Protein AF-A0A5E4JJV5-F1 (afdb_monomer_lite)

Secondary structure (DSSP, 8-state):
--TTHHHHHHHHHHHHTT--BHHHHHHHHT--HHHHHHHHHHHHHHTSEEEEEPTT-TT-EEEEE---------------------S-TTHHHHHHHHHHHHHHHHHHH-----EEEEEEEEE---B--TTEEEEEEEEEEEEEEEEETTEEEEEEE---EEEEGGGGTTEEEEEEEEEEETT-EEEEEEEEEEEEEEEETTEEEEEEES-SEEEEEBTT-PBP-TTEEEEEEE--EEEEEE-SS-EEEEEE--EEEEEEE-GGGGS---TT-TT---EEE--HHHHHHHHTTTSSEEEEEEEEEEETTEEEEEEEEEE-SSS-EEEEEEEEEE-EEEP--S-S--PPTT---EEEEPPPPS---S---S-------S----B-TTS-B-----TTSSS-TT----EEE-TTSEEEEEHHHHHHHHHHTT-S--EEEESS--SEEEEE--S-HHHHHTTTSSPPPPEEEEEEE-TTSBEE---TT-S--TTS--SEEE-TTEEEEEEEEEE-SSSSTT-EEEPTT-EEEEEEEETTEEEEEEEE--

Radius of gyration: 37.55 Å; chains: 1; bounding box: 121×55×111 Å

Sequence (546 aa):
MSKQGGTKEKILKLIAEGNNNLSDISKALRLAPSTVSKHIHDLESAGEIEQTNNEHVKKWKYYQIGQKPFAPDSGNRSAFVGGRINKNIIGSIAGVALFAMLAVIYVMQSQPSGITYVPISITDPPTVPAGTQGLYLNYSSLGVHVNDGGDSKWIVMNSSGELDLLSLINVSQVIGGTEIRLNSTIDRIRFNITAARIRIDNSTYPVLVTSSQVVADIEKSKRVTSSSGVLLDFSPVVTASYTQNSTQYVLMPALRAAVTSNSEWNLRFPANNTDAQIRYPLRQEDRKIFAGTNGNASVSNAALQVNGNDLSFSVSLNNKGSESLTVFGVMLSGNIAPRDDGTVPEAPPGVNCSFAVKGFANGSDGPLTAPDALALGGSALPKDADGAVVADLGPQNAFGNEAGFRLFSQANGSVAINASAAYAVKLHCNASSILINMEMPVKHIYLLGIGNAVGVALMGAIRAPPAWIVFSVAKNSTLSLPSAQNFPDPNVEPGYVLSGDATAAFSYNGPFGKENVNGTQPAGNVTYRVVVLTNRGPVQANFTLK

pLDDT: mean 71.67, std 21.36, range [30.06, 97.56]

Structure (mmCIF, N/CA/C/O backbone):
data_AF-A0A5E4JJV5-F1
#
_entry.id   AF-A0A5E4JJV5-F1
#
loop_
_atom_site.group_PDB
_atom_site.id
_atom_site.type_symbol
_atom_site.label_atom_id
_atom_site.label_alt_id
_atom_site.label_comp_id
_atom_site.label_asym_id
_atom_site.label_entity_id
_atom_site.label_seq_id
_atom_site.pdbx_PDB_ins_code
_atom_site.Cartn_x
_atom_site.Cartn_y
_atom_site.Cartn_z
_atom_site.occupancy
_atom_site.B_iso_or_equiv
_atom_site.auth_seq_id
_atom_site.auth_comp_id
_atom_site.auth_asym_id
_atom_site.auth_atom_id
_atom_site.pdbx_PDB_model_num
ATOM 1 N N . MET A 1 1 ? 19.876 -33.403 -42.901 1.00 41.62 1 MET A N 1
ATOM 2 C CA . MET A 1 1 ? 20.354 -32.235 -42.127 1.00 41.62 1 MET A CA 1
ATOM 3 C C . MET A 1 1 ? 21.019 -32.736 -40.852 1.00 41.62 1 MET A C 1
ATOM 5 O O . MET A 1 1 ? 20.413 -33.519 -40.130 1.00 41.62 1 MET A O 1
ATOM 9 N N . SER A 1 2 ? 22.297 -32.408 -40.642 1.00 42.44 2 SER A N 1
ATOM 10 C CA . SER A 1 2 ? 23.111 -32.962 -39.550 1.00 42.44 2 SER A CA 1
ATOM 11 C C . SER A 1 2 ? 22.603 -32.482 -38.185 1.00 42.44 2 SER A C 1
ATOM 13 O O . SER A 1 2 ? 22.535 -31.280 -37.941 1.00 42.44 2 SER A O 1
ATOM 15 N N . LYS A 1 3 ? 22.309 -33.417 -37.268 1.00 57.16 3 LYS A N 1
ATOM 16 C CA . LYS A 1 3 ? 21.919 -33.136 -35.869 1.00 57.16 3 LYS A CA 1
ATOM 17 C C . LYS A 1 3 ? 22.962 -32.307 -35.092 1.00 57.16 3 LYS A C 1
ATOM 19 O O . LYS A 1 3 ? 22.674 -31.864 -33.988 1.00 57.16 3 LYS A O 1
ATOM 24 N N . GLN A 1 4 ? 24.157 -32.096 -35.647 1.00 59.75 4 GLN A N 1
ATOM 25 C CA . GLN A 1 4 ? 25.248 -31.357 -35.006 1.00 59.75 4 GLN A CA 1
ATOM 26 C C . GLN A 1 4 ? 25.121 -29.829 -35.125 1.00 59.75 4 GLN A C 1
ATOM 28 O O . GLN A 1 4 ? 25.702 -29.129 -34.301 1.00 59.75 4 GLN A O 1
ATOM 33 N N . GLY A 1 5 ? 24.358 -29.304 -36.095 1.00 71.50 5 GLY A N 1
ATOM 34 C CA . GLY A 1 5 ? 24.189 -27.852 -36.275 1.00 71.50 5 GLY A CA 1
ATOM 35 C C . GLY A 1 5 ? 23.424 -27.191 -35.123 1.00 71.50 5 GLY A C 1
ATOM 36 O O . GLY A 1 5 ? 23.900 -26.230 -34.527 1.00 71.50 5 GLY A O 1
ATOM 37 N N . GLY A 1 6 ? 22.301 -27.787 -34.711 1.00 88.06 6 GLY A N 1
ATOM 38 C CA . GLY A 1 6 ? 21.450 -27.215 -33.659 1.00 88.06 6 GLY A CA 1
ATOM 39 C C . GLY A 1 6 ? 22.085 -27.187 -32.263 1.00 88.06 6 GLY A C 1
ATOM 40 O O . GLY A 1 6 ? 21.662 -26.412 -31.410 1.00 88.06 6 GLY A O 1
ATOM 41 N N . THR A 1 7 ? 23.106 -28.009 -31.998 1.00 90.81 7 THR A N 1
ATOM 42 C CA . THR A 1 7 ? 23.844 -27.954 -30.723 1.00 90.81 7 THR A CA 1
ATOM 43 C C . THR A 1 7 ? 24.777 -26.745 -30.676 1.00 90.81 7 THR A C 1
ATOM 45 O O . THR A 1 7 ? 24.877 -26.106 -29.633 1.00 90.81 7 THR A O 1
ATOM 48 N N . LYS A 1 8 ? 25.415 -26.392 -31.799 1.00 93.75 8 LYS A N 1
ATOM 49 C CA . LYS A 1 8 ? 26.321 -25.238 -31.899 1.00 93.75 8 LYS A CA 1
ATOM 50 C C . LYS A 1 8 ? 25.574 -23.914 -31.709 1.00 93.75 8 LYS A C 1
ATOM 52 O O . LYS A 1 8 ? 25.990 -23.100 -30.893 1.00 93.75 8 LYS A O 1
ATOM 57 N N . GLU A 1 9 ? 24.407 -23.765 -32.337 1.00 93.25 9 GLU A N 1
ATOM 58 C CA . GLU A 1 9 ? 23.532 -22.592 -32.154 1.00 93.25 9 GLU A CA 1
ATOM 59 C C . GLU A 1 9 ? 23.105 -22.396 -30.692 1.00 93.25 9 GLU A C 1
ATOM 61 O O . GLU A 1 9 ? 23.124 -21.283 -30.166 1.00 93.25 9 GLU A O 1
ATOM 66 N N . LYS A 1 10 ? 22.764 -23.488 -29.996 1.00 94.88 10 LYS A N 1
ATOM 67 C CA . LYS A 1 10 ? 22.403 -23.431 -28.574 1.00 94.88 10 LYS A CA 1
ATOM 68 C C . LYS A 1 10 ? 23.583 -23.038 -27.686 1.00 94.88 10 LYS A C 1
ATOM 70 O O . LYS A 1 10 ? 23.375 -22.328 -26.707 1.00 94.88 10 LYS A O 1
ATOM 75 N N . ILE A 1 11 ? 24.800 -23.475 -28.019 1.00 95.25 11 ILE A N 1
ATOM 76 C CA . ILE A 1 11 ? 26.019 -23.066 -27.306 1.00 95.25 11 ILE A CA 1
ATOM 77 C C . ILE A 1 11 ? 26.253 -21.560 -27.477 1.00 95.25 11 ILE A C 1
ATOM 79 O O . ILE A 1 11 ? 26.471 -20.876 -26.482 1.00 95.25 11 ILE A O 1
ATOM 83 N N . LEU A 1 12 ? 26.128 -21.023 -28.696 1.00 94.12 12 LEU A N 1
ATOM 84 C CA . LEU A 1 12 ? 26.274 -19.582 -28.951 1.00 94.12 12 LEU A CA 1
ATOM 85 C C . LEU A 1 12 ? 25.239 -18.754 -28.182 1.00 94.12 12 LEU A C 1
ATOM 87 O O . LEU A 1 12 ? 25.589 -17.748 -27.568 1.00 94.12 12 LEU A O 1
ATOM 91 N N . LYS A 1 13 ? 23.980 -19.210 -28.150 1.00 94.50 13 LYS A N 1
ATOM 92 C CA . LYS A 1 13 ? 22.914 -18.563 -27.374 1.00 94.50 13 LYS A CA 1
ATOM 93 C C . LYS A 1 13 ? 23.230 -18.535 -25.874 1.00 94.50 13 LYS A C 1
ATOM 95 O O . LYS A 1 13 ? 23.077 -17.496 -25.243 1.00 94.50 13 LYS A O 1
ATOM 100 N N . LEU A 1 14 ? 23.714 -19.642 -25.310 1.00 95.25 14 LEU A N 1
ATOM 101 C CA . LEU A 1 14 ? 24.081 -19.712 -23.891 1.00 95.25 14 LEU A CA 1
ATOM 102 C C . LEU A 1 14 ? 25.269 -18.805 -23.546 1.00 95.25 14 LEU A C 1
ATOM 104 O O . LEU A 1 14 ? 25.263 -18.184 -22.484 1.00 95.25 14 LEU A O 1
ATOM 108 N N . ILE A 1 15 ? 26.252 -18.690 -24.445 1.00 94.56 15 ILE A N 1
ATOM 109 C CA . ILE A 1 15 ? 27.374 -17.755 -24.287 1.00 94.56 15 ILE A CA 1
ATOM 110 C C . ILE A 1 15 ? 26.869 -16.302 -24.331 1.00 94.56 15 ILE A C 1
ATOM 112 O O . ILE A 1 15 ? 27.286 -15.500 -23.498 1.00 94.56 15 ILE A O 1
ATOM 116 N N . ALA A 1 16 ? 25.923 -15.972 -25.224 1.00 90.31 16 ALA A N 1
ATOM 117 C CA . ALA A 1 16 ? 25.284 -14.649 -25.278 1.00 90.31 16 ALA A CA 1
ATOM 118 C C . ALA A 1 16 ? 24.508 -14.300 -23.992 1.00 90.31 16 ALA A C 1
ATOM 120 O O . ALA A 1 16 ? 24.453 -13.140 -23.594 1.00 90.31 16 ALA A O 1
ATOM 121 N N . GLU A 1 17 ? 23.927 -15.305 -23.333 1.00 92.00 17 GLU A N 1
ATOM 122 C CA . GLU A 1 17 ? 23.181 -15.177 -22.073 1.00 92.00 17 GLU A CA 1
ATOM 123 C C . GLU A 1 17 ? 24.087 -15.159 -20.821 1.00 92.00 17 GLU A C 1
ATOM 125 O O . GLU A 1 17 ? 23.586 -15.063 -19.702 1.00 92.00 17 GLU A O 1
ATOM 130 N N . GLY A 1 18 ? 25.415 -15.238 -20.985 1.00 88.88 18 GLY A N 1
ATOM 131 C CA . GLY A 1 18 ? 26.391 -15.151 -19.891 1.00 88.88 18 GLY A CA 1
ATOM 132 C C . GLY A 1 18 ? 26.837 -16.492 -19.296 1.00 88.88 18 GLY A C 1
ATOM 133 O O . GLY A 1 18 ? 27.667 -16.502 -18.389 1.00 88.88 18 GLY A O 1
ATOM 134 N N . ASN A 1 19 ? 26.366 -17.630 -19.819 1.00 88.25 19 ASN A N 1
ATOM 135 C CA . ASN A 1 19 ? 26.859 -18.959 -19.438 1.00 88.25 19 ASN A CA 1
ATOM 136 C C . ASN A 1 19 ? 28.127 -19.283 -20.236 1.00 88.25 19 ASN A C 1
ATOM 138 O O . ASN A 1 19 ? 28.110 -20.041 -21.203 1.00 88.25 19 ASN A O 1
ATOM 142 N N . ASN A 1 20 ? 29.233 -18.656 -19.850 1.00 89.31 20 ASN A N 1
ATOM 143 C CA . ASN A 1 20 ? 30.456 -18.585 -20.644 1.00 89.31 20 ASN A CA 1
ATOM 144 C C . ASN A 1 20 ? 31.544 -19.595 -20.246 1.00 89.31 20 ASN A C 1
ATOM 146 O O . ASN A 1 20 ? 32.658 -19.492 -20.750 1.00 89.31 20 ASN A O 1
ATOM 150 N N . ASN A 1 21 ? 31.266 -20.579 -19.385 1.00 94.31 21 ASN A N 1
ATOM 151 C CA . ASN A 1 21 ? 32.216 -21.647 -19.049 1.00 94.31 21 ASN A CA 1
ATOM 152 C C . ASN A 1 21 ? 31.684 -23.043 -19.423 1.00 94.31 21 ASN A C 1
ATOM 154 O O . ASN A 1 21 ? 30.479 -23.282 -19.510 1.00 94.31 21 ASN A O 1
ATOM 158 N N . LEU A 1 22 ? 32.604 -23.993 -19.630 1.00 94.88 22 LEU A N 1
ATOM 159 C CA . LEU A 1 22 ? 32.287 -25.349 -20.102 1.00 94.88 22 LEU A CA 1
ATOM 160 C C . LEU A 1 22 ? 31.298 -26.096 -19.188 1.00 94.88 22 LEU A C 1
ATOM 162 O O . LEU A 1 22 ? 30.455 -26.850 -19.677 1.00 94.88 22 LEU A O 1
ATOM 166 N N . SER A 1 23 ? 31.415 -25.904 -17.871 1.00 93.94 23 SER A N 1
ATOM 167 C CA . SER A 1 23 ? 30.598 -26.603 -16.875 1.00 93.94 23 SER A CA 1
ATOM 168 C C . SER A 1 23 ? 29.139 -26.154 -16.942 1.00 93.94 23 SER A C 1
ATOM 170 O O . SER A 1 23 ? 28.233 -26.989 -16.986 1.00 93.94 23 SER A O 1
ATOM 172 N N . ASP A 1 24 ? 28.908 -24.846 -17.025 1.00 94.44 24 ASP A N 1
ATOM 173 C CA . ASP A 1 24 ? 27.564 -24.271 -17.074 1.00 94.44 24 ASP A CA 1
ATOM 174 C C . ASP A 1 24 ? 26.866 -24.602 -18.395 1.00 94.44 24 ASP A C 1
ATOM 176 O O . ASP A 1 24 ? 25.703 -25.013 -18.393 1.00 94.44 24 ASP A O 1
ATOM 180 N N . ILE A 1 25 ? 27.597 -24.559 -19.514 1.00 95.56 25 ILE A N 1
ATOM 181 C CA . ILE A 1 25 ? 27.075 -24.948 -20.833 1.00 95.56 25 ILE A CA 1
ATOM 182 C C . ILE A 1 25 ? 26.704 -26.442 -20.857 1.00 95.56 25 ILE A C 1
ATOM 184 O O . ILE A 1 25 ? 25.629 -26.815 -21.333 1.00 95.56 25 ILE A O 1
ATOM 188 N N . SER A 1 26 ? 27.558 -27.316 -20.309 1.00 96.69 26 SER A N 1
ATOM 189 C CA . SER A 1 26 ? 27.287 -28.759 -20.197 1.00 96.69 26 SER A CA 1
ATOM 190 C C . SER A 1 26 ? 26.045 -29.049 -19.355 1.00 96.69 26 SER A C 1
ATOM 192 O O . SER A 1 26 ? 25.192 -29.843 -19.767 1.00 96.69 26 SER A O 1
ATOM 194 N N . LYS A 1 27 ? 25.897 -28.355 -18.222 1.00 96.69 27 LYS A N 1
ATOM 195 C CA . LYS A 1 27 ? 24.742 -28.488 -17.330 1.00 96.69 27 LYS A CA 1
ATOM 196 C C . LYS A 1 27 ? 23.450 -27.998 -17.986 1.00 96.69 27 LYS A C 1
ATOM 198 O O . LYS A 1 27 ? 22.438 -28.694 -17.909 1.00 96.69 27 LYS A O 1
ATOM 203 N N . ALA A 1 28 ? 23.487 -26.851 -18.663 1.00 95.19 28 ALA A N 1
ATOM 204 C CA . ALA A 1 28 ? 22.331 -26.272 -19.345 1.00 95.19 28 ALA A CA 1
ATOM 205 C C . ALA A 1 28 ? 21.833 -27.155 -20.501 1.00 95.19 28 ALA A C 1
ATOM 207 O O . ALA A 1 28 ? 20.628 -27.343 -20.670 1.00 95.19 28 ALA A O 1
ATOM 208 N N . LEU A 1 29 ? 22.752 -27.755 -21.266 1.00 95.25 29 LEU A N 1
ATOM 209 C CA . LEU A 1 29 ? 22.409 -28.613 -22.404 1.00 95.25 29 LEU A CA 1
ATOM 210 C C . LEU A 1 29 ? 22.143 -30.077 -22.034 1.00 95.25 29 LEU A C 1
ATOM 212 O O . LEU A 1 29 ? 21.684 -30.833 -22.889 1.00 95.25 29 LEU A O 1
ATOM 216 N N . ARG A 1 30 ? 22.413 -30.485 -20.785 1.00 95.94 30 ARG A N 1
ATOM 217 C CA . ARG A 1 30 ? 22.381 -31.890 -20.333 1.00 95.94 30 ARG A CA 1
ATOM 218 C C . ARG A 1 30 ? 23.237 -32.808 -21.221 1.00 95.94 30 ARG A C 1
ATOM 220 O O . ARG A 1 30 ? 22.844 -33.930 -21.534 1.00 95.94 30 ARG A O 1
ATOM 227 N N . LEU A 1 31 ? 24.405 -32.321 -21.639 1.00 95.69 31 LEU A N 1
ATOM 228 C CA . LEU A 1 31 ? 25.366 -33.053 -22.471 1.00 95.69 31 LE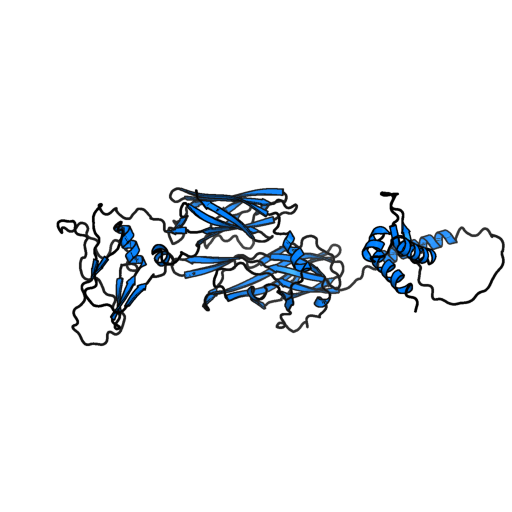U A CA 1
ATOM 229 C C . LEU A 1 31 ? 26.655 -33.320 -21.698 1.00 95.69 31 LEU A C 1
ATOM 231 O O . LEU A 1 31 ? 27.038 -32.530 -20.838 1.00 95.69 31 LEU A O 1
ATOM 235 N N . ALA A 1 32 ? 27.360 -34.401 -22.039 1.00 96.00 32 ALA A N 1
ATOM 236 C CA . ALA A 1 32 ? 28.662 -34.697 -21.450 1.00 96.00 32 ALA A CA 1
ATOM 237 C C . ALA A 1 32 ? 29.673 -33.562 -21.745 1.00 96.00 32 ALA A C 1
ATOM 239 O O . ALA A 1 32 ? 29.716 -33.077 -22.883 1.00 96.00 32 ALA A O 1
ATOM 240 N N . PRO A 1 33 ? 30.531 -33.166 -20.781 1.00 95.38 33 PRO A N 1
ATOM 241 C CA . PRO A 1 33 ? 31.509 -32.092 -20.980 1.00 95.38 33 PRO A CA 1
ATOM 242 C C . PRO A 1 33 ? 32.438 -32.309 -22.182 1.00 95.38 33 PRO A C 1
ATOM 244 O O . PRO A 1 33 ? 32.802 -31.355 -22.862 1.00 95.38 33 PRO A O 1
ATOM 247 N N . SER A 1 34 ? 32.781 -33.562 -22.496 1.00 93.75 34 SER A N 1
ATOM 248 C CA . SER A 1 34 ? 33.595 -33.918 -23.666 1.00 93.75 34 SER A CA 1
ATOM 249 C C . SER A 1 34 ? 32.897 -33.602 -24.995 1.00 93.75 34 SER A C 1
ATOM 251 O O . SER A 1 34 ? 33.537 -33.125 -25.930 1.00 93.75 34 SER A O 1
ATOM 253 N N . THR A 1 35 ? 31.580 -33.810 -25.078 1.00 94.62 35 THR A N 1
ATOM 254 C CA . THR A 1 35 ? 30.774 -33.481 -26.262 1.00 94.62 35 THR A CA 1
ATOM 255 C C . THR A 1 35 ? 30.675 -31.972 -26.459 1.00 94.62 35 THR A C 1
ATOM 257 O O . THR A 1 35 ? 30.830 -31.487 -27.578 1.00 94.62 35 THR A O 1
ATOM 260 N N . VAL A 1 36 ? 30.464 -31.221 -25.375 1.00 95.81 36 VAL A N 1
ATOM 261 C CA . VAL A 1 36 ? 30.421 -29.752 -25.423 1.00 95.81 36 VAL A CA 1
ATOM 262 C C . VAL A 1 36 ? 31.791 -29.178 -25.781 1.00 95.81 36 VAL A C 1
ATOM 264 O O . VAL A 1 36 ? 31.868 -28.313 -26.646 1.00 95.81 36 VAL A O 1
ATOM 267 N N . SER A 1 37 ? 32.870 -29.715 -25.206 1.00 96.06 37 SER A N 1
ATOM 268 C CA . SER A 1 37 ? 34.250 -29.314 -25.513 1.00 96.06 37 SER A CA 1
ATOM 269 C C . SER A 1 37 ? 34.573 -29.466 -27.003 1.00 96.06 37 SER A C 1
ATOM 271 O O . SER A 1 37 ? 35.123 -28.552 -27.612 1.00 96.06 37 SER A O 1
ATOM 273 N N . LYS A 1 38 ? 34.138 -30.569 -27.629 1.00 96.19 38 LYS A N 1
ATOM 274 C CA . LYS A 1 38 ? 34.290 -30.770 -29.077 1.00 96.19 38 LYS A CA 1
ATOM 275 C C . LYS A 1 38 ? 33.578 -29.684 -29.891 1.00 96.19 38 LYS A C 1
ATOM 277 O O . LYS A 1 38 ? 34.155 -29.150 -30.829 1.00 96.19 38 LYS A O 1
ATOM 282 N N . HIS A 1 39 ? 32.342 -29.335 -29.535 1.00 95.88 39 HIS A N 1
ATOM 283 C CA . HIS A 1 39 ? 31.598 -28.289 -30.243 1.00 95.88 39 HIS A CA 1
ATOM 284 C C . HIS A 1 39 ? 32.166 -26.887 -30.017 1.00 95.88 39 HIS A C 1
ATOM 286 O O . HIS A 1 39 ? 32.183 -26.095 -30.951 1.00 95.88 39 HIS A O 1
ATOM 292 N N . ILE A 1 40 ? 32.654 -26.597 -28.811 1.00 95.94 40 ILE A N 1
ATOM 293 C CA . ILE A 1 40 ? 33.361 -25.352 -28.504 1.00 95.94 40 ILE A CA 1
ATOM 294 C C . ILE A 1 40 ? 34.642 -25.253 -29.336 1.00 95.94 40 ILE A C 1
ATOM 296 O O . ILE A 1 40 ? 34.879 -24.215 -29.935 1.00 95.94 40 ILE A O 1
ATOM 300 N N . HIS A 1 41 ? 35.421 -26.331 -29.451 1.00 95.75 41 HIS A N 1
ATOM 301 C CA . HIS A 1 41 ? 36.624 -26.341 -30.284 1.00 95.75 41 HIS A CA 1
ATOM 302 C C . HIS A 1 41 ? 36.311 -26.118 -31.771 1.00 95.75 41 HIS A C 1
ATOM 304 O O . HIS A 1 41 ? 37.025 -25.378 -32.446 1.00 95.75 41 HIS A O 1
ATOM 310 N N . ASP A 1 42 ? 35.222 -26.704 -32.281 1.00 93.38 42 ASP A N 1
ATOM 311 C CA . ASP A 1 42 ? 34.766 -26.439 -33.648 1.00 93.38 42 ASP A CA 1
ATOM 312 C C . ASP A 1 42 ? 34.372 -24.961 -33.846 1.00 93.38 42 ASP A C 1
ATOM 314 O O . ASP A 1 42 ? 34.679 -24.383 -34.885 1.00 93.38 42 ASP A O 1
ATOM 318 N N . LEU A 1 43 ? 33.675 -24.360 -32.872 1.00 94.19 43 LEU A N 1
ATOM 319 C CA . LEU A 1 43 ? 33.236 -22.958 -32.908 1.00 94.19 43 LEU A CA 1
ATOM 320 C C . LEU A 1 43 ? 34.416 -21.984 -32.785 1.00 94.19 43 LEU A C 1
ATOM 322 O O . LEU A 1 43 ? 34.461 -20.970 -33.477 1.00 94.19 43 LEU A O 1
ATOM 326 N N . GLU A 1 44 ? 35.394 -22.312 -31.944 1.00 93.75 44 GLU A N 1
ATOM 327 C CA . GLU A 1 44 ? 36.650 -21.573 -31.798 1.00 93.75 44 GLU A CA 1
ATOM 328 C C . GLU A 1 44 ? 37.472 -21.648 -33.093 1.00 93.75 44 GLU A C 1
ATOM 330 O O . GLU A 1 44 ? 37.928 -20.629 -33.603 1.00 93.75 44 GLU A O 1
ATOM 335 N N . SER A 1 45 ? 37.567 -22.835 -33.703 1.00 89.12 45 SER A N 1
ATOM 336 C CA . SER A 1 45 ? 38.248 -23.032 -34.992 1.00 89.12 45 SER A CA 1
ATOM 337 C C . SER A 1 45 ? 37.549 -22.302 -36.146 1.00 89.12 45 SER A C 1
ATOM 339 O O . SER A 1 45 ? 38.204 -21.859 -37.089 1.00 89.12 45 SER A O 1
ATOM 341 N N . ALA A 1 46 ? 36.223 -22.147 -36.075 1.00 88.12 46 ALA A N 1
ATOM 342 C CA . ALA A 1 46 ? 35.447 -21.331 -37.008 1.00 88.12 46 ALA A CA 1
ATOM 343 C C . ALA A 1 46 ? 35.599 -19.815 -36.752 1.00 88.12 46 ALA A C 1
ATOM 345 O O . ALA A 1 46 ? 35.266 -18.996 -37.617 1.00 88.12 46 ALA A O 1
ATOM 346 N N . GLY A 1 47 ? 36.153 -19.421 -35.601 1.00 90.25 47 GLY A N 1
ATOM 347 C CA . GLY A 1 47 ? 36.251 -18.033 -35.150 1.00 90.25 47 GLY A CA 1
ATOM 348 C C . GLY A 1 47 ? 34.900 -17.427 -34.761 1.00 90.25 47 GLY A C 1
ATOM 349 O O . GLY A 1 47 ? 34.730 -16.217 -34.868 1.00 90.25 47 GLY A O 1
ATOM 350 N N . GLU A 1 48 ? 33.930 -18.260 -34.380 1.00 92.31 48 GLU A N 1
ATOM 351 C CA . GLU A 1 48 ? 32.614 -17.827 -33.890 1.00 92.31 48 GLU A CA 1
ATOM 352 C C . GLU A 1 48 ? 32.649 -17.485 -32.394 1.00 92.31 48 GLU A C 1
ATOM 354 O O . GLU A 1 48 ? 31.835 -16.700 -31.909 1.00 92.31 48 GLU A O 1
ATOM 359 N N . ILE A 1 49 ? 33.608 -18.052 -31.660 1.00 94.38 49 ILE A N 1
ATOM 360 C CA . ILE A 1 49 ? 33.874 -17.754 -30.251 1.00 94.38 49 ILE A CA 1
ATOM 361 C C . ILE A 1 49 ? 35.378 -17.652 -30.003 1.00 94.38 49 ILE A C 1
ATOM 363 O O . ILE A 1 49 ? 36.174 -18.252 -30.722 1.00 94.38 49 ILE A O 1
ATOM 367 N N . GLU A 1 50 ? 35.761 -16.934 -28.955 1.00 94.56 50 GLU A N 1
ATOM 368 C CA . GLU A 1 50 ? 37.146 -16.784 -28.513 1.00 94.56 50 GLU A CA 1
ATOM 369 C C . GLU A 1 50 ? 37.272 -17.141 -27.032 1.00 94.56 50 GLU A C 1
ATOM 371 O O . GLU A 1 50 ? 36.398 -16.809 -26.224 1.00 94.56 50 GLU A O 1
ATOM 376 N N . GLN A 1 51 ? 38.365 -17.810 -26.661 1.00 92.69 51 GLN A N 1
ATOM 377 C CA . GLN A 1 51 ? 38.661 -18.098 -25.262 1.00 92.69 51 GLN A CA 1
ATOM 378 C C . GLN A 1 51 ? 39.211 -16.840 -24.568 1.00 92.69 51 GLN A C 1
ATOM 380 O O . GLN A 1 51 ? 40.253 -16.309 -24.948 1.00 92.69 51 GLN A O 1
ATOM 385 N N . THR A 1 52 ? 38.549 -16.390 -23.505 1.00 89.06 52 THR A N 1
ATOM 386 C CA . THR A 1 52 ? 38.974 -15.257 -22.677 1.00 89.06 52 THR A CA 1
ATOM 387 C C . THR A 1 52 ? 39.613 -15.768 -21.387 1.00 89.06 52 THR A C 1
ATOM 389 O O . THR A 1 52 ? 39.048 -16.607 -20.678 1.00 89.06 52 THR A O 1
ATOM 392 N N . ASN A 1 53 ? 40.802 -15.263 -21.057 1.00 81.12 53 ASN A N 1
ATOM 393 C CA . ASN A 1 53 ? 41.441 -15.550 -19.776 1.00 81.12 53 ASN A CA 1
ATOM 394 C C . ASN A 1 53 ? 40.974 -14.528 -18.737 1.00 81.12 53 ASN A C 1
ATOM 396 O O . ASN A 1 53 ? 41.094 -13.326 -18.952 1.00 81.12 53 ASN A O 1
ATOM 400 N N . ASN A 1 54 ? 40.466 -15.006 -17.602 1.00 76.56 54 ASN A N 1
ATOM 401 C CA . ASN A 1 54 ? 40.157 -14.155 -16.457 1.00 76.56 54 ASN A CA 1
ATOM 402 C C . ASN A 1 54 ? 41.368 -14.134 -15.510 1.00 76.56 54 ASN A C 1
ATOM 404 O O . ASN A 1 54 ? 41.752 -15.181 -14.980 1.00 76.56 54 ASN A O 1
ATOM 408 N N . GLU A 1 55 ? 41.966 -12.959 -15.293 1.00 67.88 55 GLU A N 1
ATOM 409 C CA . GLU A 1 55 ? 43.154 -12.787 -14.438 1.00 67.88 55 GLU A CA 1
ATOM 410 C C . GLU A 1 55 ? 42.926 -13.245 -12.989 1.00 67.88 55 GLU A C 1
ATOM 412 O O . GLU A 1 55 ? 43.868 -13.675 -12.321 1.00 67.88 55 GLU A O 1
ATOM 417 N N . HIS A 1 56 ? 41.675 -13.244 -12.520 1.00 65.00 56 HIS A N 1
ATOM 418 C CA . HIS A 1 56 ? 41.334 -13.579 -11.139 1.00 65.00 56 HIS A CA 1
ATOM 419 C C . HIS A 1 56 ? 41.178 -15.086 -10.877 1.00 65.00 56 HIS A C 1
ATOM 421 O O . HIS A 1 56 ? 41.253 -15.508 -9.724 1.00 65.00 56 HIS A O 1
ATOM 427 N N . VAL A 1 57 ? 40.992 -15.926 -11.909 1.00 72.62 57 VAL A N 1
ATOM 428 C CA . VAL A 1 57 ? 40.778 -17.379 -11.739 1.00 72.62 57 VAL A CA 1
ATOM 429 C C . VAL A 1 57 ? 41.446 -18.180 -12.867 1.00 72.62 57 VAL A C 1
ATOM 431 O O . VAL A 1 57 ? 40.790 -18.671 -13.783 1.00 72.62 57 VAL A O 1
ATOM 434 N N . LYS A 1 58 ? 42.766 -18.399 -12.769 1.00 69.00 58 LYS A N 1
ATOM 435 C CA . LYS A 1 58 ? 43.585 -19.102 -13.790 1.00 69.00 58 LYS A CA 1
ATOM 436 C C . LYS A 1 58 ? 43.122 -20.521 -14.164 1.00 69.00 58 LYS A C 1
ATOM 438 O O . LYS A 1 58 ? 43.559 -21.056 -15.177 1.00 69.00 58 LYS A O 1
ATOM 443 N N . LYS A 1 59 ? 42.285 -21.166 -13.344 1.00 77.69 59 LYS A N 1
ATOM 444 C CA . LYS A 1 59 ? 41.860 -22.564 -13.539 1.00 77.69 59 LYS A CA 1
ATOM 445 C C . LYS A 1 59 ? 40.659 -22.715 -14.491 1.00 77.69 59 LYS A C 1
ATOM 447 O O . LYS A 1 59 ? 40.407 -23.825 -14.950 1.00 77.69 59 LYS A O 1
ATOM 452 N N . TRP A 1 60 ? 39.920 -21.640 -14.784 1.00 82.81 60 TRP A N 1
ATOM 453 C CA . TRP A 1 60 ? 38.655 -21.703 -15.527 1.00 82.81 60 TRP A CA 1
ATOM 454 C C . TRP A 1 60 ? 38.787 -20.983 -16.868 1.00 82.81 60 TRP A C 1
ATOM 456 O O . TRP A 1 60 ? 39.257 -19.850 -16.929 1.00 82.81 60 TRP A O 1
ATOM 466 N N . LYS A 1 61 ? 38.375 -21.660 -17.943 1.00 89.50 61 LYS A N 1
ATOM 467 C CA . LYS A 1 61 ? 38.329 -21.098 -19.296 1.00 89.50 61 LYS A CA 1
ATOM 468 C C . LYS A 1 61 ? 36.955 -20.484 -19.538 1.00 89.50 61 LYS A C 1
ATOM 470 O O . LYS A 1 61 ? 35.950 -21.168 -19.327 1.00 89.50 61 LYS A O 1
ATOM 475 N N . TYR A 1 62 ? 36.937 -19.235 -19.987 1.00 92.44 62 TYR A N 1
ATOM 476 C CA . TYR A 1 62 ? 35.723 -18.521 -20.367 1.00 92.44 62 TYR A CA 1
ATOM 477 C C . TYR A 1 62 ? 35.689 -18.305 -21.881 1.00 92.44 62 TYR A C 1
ATOM 479 O O . TYR A 1 62 ? 36.741 -18.276 -22.518 1.00 92.44 62 TYR A O 1
ATOM 487 N N . TYR A 1 63 ? 34.494 -18.177 -22.452 1.00 93.81 63 TYR A N 1
ATOM 488 C CA . TYR A 1 63 ? 34.275 -18.016 -23.889 1.00 93.81 63 TYR A CA 1
ATOM 489 C C . TYR A 1 63 ? 33.411 -16.785 -24.172 1.00 93.81 63 TYR A C 1
ATOM 491 O O . TYR A 1 63 ? 32.421 -16.550 -23.482 1.00 93.81 63 TYR A O 1
ATOM 499 N N . GLN A 1 64 ? 33.753 -16.026 -25.207 1.00 92.69 64 GLN A N 1
ATOM 500 C CA . GLN A 1 64 ? 32.974 -14.884 -25.697 1.00 92.69 64 GLN A CA 1
ATOM 501 C C . GLN A 1 64 ? 32.685 -15.043 -27.190 1.00 92.69 64 GLN A C 1
ATOM 503 O O . GLN A 1 64 ? 33.426 -15.737 -27.882 1.00 92.69 64 GLN A O 1
ATOM 508 N N . ILE A 1 65 ? 31.622 -14.416 -27.697 1.00 92.25 65 ILE A N 1
ATOM 509 C CA . ILE A 1 65 ? 31.306 -14.441 -29.133 1.00 92.25 65 ILE A CA 1
ATOM 510 C C . ILE A 1 65 ? 32.377 -13.645 -29.887 1.00 92.25 65 ILE A C 1
ATOM 512 O O . ILE A 1 65 ? 32.634 -12.486 -29.561 1.00 92.25 65 ILE A O 1
ATOM 516 N N . GLY A 1 66 ? 33.004 -14.280 -30.878 1.00 82.62 66 GLY A N 1
ATOM 517 C CA . GLY A 1 66 ? 34.037 -13.669 -31.708 1.00 82.62 66 GLY A CA 1
ATOM 518 C C . GLY A 1 66 ? 33.434 -12.598 -32.615 1.00 82.62 66 GLY A C 1
ATOM 519 O O . GLY A 1 66 ? 32.437 -12.832 -33.299 1.00 82.62 66 GLY A O 1
ATOM 520 N N . GLN A 1 67 ? 34.031 -11.407 -32.641 1.00 63.38 67 GLN A N 1
ATOM 521 C CA . GLN A 1 67 ? 33.607 -10.324 -33.530 1.00 63.38 67 GLN A CA 1
ATOM 522 C C . GLN A 1 67 ? 34.219 -10.514 -34.923 1.00 63.38 67 GLN A C 1
ATOM 524 O O . GLN A 1 67 ? 35.141 -9.799 -35.311 1.00 63.38 67 GLN A O 1
ATOM 529 N N . LYS A 1 68 ? 33.719 -11.472 -35.710 1.00 59.09 68 LYS A N 1
ATOM 530 C CA . LYS A 1 68 ? 33.984 -11.442 -37.155 1.00 59.09 68 LYS A CA 1
ATOM 531 C C . LYS A 1 68 ? 33.040 -10.434 -37.820 1.00 59.09 68 LYS A C 1
ATOM 533 O O . LYS A 1 68 ? 31.824 -10.584 -37.690 1.00 59.09 68 LYS A O 1
ATOM 538 N N . PRO A 1 69 ? 33.547 -9.436 -38.566 1.00 42.00 69 PRO A N 1
ATOM 539 C CA . PRO A 1 69 ? 32.705 -8.679 -39.477 1.00 42.00 69 PRO A CA 1
ATOM 540 C C . PRO A 1 69 ? 32.151 -9.641 -40.534 1.00 42.00 69 PRO A C 1
ATOM 542 O O . PRO A 1 69 ? 32.888 -10.442 -41.110 1.00 42.00 69 PRO A O 1
ATOM 545 N N . PHE A 1 70 ? 30.841 -9.582 -40.758 1.00 35.00 70 PHE A N 1
ATOM 546 C CA . PHE A 1 70 ? 30.142 -10.330 -41.797 1.00 35.00 70 PHE A CA 1
ATOM 547 C C . PHE A 1 70 ? 30.767 -10.014 -43.168 1.00 35.00 70 PHE A C 1
ATOM 549 O O . PHE A 1 70 ? 30.549 -8.939 -43.722 1.00 35.00 70 PHE A O 1
ATOM 556 N N . ALA A 1 71 ? 31.569 -10.936 -43.701 1.00 35.41 71 ALA A N 1
ATOM 557 C CA . ALA A 1 71 ? 32.031 -10.909 -45.082 1.00 35.41 71 ALA A CA 1
ATOM 558 C C . ALA A 1 71 ? 31.167 -11.898 -45.880 1.00 35.41 71 ALA A C 1
ATOM 560 O O . ALA A 1 71 ? 31.172 -13.087 -45.547 1.00 35.41 71 ALA A O 1
ATOM 561 N N . PRO A 1 72 ? 30.399 -11.448 -46.888 1.00 40.16 72 PRO A N 1
ATOM 562 C CA . PRO A 1 72 ? 29.628 -12.356 -47.716 1.00 40.16 72 PRO A CA 1
ATOM 563 C C . PRO A 1 72 ? 30.575 -13.236 -48.535 1.00 40.16 72 PRO A C 1
ATOM 565 O O . PRO A 1 72 ? 31.525 -12.762 -49.163 1.00 40.16 72 PRO A O 1
ATOM 568 N N . ASP A 1 73 ? 30.286 -14.530 -48.492 1.00 37.34 73 ASP A N 1
ATOM 569 C CA . ASP A 1 73 ? 30.961 -15.591 -49.222 1.00 37.34 73 ASP A CA 1
ATOM 570 C C . ASP A 1 73 ? 30.921 -15.295 -50.730 1.00 37.34 73 ASP A C 1
ATOM 572 O O . ASP A 1 73 ? 29.871 -15.343 -51.371 1.00 37.34 73 ASP A O 1
ATOM 576 N N . SER A 1 74 ? 32.073 -14.942 -51.298 1.00 34.59 74 SER A N 1
ATOM 577 C CA . SER A 1 74 ? 32.290 -14.981 -52.740 1.00 34.59 74 SER A CA 1
ATOM 578 C C . SER A 1 74 ? 33.488 -15.879 -52.990 1.00 34.59 74 SER A C 1
ATOM 580 O O . SER A 1 74 ? 34.645 -15.536 -52.741 1.00 34.59 74 SER A O 1
ATOM 582 N N . GLY A 1 75 ? 33.179 -17.091 -53.440 1.00 42.16 75 GLY A N 1
ATOM 583 C CA . GLY A 1 75 ? 34.179 -18.022 -53.908 1.00 42.16 75 GLY A CA 1
ATOM 584 C C . GLY A 1 75 ? 34.989 -17.394 -55.035 1.00 42.16 75 GLY A C 1
ATOM 585 O O . GLY A 1 75 ? 34.435 -16.954 -56.036 1.00 42.16 75 GLY A O 1
ATOM 586 N N . ASN A 1 76 ? 36.307 -17.395 -54.880 1.00 33.91 76 ASN A N 1
ATOM 587 C CA . ASN A 1 76 ? 37.204 -17.822 -55.941 1.00 33.91 76 ASN A CA 1
ATOM 588 C C . ASN A 1 76 ? 38.594 -18.099 -55.375 1.00 33.91 76 ASN A C 1
ATOM 590 O O . ASN A 1 76 ? 39.230 -17.272 -54.728 1.00 33.91 76 ASN A O 1
ATOM 594 N N . ARG A 1 77 ? 39.055 -19.320 -55.643 1.00 44.38 77 ARG A N 1
ATOM 595 C CA . ARG A 1 77 ? 40.442 -19.732 -55.473 1.00 44.38 77 ARG A CA 1
ATOM 596 C C . ARG A 1 77 ? 41.297 -18.998 -56.501 1.00 44.38 77 ARG A C 1
ATOM 598 O O . ARG A 1 77 ? 41.064 -19.148 -57.696 1.00 44.38 77 ARG A O 1
ATOM 605 N N . SER A 1 78 ? 42.365 -18.356 -56.051 1.00 35.44 78 SER A N 1
ATOM 606 C CA . SER A 1 78 ? 43.562 -18.173 -56.872 1.00 35.44 78 SER A CA 1
ATOM 607 C C . SER A 1 78 ? 44.791 -18.030 -55.983 1.00 35.44 78 SER A C 1
ATOM 609 O O . SER A 1 78 ? 44.868 -17.161 -55.119 1.00 35.44 78 SER A O 1
ATOM 611 N N . ALA A 1 79 ? 45.732 -18.941 -56.208 1.00 46.34 79 ALA A N 1
ATOM 612 C CA . ALA A 1 79 ? 47.076 -18.939 -55.666 1.00 46.34 79 ALA A CA 1
ATOM 613 C C . ALA A 1 79 ? 47.887 -17.741 -56.189 1.00 46.34 79 ALA A C 1
ATOM 615 O O . ALA A 1 79 ? 47.781 -17.404 -57.364 1.00 46.34 79 ALA A O 1
ATOM 616 N N . PHE A 1 80 ? 48.742 -17.165 -55.343 1.00 34.16 80 PHE A N 1
ATOM 617 C CA . PHE A 1 80 ? 49.895 -16.344 -55.738 1.00 34.16 80 PHE A CA 1
ATOM 618 C C . PHE A 1 80 ? 50.869 -16.336 -54.545 1.00 34.16 80 PHE A C 1
ATOM 620 O O . PHE A 1 80 ? 50.540 -15.835 -53.476 1.00 34.16 80 PHE A O 1
ATOM 627 N N . VAL A 1 81 ? 51.873 -17.218 -54.536 1.00 38.66 81 VAL A N 1
ATOM 628 C CA . VAL A 1 81 ? 53.258 -16.989 -55.002 1.00 38.66 81 VAL A CA 1
ATOM 629 C C . VAL A 1 81 ? 53.914 -15.791 -54.312 1.00 38.66 81 VAL A C 1
ATOM 631 O O . VAL A 1 81 ? 53.477 -14.652 -54.432 1.00 38.66 81 VAL A O 1
ATOM 634 N N . GLY A 1 82 ? 54.977 -16.101 -53.565 1.00 42.78 82 GLY A N 1
ATOM 635 C CA . GLY A 1 82 ? 55.695 -15.182 -52.696 1.00 42.78 82 GLY A CA 1
ATOM 636 C C . GLY A 1 82 ? 56.370 -14.015 -53.411 1.00 42.78 82 GLY A C 1
ATOM 637 O O . GLY A 1 82 ? 56.796 -14.101 -54.559 1.00 42.78 82 GLY A O 1
ATOM 638 N N . GLY A 1 83 ? 56.524 -12.925 -52.664 1.00 36.03 83 GLY A N 1
ATOM 639 C CA . GLY A 1 83 ? 57.221 -11.732 -53.113 1.00 36.03 83 GLY A CA 1
ATOM 640 C C . GLY A 1 83 ? 57.532 -10.798 -51.950 1.00 36.03 83 GLY A C 1
ATOM 641 O O . GLY A 1 83 ? 56.638 -10.178 -51.393 1.00 36.03 83 GLY A O 1
ATOM 642 N N . ARG A 1 84 ? 58.822 -10.751 -51.603 1.00 40.38 84 ARG A N 1
ATOM 643 C CA . ARG A 1 84 ? 59.607 -9.633 -51.046 1.00 40.38 84 ARG A CA 1
ATOM 644 C C . ARG A 1 84 ? 58.864 -8.550 -50.241 1.00 40.38 84 ARG A C 1
ATOM 646 O O . ARG A 1 84 ? 58.130 -7.724 -50.769 1.00 40.38 84 ARG A O 1
ATOM 653 N N . ILE A 1 85 ? 59.229 -8.479 -48.963 1.00 40.38 85 ILE A N 1
ATOM 654 C CA . ILE A 1 85 ? 58.845 -7.446 -47.998 1.00 40.38 85 ILE A CA 1
ATOM 655 C C . ILE A 1 85 ? 59.502 -6.111 -48.397 1.00 40.38 85 ILE A C 1
ATOM 657 O O . ILE A 1 85 ? 60.702 -5.921 -48.197 1.00 40.38 85 ILE A O 1
ATOM 661 N N . ASN A 1 86 ? 58.721 -5.184 -48.958 1.00 40.72 86 ASN A N 1
ATOM 662 C CA . ASN A 1 86 ? 59.118 -3.785 -49.120 1.00 40.72 86 ASN A CA 1
ATOM 663 C C . ASN A 1 86 ? 58.828 -3.009 -47.826 1.00 40.72 86 ASN A C 1
ATOM 665 O O . ASN A 1 86 ? 57.724 -3.053 -47.282 1.00 40.72 86 ASN A O 1
ATOM 669 N N . LYS A 1 87 ? 59.837 -2.273 -47.347 1.00 47.06 87 LYS A N 1
ATOM 670 C CA . LYS A 1 87 ? 59.764 -1.330 -46.224 1.00 47.06 87 LYS A CA 1
ATOM 671 C C . LYS A 1 87 ? 58.830 -0.164 -46.578 1.00 47.06 87 LYS A C 1
ATOM 673 O O . LYS A 1 87 ? 59.310 0.836 -47.078 1.00 47.06 87 LYS A O 1
ATOM 678 N N . ASN A 1 88 ? 57.524 -0.312 -46.347 1.00 44.94 88 ASN A N 1
ATOM 679 C CA . ASN A 1 88 ? 56.528 0.776 -46.300 1.00 44.94 88 ASN A CA 1
ATOM 680 C C . ASN A 1 88 ? 55.326 0.409 -45.388 1.00 44.94 88 ASN A C 1
ATOM 682 O O . ASN A 1 88 ? 54.201 0.844 -45.608 1.00 44.94 88 ASN A O 1
ATOM 686 N N . ILE A 1 89 ? 55.554 -0.392 -44.337 1.00 46.16 89 ILE A N 1
ATOM 687 C CA . ILE A 1 89 ? 54.527 -0.850 -43.372 1.00 46.16 89 ILE A CA 1
ATOM 688 C C . ILE A 1 89 ? 54.629 -0.052 -42.059 1.00 46.16 89 ILE A C 1
ATOM 690 O O . ILE A 1 89 ? 54.687 -0.611 -40.971 1.00 46.16 89 ILE A O 1
ATOM 694 N N . ILE A 1 90 ? 54.729 1.275 -42.150 1.00 46.19 90 ILE A N 1
ATOM 695 C CA . ILE A 1 90 ? 54.600 2.164 -40.976 1.00 46.19 90 ILE A CA 1
ATOM 696 C C . ILE A 1 90 ? 53.339 3.045 -41.093 1.00 46.19 90 ILE A C 1
ATOM 698 O O . ILE A 1 90 ? 52.822 3.514 -40.086 1.00 46.19 90 ILE A O 1
ATOM 702 N N . GLY A 1 91 ? 52.739 3.164 -42.287 1.00 46.91 91 GLY A N 1
ATOM 703 C CA . GLY A 1 91 ? 51.469 3.882 -42.482 1.00 46.91 91 GLY A CA 1
ATOM 704 C C . GLY A 1 91 ? 50.194 3.073 -42.189 1.00 46.91 91 GLY A C 1
ATOM 705 O O . GLY A 1 91 ? 49.153 3.660 -41.912 1.00 46.91 91 GLY A O 1
ATOM 706 N N . SER A 1 92 ? 50.240 1.736 -42.220 1.00 49.84 92 SER A N 1
ATOM 707 C CA . SER A 1 92 ? 49.036 0.887 -42.126 1.00 49.84 92 SER A CA 1
ATOM 708 C C . SER A 1 92 ? 48.592 0.568 -40.694 1.00 49.84 92 SER A C 1
ATOM 710 O O . SER A 1 92 ? 47.403 0.371 -40.459 1.00 49.84 92 SER A O 1
ATOM 712 N N . ILE A 1 93 ? 49.504 0.574 -39.717 1.00 52.94 93 ILE A N 1
ATOM 713 C CA . ILE A 1 93 ? 49.167 0.296 -38.308 1.00 52.94 93 ILE A CA 1
ATOM 714 C C . ILE A 1 93 ? 48.439 1.495 -37.675 1.00 52.94 93 ILE A C 1
ATOM 716 O O . ILE A 1 93 ? 47.460 1.311 -36.954 1.00 52.94 93 ILE A O 1
ATOM 720 N N . ALA A 1 94 ? 48.846 2.724 -38.015 1.00 56.12 94 ALA A N 1
ATOM 721 C CA . ALA A 1 94 ? 48.163 3.939 -37.567 1.00 56.12 94 ALA A CA 1
ATOM 722 C C . ALA A 1 94 ? 46.733 4.047 -38.134 1.00 56.12 94 ALA A C 1
ATOM 724 O O . ALA A 1 94 ? 45.816 4.444 -37.420 1.00 56.12 94 ALA A O 1
ATOM 725 N N . GLY A 1 95 ? 46.523 3.628 -39.389 1.00 60.28 95 GLY A N 1
ATOM 726 C CA . GLY A 1 95 ? 45.199 3.617 -40.018 1.00 60.28 95 GLY A CA 1
ATOM 727 C C . GLY A 1 95 ? 44.223 2.637 -39.359 1.00 60.28 95 GLY A C 1
ATOM 728 O O . GLY A 1 95 ? 43.085 3.006 -39.084 1.00 60.28 95 GLY A O 1
ATOM 729 N N . VAL A 1 96 ? 44.665 1.415 -39.040 1.00 68.88 96 VAL A N 1
ATOM 730 C CA . VAL A 1 96 ? 43.810 0.407 -38.379 1.00 68.88 96 VAL A CA 1
ATOM 731 C C . VAL A 1 96 ? 43.467 0.819 -36.944 1.00 68.88 96 VAL A C 1
ATOM 733 O O . VAL A 1 96 ? 42.317 0.677 -36.533 1.00 68.88 96 VAL A O 1
ATOM 736 N N . ALA A 1 97 ? 44.418 1.394 -36.200 1.00 69.44 97 ALA A N 1
ATOM 737 C CA . ALA A 1 97 ? 44.161 1.911 -34.855 1.00 69.44 97 ALA A CA 1
ATOM 738 C C . ALA A 1 97 ? 43.170 3.089 -34.863 1.00 69.44 97 ALA A C 1
ATOM 740 O O . ALA A 1 97 ? 42.273 3.140 -34.023 1.00 69.44 97 ALA A O 1
ATOM 741 N N . LEU A 1 98 ? 43.275 3.997 -35.841 1.00 71.69 98 LEU A N 1
ATOM 742 C CA . LEU A 1 98 ? 42.351 5.123 -35.988 1.00 71.69 98 LEU A CA 1
ATOM 743 C C . LEU A 1 98 ? 40.937 4.661 -36.374 1.00 71.69 98 LEU A C 1
ATOM 745 O O . LEU A 1 98 ? 39.964 5.155 -35.812 1.00 71.69 98 LEU A O 1
ATOM 749 N N . PHE A 1 99 ? 40.809 3.682 -37.276 1.00 70.00 99 PHE A N 1
ATOM 750 C CA . PHE A 1 99 ? 39.511 3.100 -37.634 1.00 70.00 99 PHE A CA 1
ATOM 751 C C . PHE A 1 99 ? 38.876 2.315 -36.481 1.00 70.00 99 PHE A C 1
ATOM 753 O O . PHE A 1 99 ? 37.672 2.430 -36.272 1.00 70.00 99 PHE A O 1
ATOM 760 N N . ALA A 1 100 ? 39.661 1.573 -35.694 1.00 73.94 100 ALA A N 1
ATOM 761 C CA . ALA A 1 100 ? 39.162 0.900 -34.495 1.00 73.94 100 ALA A CA 1
ATOM 762 C C . ALA A 1 100 ? 38.716 1.910 -33.423 1.00 73.94 100 ALA A C 1
ATOM 764 O O . ALA A 1 100 ? 37.658 1.742 -32.822 1.00 73.94 100 ALA A O 1
ATOM 765 N N . MET A 1 101 ? 39.466 2.999 -33.229 1.00 75.44 101 MET A N 1
ATOM 766 C CA . MET A 1 101 ? 39.106 4.061 -32.287 1.00 75.44 101 MET A CA 1
ATOM 767 C C . MET A 1 101 ? 37.850 4.821 -32.741 1.00 75.44 101 MET A C 1
ATOM 769 O O . MET A 1 101 ? 36.962 5.065 -31.929 1.00 75.44 101 MET A O 1
ATOM 773 N N . LEU A 1 102 ? 37.714 5.118 -34.038 1.00 70.69 102 LEU A N 1
ATOM 774 C CA . LEU A 1 102 ? 36.503 5.715 -34.609 1.00 70.69 102 LEU A CA 1
ATOM 775 C C . LEU A 1 102 ? 35.298 4.770 -34.536 1.00 70.69 102 LEU A C 1
ATOM 777 O O . LEU A 1 102 ? 34.203 5.232 -34.240 1.00 70.69 102 LEU A O 1
ATOM 781 N N . ALA A 1 103 ? 35.481 3.462 -34.735 1.00 67.12 103 ALA A N 1
ATOM 782 C CA . ALA A 1 103 ? 34.415 2.474 -34.573 1.00 67.12 103 ALA A CA 1
ATOM 783 C C . ALA A 1 103 ? 33.951 2.363 -33.110 1.00 67.12 103 ALA A C 1
ATOM 785 O O . ALA A 1 103 ? 32.751 2.298 -32.858 1.00 67.12 103 ALA A O 1
ATOM 786 N N . VAL A 1 104 ? 34.870 2.421 -32.139 1.00 66.94 104 VAL A N 1
ATOM 787 C CA . VAL A 1 104 ? 34.529 2.465 -30.706 1.00 66.94 104 VAL A CA 1
ATOM 788 C C . VAL A 1 104 ? 33.804 3.767 -30.350 1.00 66.94 104 VAL A C 1
ATOM 790 O O . VAL A 1 104 ? 32.795 3.719 -29.651 1.00 66.94 104 VAL A O 1
ATOM 793 N N . ILE A 1 105 ? 34.244 4.916 -30.878 1.00 62.25 105 ILE A N 1
ATOM 794 C CA . ILE A 1 105 ? 33.549 6.204 -30.700 1.00 62.25 105 ILE A CA 1
ATOM 795 C C . ILE A 1 105 ? 32.146 6.162 -31.331 1.00 62.25 105 ILE A C 1
ATOM 797 O O . ILE A 1 105 ? 31.191 6.644 -30.726 1.00 62.25 105 ILE A O 1
ATOM 801 N N . TYR A 1 106 ? 31.992 5.531 -32.499 1.00 61.38 106 TYR A N 1
ATOM 802 C CA . TYR A 1 106 ? 30.705 5.396 -33.186 1.00 61.38 106 TYR A CA 1
ATOM 803 C C . TYR A 1 106 ? 29.731 4.486 -32.419 1.00 61.38 106 TYR A C 1
ATOM 805 O O . TYR A 1 106 ? 28.576 4.853 -32.215 1.00 61.38 106 TYR A O 1
ATOM 813 N N . VAL A 1 107 ? 30.206 3.344 -31.905 1.00 55.12 107 VAL A N 1
ATOM 814 C CA . VAL A 1 107 ? 29.406 2.427 -31.070 1.00 55.12 107 VAL A CA 1
ATOM 815 C C . VAL A 1 107 ? 29.065 3.051 -29.710 1.00 55.12 107 VAL A C 1
ATOM 817 O O . VAL A 1 107 ? 27.985 2.806 -29.174 1.00 55.12 107 VAL A O 1
ATOM 820 N N . MET A 1 108 ? 29.932 3.909 -29.160 1.00 54.03 108 MET A N 1
ATOM 821 C CA . MET A 1 108 ? 29.633 4.673 -27.943 1.00 54.03 108 MET A CA 1
ATOM 822 C C . MET A 1 108 ? 28.621 5.809 -28.170 1.00 54.03 108 MET A C 1
ATOM 824 O O . MET A 1 108 ? 27.927 6.185 -27.225 1.00 54.03 108 MET A O 1
ATOM 828 N N . GLN A 1 109 ? 28.497 6.336 -29.394 1.00 52.59 109 GLN A N 1
ATOM 829 C CA . GLN A 1 109 ? 27.538 7.397 -29.733 1.00 52.59 109 GLN A CA 1
ATOM 830 C C . GLN A 1 109 ? 26.174 6.883 -30.210 1.00 52.59 109 GLN A C 1
ATOM 832 O O . GLN A 1 109 ? 25.190 7.615 -30.112 1.00 52.59 109 GLN A O 1
ATOM 837 N N . SER A 1 110 ? 26.061 5.633 -30.661 1.00 49.28 110 SER A N 1
ATOM 838 C CA . SER A 1 110 ? 24.776 5.041 -31.042 1.00 49.28 110 SER A CA 1
ATOM 839 C C . SER A 1 110 ? 24.072 4.387 -29.848 1.00 49.28 110 SER A C 1
ATOM 841 O O . SER A 1 110 ? 23.777 3.190 -29.866 1.00 49.28 110 SER A O 1
ATOM 843 N N . GLN A 1 111 ? 23.787 5.145 -28.784 1.00 57.09 111 GLN A N 1
ATOM 844 C CA . GLN A 1 111 ? 22.720 4.702 -27.886 1.00 57.09 111 GLN A CA 1
ATOM 845 C C . GLN A 1 111 ? 21.397 4.799 -28.650 1.00 57.09 111 GLN A C 1
ATOM 847 O O . GLN A 1 111 ? 21.188 5.804 -29.332 1.00 57.09 111 GLN A O 1
ATOM 852 N N . PRO A 1 112 ? 20.512 3.787 -28.577 1.00 56.62 112 PRO A N 1
ATOM 853 C CA . PRO A 1 112 ? 19.211 3.863 -29.222 1.00 56.62 112 PRO A CA 1
ATOM 854 C C . PRO A 1 112 ? 18.472 5.091 -28.689 1.00 56.62 112 PRO A C 1
ATOM 856 O O . PRO A 1 112 ? 18.020 5.121 -27.546 1.00 56.62 112 PRO A O 1
ATOM 859 N N . SER A 1 113 ? 18.403 6.126 -29.521 1.00 66.94 113 SER A N 1
ATOM 860 C CA . SER A 1 113 ? 17.592 7.304 -29.296 1.00 66.94 113 SER A CA 1
ATOM 861 C C . SER A 1 113 ? 16.187 6.967 -29.773 1.00 66.94 113 SER A C 1
ATOM 863 O O . SER A 1 113 ? 15.955 6.559 -30.908 1.00 66.94 113 SER A O 1
ATOM 865 N N . GLY A 1 114 ? 15.233 7.051 -28.861 1.00 84.75 114 GLY A N 1
ATOM 866 C CA . GLY A 1 114 ? 13.859 6.690 -29.151 1.00 84.75 114 GLY A CA 1
ATOM 867 C C . GLY A 1 114 ? 12.970 6.995 -27.968 1.00 84.75 114 GLY A C 1
ATOM 868 O O . GLY A 1 114 ? 13.446 7.192 -26.851 1.00 84.75 114 GLY A O 1
ATOM 869 N N . ILE A 1 115 ? 11.676 7.053 -28.231 1.00 88.75 115 ILE A N 1
ATOM 870 C CA . ILE A 1 115 ? 10.638 7.215 -27.224 1.00 88.75 115 ILE A CA 1
ATOM 871 C C . ILE A 1 115 ? 9.860 5.904 -27.194 1.00 88.75 115 ILE A C 1
ATOM 873 O O . ILE A 1 115 ? 9.600 5.309 -28.241 1.00 88.75 115 ILE A O 1
ATOM 877 N N . THR A 1 116 ? 9.520 5.438 -26.001 1.00 89.88 116 THR A N 1
ATOM 878 C CA . THR A 1 116 ? 8.667 4.270 -25.804 1.00 89.88 116 THR A CA 1
ATOM 879 C C . THR A 1 116 ? 7.514 4.625 -24.888 1.00 89.88 116 THR A C 1
ATOM 881 O O . THR A 1 116 ? 7.657 5.445 -23.983 1.00 89.88 116 THR A O 1
ATOM 884 N N . TYR A 1 117 ? 6.367 3.996 -25.108 1.00 90.25 117 TYR A N 1
ATOM 885 C CA . TYR A 1 117 ? 5.246 4.103 -24.190 1.00 90.25 117 TYR A CA 1
ATOM 886 C C . TYR A 1 117 ? 5.514 3.219 -22.969 1.00 90.25 117 TYR A C 1
ATOM 888 O O . TYR A 1 117 ? 5.776 2.028 -23.120 1.00 90.25 117 TYR A O 1
ATOM 896 N N . VAL A 1 118 ? 5.465 3.808 -21.775 1.00 91.81 118 VAL A N 1
ATOM 897 C CA . VAL A 1 118 ? 5.622 3.117 -20.495 1.00 91.81 118 VAL A CA 1
ATOM 898 C C . VAL A 1 118 ? 4.266 3.091 -19.788 1.00 91.81 118 VAL A C 1
ATOM 900 O O . VAL A 1 118 ? 3.847 4.094 -19.200 1.00 91.81 118 VAL A O 1
ATOM 903 N N . PRO A 1 119 ? 3.553 1.962 -19.856 1.00 92.19 119 PRO A N 1
ATOM 904 C CA . PRO A 1 119 ? 2.299 1.778 -19.141 1.00 92.19 119 PRO A CA 1
ATOM 905 C C . PRO A 1 119 ? 2.506 1.614 -17.632 1.00 92.19 119 PRO A C 1
ATOM 907 O O . PRO A 1 119 ? 3.526 1.099 -17.173 1.00 92.19 119 PRO A O 1
ATOM 910 N N . ILE A 1 120 ? 1.502 2.024 -16.862 1.00 93.25 120 ILE A N 1
ATOM 911 C CA . ILE A 1 120 ? 1.470 1.980 -15.400 1.00 93.25 120 ILE A CA 1
ATOM 912 C C . ILE A 1 120 ? 0.286 1.119 -14.977 1.00 93.25 120 ILE A C 1
ATOM 914 O O . ILE A 1 120 ? -0.869 1.478 -15.209 1.00 93.25 120 ILE A O 1
ATOM 918 N N . SER A 1 121 ? 0.570 -0.014 -14.346 1.00 93.50 121 SER A N 1
ATOM 919 C CA . SER A 1 121 ? -0.452 -0.913 -13.807 1.00 93.50 121 SER A CA 1
ATOM 920 C C . SER A 1 121 ? -0.449 -0.943 -12.293 1.00 93.50 121 SER A C 1
ATOM 922 O O . SER A 1 121 ? 0.577 -0.678 -11.681 1.00 93.50 121 SER A O 1
ATOM 924 N N . ILE A 1 122 ? -1.584 -1.298 -11.709 1.00 93.62 122 ILE A N 1
ATOM 925 C CA . ILE A 1 122 ? -1.794 -1.423 -10.271 1.00 93.62 122 ILE A CA 1
ATOM 926 C C . ILE A 1 122 ? -2.293 -2.825 -9.925 1.00 93.62 122 ILE A C 1
ATOM 928 O O . ILE A 1 122 ? -3.022 -3.437 -10.707 1.00 93.62 122 ILE A O 1
ATOM 932 N N . THR A 1 123 ? -1.874 -3.344 -8.777 1.00 92.88 123 THR A N 1
ATOM 933 C CA . THR A 1 123 ? -2.214 -4.674 -8.263 1.00 92.88 123 THR A CA 1
ATOM 934 C C . THR A 1 123 ? -2.326 -4.652 -6.735 1.00 92.88 123 THR A C 1
ATOM 936 O O . THR A 1 123 ? -1.979 -3.651 -6.109 1.00 92.88 123 THR A O 1
ATOM 939 N N . ASP A 1 124 ? -2.702 -5.819 -6.196 1.00 79.50 124 ASP A N 1
ATOM 940 C CA . ASP A 1 124 ? -2.634 -6.260 -4.792 1.00 79.50 124 ASP A CA 1
ATOM 941 C C . ASP A 1 124 ? -3.932 -6.043 -3.993 1.00 79.50 124 ASP A C 1
ATOM 943 O O . ASP A 1 124 ? -4.668 -5.088 -4.257 1.00 79.50 124 ASP A O 1
ATOM 947 N N . PRO A 1 125 ? -4.290 -6.958 -3.063 1.00 72.19 125 PRO A N 1
ATOM 948 C CA . PRO A 1 125 ? -5.500 -6.816 -2.278 1.00 72.19 125 PRO A CA 1
ATOM 949 C C . PRO A 1 125 ? -5.345 -5.740 -1.195 1.00 72.19 125 PRO A C 1
ATOM 951 O O . PRO A 1 125 ? -4.353 -5.723 -0.462 1.00 72.19 125 PRO A O 1
ATOM 954 N N . PRO A 1 126 ? -6.385 -4.933 -0.962 1.00 85.31 126 PRO A N 1
ATOM 955 C CA . PRO A 1 126 ? -6.475 -4.124 0.241 1.00 85.31 126 PRO A CA 1
ATOM 956 C C . PRO A 1 126 ? -6.680 -5.014 1.481 1.00 85.31 126 PRO A C 1
ATOM 958 O O . PRO A 1 126 ? -7.318 -6.068 1.420 1.00 85.31 126 PRO A O 1
ATOM 961 N N . THR A 1 127 ? -6.221 -4.560 2.647 1.00 86.12 127 THR A N 1
ATOM 962 C CA . THR A 1 127 ? -6.686 -5.112 3.930 1.00 86.12 127 THR A CA 1
ATOM 963 C C . THR A 1 127 ? -7.957 -4.379 4.330 1.00 86.12 127 THR A C 1
ATOM 965 O O . THR A 1 127 ? -7.917 -3.180 4.587 1.00 86.12 127 THR A O 1
ATOM 968 N N . VAL A 1 128 ? -9.083 -5.084 4.386 1.00 88.69 128 VAL A N 1
ATOM 969 C CA . VAL A 1 128 ? -10.408 -4.494 4.639 1.00 88.69 128 VAL A CA 1
ATOM 970 C C . VAL A 1 128 ? -11.119 -5.181 5.810 1.00 88.69 128 VAL A C 1
ATOM 972 O O . VAL A 1 128 ? -10.768 -6.315 6.152 1.00 88.69 128 VAL A O 1
ATOM 975 N N . PRO A 1 129 ? -12.122 -4.534 6.435 1.00 85.19 129 PRO A N 1
ATOM 976 C CA . PRO A 1 129 ? -12.959 -5.171 7.446 1.00 85.19 129 PRO A CA 1
ATOM 977 C C . PRO A 1 129 ? -13.684 -6.415 6.911 1.00 85.19 129 PRO A C 1
ATOM 979 O O . PRO A 1 129 ? -13.938 -6.551 5.710 1.00 85.19 129 PRO A O 1
ATOM 982 N N . ALA A 1 130 ? -14.050 -7.324 7.815 1.00 80.69 130 ALA A N 1
ATOM 983 C CA . ALA A 1 130 ? -14.857 -8.490 7.463 1.00 80.69 130 ALA A CA 1
ATOM 984 C C . ALA A 1 130 ? -16.214 -8.065 6.870 1.00 80.69 130 ALA A C 1
ATOM 986 O O . ALA A 1 130 ? -16.760 -7.033 7.249 1.00 80.69 130 ALA A O 1
ATOM 987 N N . GLY A 1 131 ? -16.741 -8.856 5.931 1.00 85.44 131 GLY A N 1
ATOM 988 C CA . GLY A 1 131 ? -18.001 -8.552 5.237 1.00 85.44 131 GLY A CA 1
ATOM 989 C C . GLY A 1 131 ? -17.869 -7.571 4.065 1.00 85.44 131 GLY A C 1
ATOM 990 O O . GLY A 1 131 ? -18.858 -7.283 3.394 1.00 85.44 131 GLY A O 1
ATOM 991 N N . THR A 1 132 ? -16.661 -7.075 3.772 1.00 93.12 132 THR A N 1
ATOM 992 C CA . THR A 1 132 ? -16.445 -6.181 2.626 1.00 93.12 132 THR A CA 1
ATOM 993 C C . THR A 1 132 ? -16.652 -6.912 1.298 1.00 93.12 132 THR A C 1
ATOM 995 O O . THR A 1 132 ? -16.026 -7.932 1.026 1.00 93.12 132 THR A O 1
ATOM 998 N N . GLN A 1 133 ? -17.508 -6.346 0.449 1.00 95.06 133 GLN A N 1
ATOM 999 C CA . GLN A 1 133 ? -17.887 -6.852 -0.873 1.00 95.06 133 GLN A CA 1
ATOM 1000 C C . GLN A 1 133 ? -17.357 -5.996 -2.032 1.00 95.06 133 GLN A C 1
ATOM 1002 O O . GLN A 1 133 ? -17.555 -6.356 -3.190 1.00 95.06 133 GLN A O 1
ATOM 1007 N N . GLY A 1 134 ? -16.801 -4.817 -1.749 1.00 95.25 134 GLY A N 1
ATOM 1008 C CA . GLY A 1 134 ? -16.211 -3.924 -2.747 1.00 95.25 134 GLY A CA 1
ATOM 1009 C C . GLY A 1 134 ? -15.467 -2.777 -2.077 1.00 95.25 134 GLY A C 1
ATOM 1010 O O . GLY A 1 134 ? -15.941 -2.251 -1.068 1.00 95.25 134 GLY A O 1
ATOM 1011 N N . LEU A 1 135 ? -14.325 -2.381 -2.634 1.00 96.56 135 LEU A N 1
ATOM 1012 C CA . LEU A 1 135 ? -13.605 -1.178 -2.222 1.00 96.56 135 LEU A CA 1
ATOM 1013 C C . LEU A 1 135 ? -13.253 -0.384 -3.473 1.00 96.56 135 LEU A C 1
ATOM 1015 O O . LEU A 1 135 ? -12.355 -0.765 -4.218 1.00 96.56 135 LEU A O 1
ATOM 1019 N N . TYR A 1 136 ? -13.973 0.712 -3.681 1.00 96.62 136 TYR A N 1
ATOM 1020 C CA . TYR A 1 136 ? -13.869 1.524 -4.882 1.00 96.62 136 TYR A CA 1
ATOM 1021 C C . TYR A 1 136 ? -13.054 2.778 -4.594 1.00 96.62 136 TYR A C 1
ATOM 1023 O O . TYR A 1 136 ? -13.313 3.485 -3.616 1.00 96.62 136 TYR A O 1
ATOM 1031 N N . LEU A 1 137 ? -12.081 3.051 -5.453 1.00 96.06 137 LEU A N 1
ATOM 1032 C CA . LEU A 1 137 ? -11.150 4.163 -5.343 1.00 96.06 137 LEU A CA 1
ATOM 1033 C C . LEU A 1 137 ? -11.217 5.015 -6.608 1.00 96.06 137 LEU A C 1
ATOM 1035 O O . LEU A 1 137 ? -10.969 4.508 -7.699 1.00 96.06 137 LEU A O 1
ATOM 1039 N N . ASN A 1 138 ? -11.477 6.308 -6.454 1.00 96.56 138 ASN A N 1
ATOM 1040 C CA . ASN A 1 138 ? -11.391 7.273 -7.542 1.00 96.56 138 ASN A CA 1
ATOM 1041 C C . ASN A 1 138 ? -10.025 7.958 -7.524 1.00 96.56 138 ASN A C 1
ATOM 1043 O O . ASN A 1 138 ? -9.566 8.414 -6.473 1.00 96.56 138 ASN A O 1
ATOM 1047 N N . TYR A 1 139 ? -9.396 8.066 -8.691 1.00 95.69 139 TYR A N 1
ATOM 1048 C CA . TYR A 1 139 ? -8.131 8.775 -8.880 1.00 95.69 139 TYR A CA 1
ATOM 1049 C C . TYR A 1 139 ? -8.248 9.807 -10.005 1.00 95.69 139 TYR A C 1
ATOM 1051 O O . TYR A 1 139 ? -9.061 9.652 -10.916 1.00 95.69 139 TYR A O 1
ATOM 1059 N N . SER A 1 140 ? -7.458 10.881 -9.934 1.00 94.50 140 SER A N 1
ATOM 1060 C CA . SER A 1 140 ? -7.517 11.996 -10.897 1.00 94.50 140 SER A CA 1
ATOM 1061 C C . SER A 1 140 ? -6.290 12.134 -11.786 1.00 94.50 140 SER A C 1
ATOM 1063 O O . SER A 1 140 ? -6.380 12.744 -12.849 1.00 94.50 140 SER A O 1
ATOM 1065 N N . SER A 1 141 ? -5.134 11.653 -11.330 1.00 94.38 141 SER A N 1
ATOM 1066 C CA . SER A 1 141 ? -3.884 11.774 -12.077 1.00 94.38 141 SER A CA 1
ATOM 1067 C C . SER A 1 141 ? -2.809 10.822 -11.567 1.00 94.38 141 SER A C 1
ATOM 1069 O O . SER A 1 141 ? -2.819 10.366 -10.417 1.00 94.38 141 SER A O 1
ATOM 1071 N N . LEU A 1 142 ? -1.845 10.572 -12.448 1.00 95.50 142 LEU A N 1
ATOM 1072 C CA . LEU A 1 142 ? -0.611 9.846 -12.180 1.00 95.50 142 LEU A CA 1
ATOM 1073 C C . LEU A 1 142 ? 0.574 10.769 -12.473 1.00 95.50 142 LEU A C 1
ATOM 1075 O O . LEU A 1 142 ? 0.488 11.654 -13.323 1.00 95.50 142 LEU A O 1
ATOM 1079 N N . GLY A 1 143 ? 1.700 10.558 -11.807 1.00 95.94 143 GLY A N 1
ATOM 1080 C CA . GLY A 1 143 ? 2.952 11.243 -12.103 1.00 95.94 143 GLY A CA 1
ATOM 1081 C C . GLY A 1 143 ? 4.109 10.262 -12.114 1.00 95.94 143 GLY A C 1
ATOM 1082 O O . GLY A 1 143 ? 4.183 9.390 -11.254 1.00 95.94 143 GLY A O 1
ATOM 1083 N N . VAL A 1 144 ? 5.019 10.414 -13.067 1.00 96.25 144 VAL A N 1
ATOM 1084 C CA . VAL A 1 144 ? 6.263 9.640 -13.144 1.00 96.25 144 VAL A CA 1
ATOM 1085 C C . VAL A 1 144 ? 7.424 10.616 -13.070 1.00 96.25 144 VAL A C 1
ATOM 1087 O O . VAL A 1 144 ? 7.470 11.574 -13.840 1.00 96.25 144 VAL A O 1
ATOM 1090 N N . HIS A 1 145 ? 8.352 10.395 -12.150 1.00 96.75 145 HIS A N 1
ATOM 1091 C CA . HIS A 1 145 ? 9.600 11.142 -12.103 1.00 96.75 145 HIS A CA 1
ATOM 1092 C C . HIS A 1 145 ? 10.645 10.409 -12.943 1.00 96.75 145 HIS A C 1
ATOM 1094 O O . HIS A 1 145 ? 10.877 9.212 -12.759 1.00 96.75 145 HIS A O 1
ATOM 1100 N N . VAL A 1 146 ? 11.220 11.118 -13.911 1.00 96.12 146 VAL A N 1
ATOM 1101 C CA . VAL A 1 146 ? 12.143 10.561 -14.902 1.00 96.12 146 VAL A CA 1
ATOM 1102 C C . VAL A 1 146 ? 13.465 11.306 -14.839 1.00 96.12 146 VAL A C 1
ATOM 1104 O O . VAL A 1 146 ? 13.475 12.538 -14.849 1.00 96.12 146 VAL A O 1
ATOM 1107 N N . ASN A 1 147 ? 14.565 10.552 -14.847 1.00 94.25 147 ASN A N 1
ATOM 1108 C CA . ASN A 1 147 ? 15.914 11.075 -15.035 1.00 94.25 147 ASN A CA 1
ATOM 1109 C C . ASN A 1 147 ? 16.438 10.661 -16.414 1.00 94.25 147 ASN A C 1
ATOM 1111 O O . ASN A 1 147 ? 16.604 9.472 -16.697 1.00 94.25 147 ASN A O 1
ATOM 1115 N N . ASP A 1 148 ? 16.715 11.636 -17.271 1.00 90.75 148 ASP A N 1
ATOM 1116 C CA . ASP A 1 148 ? 17.138 11.435 -18.653 1.00 90.75 148 ASP A CA 1
ATOM 1117 C C . ASP A 1 148 ? 18.443 12.186 -18.936 1.00 90.75 148 ASP A C 1
ATOM 1119 O O . ASP A 1 148 ? 18.443 13.383 -19.202 1.00 90.75 148 ASP A O 1
ATOM 1123 N N . GLY A 1 149 ? 19.580 11.494 -18.827 1.00 80.44 149 GLY A N 1
ATOM 1124 C CA . GLY A 1 149 ? 20.882 12.043 -19.232 1.00 80.44 149 GLY A CA 1
ATOM 1125 C C . GLY A 1 149 ? 21.342 13.314 -18.497 1.00 80.44 149 GLY A C 1
ATOM 1126 O O . GLY A 1 149 ? 22.234 13.990 -18.996 1.00 80.44 149 GLY A O 1
ATOM 1127 N N . GLY A 1 150 ? 20.758 13.634 -17.338 1.00 80.19 150 GLY A N 1
ATOM 1128 C CA . GLY A 1 150 ? 21.041 14.848 -16.559 1.00 80.19 150 GLY A CA 1
ATOM 1129 C C . GLY A 1 150 ? 19.804 15.707 -16.287 1.00 80.19 150 GLY A C 1
ATOM 1130 O O . GLY A 1 150 ? 19.791 16.441 -15.302 1.00 80.19 150 GLY A O 1
ATOM 1131 N N . ASP A 1 151 ? 18.742 15.549 -17.082 1.00 88.12 151 ASP A N 1
ATOM 1132 C CA . ASP A 1 151 ? 17.463 16.221 -16.856 1.00 88.12 151 ASP A CA 1
ATOM 1133 C C . ASP A 1 151 ? 16.569 15.381 -15.940 1.00 88.12 151 ASP A C 1
ATOM 1135 O O . ASP A 1 151 ? 16.299 14.212 -16.217 1.00 88.12 151 ASP A O 1
ATOM 1139 N N . SER A 1 152 ? 16.081 15.984 -14.856 1.00 93.62 152 SER A N 1
ATOM 1140 C CA . SER A 1 152 ? 15.201 15.343 -13.877 1.00 93.62 152 SER A CA 1
ATOM 1141 C C . SER A 1 152 ? 13.865 16.079 -13.822 1.00 93.62 152 SER A C 1
ATOM 1143 O O . SER A 1 152 ? 13.831 17.283 -13.556 1.00 93.62 152 SER A O 1
ATOM 1145 N N . LYS A 1 153 ? 12.758 15.395 -14.136 1.00 95.50 153 LYS A N 1
ATOM 1146 C CA . LYS A 1 153 ? 11.433 16.033 -14.206 1.00 95.50 153 LYS A CA 1
ATOM 1147 C C . LYS A 1 153 ? 10.286 15.093 -13.869 1.00 95.50 153 LYS A C 1
ATOM 1149 O O . LYS A 1 153 ? 10.341 13.891 -14.118 1.00 95.50 153 LYS A O 1
ATOM 1154 N N . TRP A 1 154 ? 9.195 15.683 -13.389 1.00 96.06 154 TRP A N 1
ATOM 1155 C CA . TRP A 1 154 ? 7.899 15.017 -13.310 1.00 96.06 154 TRP A CA 1
ATOM 1156 C C . TRP A 1 154 ? 7.174 15.093 -14.655 1.00 96.06 154 TRP A C 1
ATOM 1158 O O . TRP A 1 154 ? 6.994 16.174 -15.213 1.00 96.06 154 TRP A O 1
ATOM 1168 N N . ILE A 1 155 ? 6.712 13.946 -15.141 1.00 95.50 155 ILE A N 1
ATOM 1169 C CA . ILE A 1 155 ? 5.746 13.832 -16.231 1.00 95.50 155 ILE A CA 1
ATOM 1170 C C . ILE A 1 155 ? 4.398 13.490 -15.597 1.00 95.50 155 ILE A C 1
ATOM 1172 O O . ILE A 1 155 ? 4.232 12.412 -15.024 1.00 95.50 155 ILE A O 1
ATOM 1176 N N . VAL A 1 156 ? 3.453 14.429 -15.649 1.00 94.50 156 VAL A N 1
ATOM 1177 C CA . VAL A 1 156 ? 2.112 14.271 -15.070 1.00 94.50 156 VAL A CA 1
ATOM 1178 C C . VAL A 1 156 ? 1.140 13.836 -16.161 1.00 94.50 156 VAL A C 1
ATOM 1180 O O . VAL A 1 156 ? 1.080 14.444 -17.226 1.00 94.50 156 VAL A O 1
ATOM 1183 N N . MET A 1 157 ? 0.376 12.785 -15.883 1.00 92.31 157 MET A N 1
ATOM 1184 C CA . MET A 1 157 ? -0.660 12.247 -16.757 1.00 92.31 157 MET A CA 1
ATOM 1185 C C . MET A 1 157 ? -2.035 12.588 -16.186 1.00 92.31 157 MET A C 1
ATOM 1187 O O . MET A 1 157 ? -2.323 12.298 -15.022 1.00 92.31 157 MET A O 1
ATOM 1191 N N . ASN A 1 158 ? -2.915 13.113 -17.037 1.00 87.81 158 ASN A N 1
ATOM 1192 C CA . ASN A 1 158 ? -4.323 13.370 -16.715 1.00 87.81 158 ASN A CA 1
ATOM 1193 C C . ASN A 1 158 ? -5.166 12.084 -16.815 1.00 87.81 158 ASN A C 1
ATOM 1195 O O . ASN A 1 158 ? -6.236 12.075 -17.417 1.00 87.81 158 ASN A O 1
ATOM 1199 N N . SER A 1 159 ? -4.643 10.975 -16.290 1.00 86.75 159 SER A N 1
ATOM 1200 C CA . SER A 1 159 ? -5.348 9.696 -16.228 1.00 86.75 159 SER A CA 1
ATOM 1201 C C . SER A 1 159 ? -6.212 9.662 -14.974 1.00 86.75 159 SER A C 1
ATOM 1203 O O . SER A 1 159 ? -5.693 9.807 -13.869 1.00 86.75 159 SER A O 1
ATOM 1205 N N . SER A 1 160 ? -7.510 9.438 -15.145 1.00 91.62 160 SER A N 1
ATOM 1206 C CA . SER A 1 160 ? -8.481 9.315 -14.060 1.00 91.62 160 SER A CA 1
ATOM 1207 C C . SER A 1 160 ? -9.356 8.081 -14.257 1.00 91.62 160 SER A C 1
ATOM 1209 O O . SER A 1 160 ? -9.463 7.553 -15.364 1.00 91.62 160 SER A O 1
ATOM 1211 N N . GLY A 1 161 ? -9.969 7.606 -13.176 1.00 92.25 161 GLY A N 1
ATOM 1212 C CA . GLY A 1 161 ? -10.854 6.447 -13.225 1.00 92.25 161 GLY A CA 1
ATOM 1213 C C . GLY A 1 161 ? -11.301 5.972 -11.847 1.00 92.25 161 GLY A C 1
ATOM 1214 O O . GLY A 1 161 ? -10.870 6.504 -10.820 1.00 92.25 161 GLY A O 1
ATOM 1215 N N . GLU A 1 162 ? -12.159 4.953 -11.847 1.00 94.19 162 GLU A N 1
ATOM 1216 C CA . GLU A 1 162 ? -12.558 4.200 -10.655 1.00 94.19 162 GLU A CA 1
ATOM 1217 C C . GLU A 1 162 ? -11.899 2.810 -10.675 1.00 94.19 162 GLU A C 1
ATOM 1219 O O . GLU A 1 162 ? -11.896 2.116 -11.697 1.00 94.19 162 GLU A O 1
ATOM 1224 N N . LEU A 1 163 ? -11.344 2.399 -9.536 1.00 94.00 163 LEU A N 1
ATOM 1225 C CA . LEU A 1 163 ? -10.743 1.085 -9.319 1.00 94.00 163 LEU A CA 1
ATOM 1226 C C . LEU A 1 163 ? -11.534 0.327 -8.262 1.00 94.00 163 LEU A C 1
ATOM 1228 O O . LEU A 1 163 ? -11.660 0.816 -7.145 1.00 94.00 163 LEU A O 1
ATOM 1232 N N . ASP A 1 164 ? -11.992 -0.885 -8.572 1.00 95.12 164 ASP A N 1
ATOM 1233 C CA . ASP A 1 164 ? -12.404 -1.841 -7.540 1.00 95.12 164 ASP A CA 1
ATOM 1234 C C . ASP A 1 164 ? -11.184 -2.646 -7.090 1.00 95.12 164 ASP A C 1
ATOM 1236 O O . ASP A 1 164 ? -10.748 -3.579 -7.771 1.00 95.12 164 ASP A O 1
ATOM 1240 N N . LEU A 1 165 ? -10.634 -2.276 -5.937 1.00 94.19 165 LEU A N 1
ATOM 1241 C CA . LEU A 1 165 ? -9.402 -2.846 -5.399 1.00 94.19 165 LEU A CA 1
ATOM 1242 C C . LEU A 1 165 ? -9.557 -4.322 -5.014 1.00 94.19 165 LEU A C 1
ATOM 1244 O O . LEU A 1 165 ? -8.585 -5.071 -5.065 1.00 94.19 165 LEU A O 1
ATOM 1248 N N . LEU A 1 166 ? -10.771 -4.781 -4.690 1.00 92.88 166 LEU A N 1
ATOM 1249 C CA . LEU A 1 166 ? -11.007 -6.208 -4.438 1.00 92.88 166 LEU A CA 1
ATOM 1250 C C . LEU A 1 166 ? -11.002 -7.037 -5.726 1.00 92.88 166 LEU A C 1
ATOM 1252 O O . LEU A 1 166 ? -10.757 -8.241 -5.679 1.00 92.88 166 LEU A O 1
ATOM 1256 N N . SER A 1 167 ? -11.201 -6.403 -6.883 1.00 92.81 167 SER A N 1
ATOM 1257 C CA . SER A 1 167 ? -11.103 -7.070 -8.184 1.00 92.81 167 SER A CA 1
ATOM 1258 C C . SER A 1 167 ? -9.660 -7.226 -8.693 1.00 92.81 167 SER A C 1
ATOM 1260 O O . SER A 1 167 ? -9.443 -7.889 -9.708 1.00 92.81 167 SER A O 1
ATOM 1262 N N . LEU A 1 168 ? -8.674 -6.647 -7.991 1.00 91.75 168 LEU A N 1
ATOM 1263 C CA . LEU A 1 168 ? -7.243 -6.695 -8.335 1.00 91.75 168 LEU A CA 1
ATOM 1264 C C . LEU A 1 168 ? -6.493 -7.860 -7.668 1.00 91.75 168 LEU A C 1
ATOM 1266 O O . LEU A 1 168 ? -5.273 -7.994 -7.786 1.00 91.75 168 LEU A O 1
ATOM 1270 N N . ILE A 1 169 ? -7.201 -8.746 -6.966 1.00 86.88 169 ILE A N 1
ATOM 1271 C CA . ILE A 1 169 ? -6.591 -9.929 -6.357 1.00 86.88 169 ILE A CA 1
ATOM 1272 C C . ILE A 1 169 ? -6.035 -10.823 -7.472 1.00 86.88 169 ILE A C 1
ATOM 1274 O O . ILE A 1 169 ? -6.786 -11.368 -8.278 1.00 86.88 169 ILE A O 1
ATOM 1278 N N . ASN A 1 170 ? -4.710 -11.011 -7.490 1.00 88.50 170 ASN A N 1
ATOM 1279 C CA . ASN A 1 170 ? -3.976 -11.774 -8.511 1.00 88.50 170 ASN A CA 1
ATOM 1280 C C . ASN A 1 170 ? -4.045 -11.201 -9.938 1.00 88.50 170 ASN A C 1
ATOM 1282 O O . ASN A 1 170 ? -3.686 -11.908 -10.884 1.00 88.50 170 ASN A O 1
ATOM 1286 N N . VAL A 1 171 ? -4.463 -9.946 -10.096 1.00 91.12 171 VAL A N 1
ATOM 1287 C CA . VAL A 1 171 ? -4.639 -9.282 -11.390 1.00 91.12 171 VAL A CA 1
ATOM 1288 C C . VAL A 1 171 ? -3.990 -7.905 -11.326 1.00 91.12 171 VAL A C 1
ATOM 1290 O O . VAL A 1 171 ? -4.236 -7.153 -10.390 1.00 91.12 171 VAL A O 1
ATOM 1293 N N . SER A 1 172 ? -3.194 -7.556 -12.333 1.00 91.81 172 SER A N 1
ATOM 1294 C CA . SER A 1 172 ? -2.781 -6.174 -12.547 1.00 91.81 172 SER A CA 1
ATOM 1295 C C . SER A 1 172 ? -3.717 -5.501 -13.545 1.00 91.81 172 SER A C 1
ATOM 1297 O O . SER A 1 172 ? -4.119 -6.097 -14.545 1.00 91.81 172 SER A O 1
ATOM 1299 N N . GLN A 1 173 ? -4.072 -4.251 -13.282 1.00 92.25 173 GLN A N 1
ATOM 1300 C CA . GLN A 1 173 ? -4.870 -3.429 -14.183 1.00 92.25 173 GLN A CA 1
ATOM 1301 C C . GLN A 1 173 ? -4.059 -2.215 -14.605 1.00 92.25 173 GLN A C 1
ATOM 1303 O O . GLN A 1 173 ? -3.507 -1.524 -13.755 1.00 92.25 173 GLN A O 1
ATOM 1308 N N . VAL A 1 174 ? -3.996 -1.924 -15.900 1.00 91.50 174 VAL A N 1
ATOM 1309 C CA . VAL A 1 174 ? -3.359 -0.692 -16.372 1.00 91.50 174 VAL A CA 1
ATOM 1310 C C . VAL A 1 174 ? -4.283 0.496 -16.128 1.00 91.50 174 VAL A C 1
ATOM 1312 O O . VAL A 1 174 ? -5.461 0.459 -16.477 1.00 91.50 174 VAL A O 1
ATOM 1315 N N . ILE A 1 175 ? -3.734 1.542 -15.516 1.00 92.25 175 ILE A N 1
ATOM 1316 C CA . ILE A 1 175 ? -4.469 2.732 -15.062 1.00 92.25 175 ILE A CA 1
ATOM 1317 C C . ILE A 1 175 ? -4.002 4.023 -15.743 1.00 92.25 175 ILE A C 1
ATOM 1319 O O . ILE A 1 175 ? -4.569 5.093 -15.522 1.00 92.25 175 ILE A O 1
ATOM 1323 N N . GLY A 1 176 ? -2.971 3.922 -16.580 1.00 91.38 176 GLY A N 1
ATOM 1324 C CA . GLY A 1 176 ? -2.425 5.012 -17.372 1.00 91.38 176 GLY A CA 1
ATOM 1325 C C . GLY A 1 176 ? -1.072 4.638 -17.964 1.00 91.38 176 GLY A C 1
ATOM 1326 O O . GLY A 1 176 ? -0.644 3.485 -17.908 1.00 91.38 176 GLY A O 1
ATOM 1327 N N . GLY A 1 177 ? -0.381 5.626 -18.516 1.00 90.88 177 GLY A N 1
ATOM 1328 C CA . GLY A 1 177 ? 0.961 5.464 -19.056 1.00 90.88 177 GLY A CA 1
ATOM 1329 C C . GLY A 1 177 ? 1.411 6.708 -19.800 1.00 90.88 177 GLY A C 1
ATOM 1330 O O . GLY A 1 177 ? 0.595 7.558 -20.158 1.00 90.88 177 GLY A O 1
ATOM 1331 N N . THR A 1 178 ? 2.714 6.817 -20.026 1.00 92.44 178 THR A N 1
ATOM 1332 C CA . THR A 1 178 ? 3.309 7.975 -20.695 1.00 92.44 178 THR A CA 1
ATOM 1333 C C . THR A 1 178 ? 4.465 7.564 -21.585 1.00 92.44 178 THR A C 1
ATOM 1335 O O . THR A 1 178 ? 5.116 6.547 -21.370 1.00 92.44 178 THR A O 1
ATOM 1338 N N . GLU A 1 179 ? 4.740 8.387 -22.584 1.00 92.75 179 GLU A N 1
ATOM 1339 C CA . GLU A 1 179 ? 5.931 8.278 -23.409 1.00 92.75 179 GLU A CA 1
ATOM 1340 C C . GLU A 1 179 ? 7.179 8.721 -22.632 1.00 92.75 179 GLU A C 1
ATOM 1342 O O . GLU A 1 179 ? 7.201 9.792 -22.020 1.00 92.75 179 GLU A O 1
ATOM 1347 N N . ILE A 1 180 ? 8.215 7.880 -22.635 1.00 93.44 180 ILE A N 1
ATOM 1348 C CA . ILE A 1 180 ? 9.497 8.106 -21.959 1.00 93.44 180 ILE A CA 1
ATOM 1349 C C . ILE A 1 180 ? 10.627 7.772 -22.933 1.00 93.44 180 ILE A C 1
ATOM 1351 O O . ILE A 1 180 ? 10.527 6.835 -23.729 1.00 93.44 180 ILE A O 1
ATOM 1355 N N . ARG A 1 181 ? 11.712 8.551 -22.896 1.00 93.44 181 ARG A N 1
ATOM 1356 C CA . ARG A 1 181 ? 12.883 8.295 -23.734 1.00 93.44 181 ARG A CA 1
ATOM 1357 C C . ARG A 1 181 ? 13.560 6.985 -23.296 1.00 93.44 181 ARG A C 1
ATOM 1359 O O . ARG A 1 181 ? 13.643 6.663 -22.112 1.00 93.44 181 ARG A O 1
ATOM 1366 N N . LEU A 1 182 ? 14.012 6.192 -24.264 1.00 92.25 182 LEU A N 1
ATOM 1367 C CA . LEU A 1 182 ? 14.788 4.984 -23.993 1.00 92.25 182 LEU A CA 1
ATOM 1368 C C . LEU A 1 182 ? 16.073 5.344 -23.240 1.00 92.25 182 LEU A C 1
ATOM 1370 O O . LEU A 1 182 ? 16.648 6.409 -23.452 1.00 92.25 182 LEU A O 1
ATOM 1374 N N . ASN A 1 183 ? 16.532 4.435 -22.381 1.00 91.31 183 ASN A N 1
ATOM 1375 C CA . ASN A 1 183 ? 17.692 4.588 -21.497 1.00 91.31 183 ASN A CA 1
ATOM 1376 C C . ASN A 1 183 ? 17.569 5.615 -20.359 1.00 91.31 183 ASN A C 1
ATOM 1378 O O . ASN A 1 183 ? 18.476 5.658 -19.524 1.00 91.31 183 ASN A O 1
ATOM 1382 N N . SER A 1 184 ? 16.467 6.363 -20.250 1.00 94.38 184 SER A N 1
ATOM 1383 C CA . SER A 1 184 ? 16.151 7.131 -19.037 1.00 94.38 184 SER A CA 1
ATOM 1384 C C . SER A 1 184 ? 15.866 6.194 -17.855 1.00 94.38 184 SER A C 1
ATOM 1386 O O . SER A 1 184 ? 15.626 5.001 -18.046 1.00 94.38 184 SER A O 1
ATOM 1388 N N . THR A 1 185 ? 15.869 6.703 -16.624 1.00 95.31 185 THR A N 1
ATOM 1389 C CA . THR A 1 185 ? 15.452 5.942 -15.436 1.00 95.31 185 THR A CA 1
ATOM 1390 C C . THR A 1 185 ? 14.190 6.529 -14.824 1.00 95.31 185 THR A C 1
ATOM 1392 O O . THR A 1 185 ? 13.951 7.733 -14.897 1.00 95.31 185 THR A O 1
ATOM 1395 N N . ILE A 1 186 ? 13.381 5.662 -14.217 1.00 95.50 186 ILE A N 1
ATOM 1396 C CA . ILE A 1 186 ? 12.223 6.052 -13.411 1.00 95.50 186 ILE A CA 1
ATOM 1397 C C . ILE A 1 186 ? 12.556 5.729 -11.963 1.00 95.50 186 ILE A C 1
ATOM 1399 O O . ILE A 1 186 ? 12.900 4.587 -11.655 1.00 95.50 186 ILE A O 1
ATOM 1403 N N . ASP A 1 187 ? 12.469 6.721 -11.091 1.00 94.12 187 ASP A N 1
ATOM 1404 C CA . ASP A 1 187 ? 12.823 6.596 -9.676 1.00 94.12 187 ASP A CA 1
ATOM 1405 C C . ASP A 1 187 ? 11.641 6.851 -8.734 1.00 94.12 187 ASP A C 1
ATOM 1407 O O . ASP A 1 187 ? 11.678 6.361 -7.611 1.00 94.12 187 ASP A O 1
ATOM 1411 N N . ARG A 1 188 ? 10.588 7.563 -9.160 1.00 94.69 188 ARG A N 1
ATOM 1412 C CA . ARG A 1 188 ? 9.401 7.827 -8.330 1.00 94.69 188 ARG A CA 1
ATOM 1413 C C . ARG A 1 188 ? 8.108 7.820 -9.125 1.00 94.69 188 ARG A C 1
ATOM 1415 O O . ARG A 1 188 ? 8.062 8.237 -10.283 1.00 94.69 188 ARG A O 1
ATOM 1422 N N . ILE A 1 189 ? 7.035 7.417 -8.454 1.00 95.69 189 ILE A N 1
ATOM 1423 C CA . ILE A 1 189 ? 5.661 7.495 -8.944 1.00 95.69 189 ILE A CA 1
ATOM 1424 C C . ILE A 1 189 ? 4.820 8.285 -7.955 1.00 95.69 189 ILE A C 1
ATOM 1426 O O . ILE A 1 189 ? 4.957 8.131 -6.747 1.00 95.69 189 ILE A O 1
ATOM 1430 N N . ARG A 1 190 ? 3.921 9.111 -8.479 1.00 95.12 190 ARG A N 1
ATOM 1431 C CA . ARG A 1 190 ? 2.903 9.840 -7.732 1.00 95.12 190 ARG A CA 1
ATOM 1432 C C . ARG A 1 190 ? 1.523 9.357 -8.161 1.00 95.12 190 ARG A C 1
ATOM 1434 O O . ARG A 1 190 ? 1.244 9.278 -9.355 1.00 95.12 190 ARG A O 1
ATOM 1441 N N . PHE A 1 191 ? 0.659 9.084 -7.195 1.00 95.56 191 PHE A N 1
ATOM 1442 C CA . PHE A 1 191 ? -0.717 8.647 -7.402 1.00 95.56 191 PHE A CA 1
ATOM 1443 C C . PHE A 1 191 ? -1.672 9.555 -6.627 1.00 95.56 191 PHE A C 1
ATOM 1445 O O . PHE A 1 191 ? -1.527 9.700 -5.412 1.00 95.56 191 PHE A O 1
ATOM 1452 N N . ASN A 1 192 ? -2.616 10.191 -7.327 1.00 95.25 192 ASN A N 1
ATOM 1453 C CA . ASN A 1 192 ? -3.550 11.147 -6.731 1.00 95.25 192 ASN A CA 1
ATOM 1454 C C . ASN A 1 192 ? -4.958 10.548 -6.617 1.00 95.25 192 ASN A C 1
ATOM 1456 O O . ASN A 1 192 ? -5.648 10.356 -7.618 1.00 95.25 192 ASN A O 1
ATOM 1460 N N . ILE A 1 193 ? -5.378 10.298 -5.383 1.00 95.25 193 ILE A N 1
ATOM 1461 C CA . ILE A 1 193 ? -6.672 9.761 -4.969 1.00 95.25 193 ILE A CA 1
ATOM 1462 C C . ILE A 1 193 ? -7.623 10.923 -4.671 1.00 95.25 193 ILE A C 1
ATOM 1464 O O . ILE A 1 193 ? -7.280 11.844 -3.932 1.00 95.25 193 ILE A O 1
ATOM 1468 N N . THR A 1 194 ? -8.841 10.867 -5.203 1.00 95.50 194 THR A N 1
ATOM 1469 C CA . THR A 1 194 ? -9.868 11.894 -4.968 1.00 95.50 194 THR A CA 1
ATOM 1470 C C . THR A 1 194 ? -10.938 11.456 -3.981 1.00 95.50 194 THR A C 1
ATOM 1472 O O . THR A 1 194 ? -11.395 12.270 -3.185 1.00 95.50 194 THR A O 1
ATOM 1475 N N . ALA A 1 195 ? -11.348 10.189 -4.019 1.00 96.06 195 ALA A N 1
ATOM 1476 C CA . ALA A 1 195 ? -12.382 9.657 -3.139 1.00 96.06 195 ALA A CA 1
ATOM 1477 C C . ALA A 1 195 ? -12.271 8.136 -3.007 1.00 96.06 195 ALA A C 1
ATOM 1479 O O . ALA A 1 195 ? -11.714 7.464 -3.876 1.00 96.06 195 ALA A O 1
ATOM 1480 N N . ALA A 1 196 ? -12.857 7.590 -1.945 1.00 97.12 196 ALA A N 1
ATOM 1481 C CA . ALA A 1 196 ? -13.031 6.156 -1.776 1.00 97.12 196 ALA A CA 1
ATOM 1482 C C . ALA A 1 196 ? -14.418 5.842 -1.199 1.00 97.12 196 ALA A C 1
ATOM 1484 O O . ALA A 1 196 ? -14.991 6.627 -0.437 1.00 97.12 196 ALA A O 1
ATOM 1485 N N . ARG A 1 197 ? -14.957 4.675 -1.552 1.00 97.56 197 ARG A N 1
ATOM 1486 C CA . ARG A 1 197 ? -16.200 4.128 -0.993 1.00 97.56 197 ARG A CA 1
ATOM 1487 C C . ARG A 1 197 ? -16.059 2.627 -0.778 1.00 97.56 197 ARG A C 1
ATOM 1489 O O . ARG A 1 197 ? -15.418 1.937 -1.566 1.00 97.56 197 ARG A O 1
ATOM 1496 N N . ILE A 1 198 ? -16.671 2.116 0.280 1.00 96.88 198 ILE A N 1
ATOM 1497 C CA . ILE A 1 198 ? -16.630 0.698 0.642 1.00 96.88 198 ILE A CA 1
ATOM 1498 C C . ILE A 1 198 ? -18.046 0.138 0.662 1.00 96.88 198 ILE A C 1
ATOM 1500 O O . ILE A 1 198 ? -18.971 0.806 1.122 1.00 96.88 198 ILE A O 1
ATOM 1504 N N . ARG A 1 199 ? -18.227 -1.078 0.147 1.00 97.00 199 ARG A N 1
ATOM 1505 C CA . ARG A 1 199 ? -19.496 -1.801 0.219 1.00 97.00 199 ARG A CA 1
ATOM 1506 C C . ARG A 1 199 ? -19.373 -2.944 1.217 1.00 97.00 199 ARG A C 1
ATOM 1508 O O . ARG A 1 199 ? -18.571 -3.847 0.992 1.00 97.00 199 ARG A O 1
ATOM 1515 N N . ILE A 1 200 ? -20.162 -2.906 2.284 1.00 91.88 200 ILE A N 1
ATOM 1516 C CA . ILE A 1 200 ? -20.222 -3.933 3.334 1.00 91.88 200 ILE A CA 1
ATOM 1517 C C . ILE A 1 200 ? -21.691 -4.290 3.532 1.00 91.88 200 ILE A C 1
ATOM 1519 O O . ILE A 1 200 ? -22.526 -3.390 3.610 1.00 91.88 200 ILE A O 1
ATOM 1523 N N . ASP A 1 201 ? -22.013 -5.584 3.548 1.00 87.94 201 ASP A N 1
ATOM 1524 C CA . ASP A 1 201 ? -23.386 -6.080 3.725 1.00 87.94 201 ASP A CA 1
ATOM 1525 C C . ASP A 1 201 ? -24.408 -5.396 2.788 1.00 87.94 201 ASP A C 1
ATOM 1527 O O . ASP A 1 201 ? -25.478 -4.949 3.197 1.00 87.94 201 ASP A O 1
ATOM 1531 N N . ASN A 1 202 ? -24.049 -5.267 1.505 1.00 89.50 202 ASN A N 1
ATOM 1532 C CA . ASN A 1 202 ? -24.786 -4.575 0.438 1.00 89.50 202 ASN A CA 1
ATOM 1533 C C . ASN A 1 202 ? -25.013 -3.062 0.630 1.00 89.50 202 ASN A C 1
ATOM 1535 O O . ASN A 1 202 ? -25.573 -2.423 -0.261 1.00 89.50 202 ASN A O 1
ATOM 1539 N N . SER A 1 203 ? -24.536 -2.462 1.719 1.00 92.62 203 SER A N 1
ATOM 1540 C CA . SER A 1 203 ? -24.606 -1.019 1.965 1.00 92.62 203 SER A CA 1
ATOM 1541 C C . SER A 1 203 ? -23.309 -0.332 1.543 1.00 92.62 203 SER A C 1
ATOM 1543 O O . SER A 1 203 ? -22.224 -0.878 1.732 1.00 92.62 203 SER A O 1
ATOM 1545 N N . THR A 1 204 ? -23.402 0.860 0.946 1.00 95.38 204 THR A N 1
ATOM 1546 C CA . THR A 1 204 ? -22.226 1.638 0.516 1.00 95.38 204 THR A CA 1
ATOM 1547 C C . THR A 1 204 ? -21.958 2.772 1.491 1.00 95.38 204 THR A C 1
ATOM 1549 O O . THR A 1 204 ? -22.851 3.566 1.775 1.00 95.38 204 THR A O 1
ATOM 1552 N N . TYR A 1 205 ? -20.715 2.875 1.949 1.00 94.19 205 TYR A N 1
ATOM 1553 C CA . TYR A 1 205 ? -20.271 3.883 2.901 1.00 94.19 205 TYR A CA 1
ATOM 1554 C C . TYR A 1 205 ? -19.150 4.736 2.300 1.00 94.19 205 TYR A C 1
ATOM 1556 O O . TYR A 1 205 ? -18.285 4.200 1.594 1.00 94.19 205 TYR A O 1
ATOM 1564 N N . PRO A 1 206 ? -19.128 6.051 2.577 1.00 93.94 206 PRO A N 1
ATOM 1565 C CA . PRO A 1 206 ? -17.985 6.883 2.239 1.00 93.94 206 PRO A CA 1
ATOM 1566 C C . PRO A 1 206 ? -16.769 6.451 3.061 1.00 93.94 206 PRO A C 1
ATOM 1568 O O . PRO A 1 206 ? -16.889 6.059 4.225 1.00 93.94 206 PRO A O 1
ATOM 1571 N N . VAL A 1 207 ? -15.592 6.537 2.449 1.00 93.44 207 VAL A N 1
ATOM 1572 C CA . VAL A 1 207 ? -14.323 6.215 3.094 1.00 93.44 207 VAL A CA 1
ATOM 1573 C C . VAL A 1 207 ? -13.454 7.465 3.112 1.00 93.44 207 VAL A C 1
ATOM 1575 O O . VAL A 1 207 ? -13.148 8.042 2.069 1.00 93.44 207 VAL A O 1
ATOM 1578 N N . LEU A 1 208 ? -13.041 7.878 4.306 1.00 87.75 208 LEU A N 1
ATOM 1579 C CA . LEU A 1 208 ? -12.084 8.957 4.504 1.00 87.75 208 LEU A CA 1
ATOM 1580 C C . LEU A 1 208 ? -10.692 8.476 4.086 1.00 87.75 208 LEU A C 1
ATOM 1582 O O . LEU A 1 208 ? -10.152 7.549 4.685 1.00 87.75 208 LEU A O 1
ATOM 1586 N N . VAL A 1 209 ? -10.099 9.106 3.077 1.00 86.69 209 VAL A N 1
ATOM 1587 C CA . VAL A 1 209 ? -8.735 8.799 2.630 1.00 86.69 209 VAL A CA 1
ATOM 1588 C C . VAL A 1 209 ? -7.757 9.677 3.405 1.00 86.69 209 VAL A C 1
ATOM 1590 O O . VAL A 1 209 ? -7.844 10.899 3.331 1.00 86.69 209 VAL A O 1
ATOM 1593 N N . THR A 1 210 ? -6.814 9.077 4.134 1.00 80.19 210 THR A N 1
ATOM 1594 C CA . THR A 1 210 ? -5.883 9.843 4.987 1.00 80.19 210 THR A CA 1
ATOM 1595 C C . THR A 1 210 ? -4.820 10.610 4.207 1.00 80.19 210 THR A C 1
ATOM 1597 O O . THR A 1 210 ? -4.223 11.529 4.755 1.00 80.19 210 THR A O 1
ATOM 1600 N N . SER A 1 211 ? -4.563 10.234 2.951 1.00 81.81 211 SER A N 1
ATOM 1601 C CA . SER A 1 211 ? -3.720 11.001 2.035 1.00 81.81 211 SER A CA 1
ATOM 1602 C C . SER A 1 211 ? -4.253 10.922 0.610 1.00 81.81 211 SER A C 1
ATOM 1604 O O . SER A 1 211 ? -4.321 9.843 0.021 1.00 81.81 211 SER A O 1
ATOM 1606 N N . SER A 1 212 ? -4.607 12.070 0.037 1.00 86.81 212 SER A N 1
ATOM 1607 C CA . SER A 1 212 ? -5.039 12.177 -1.361 1.00 86.81 212 SER A CA 1
ATOM 1608 C C . SER A 1 212 ? -3.878 12.062 -2.348 1.00 86.81 212 SER A C 1
ATOM 1610 O O . SER A 1 212 ? -4.106 11.824 -3.527 1.00 86.81 212 SER A O 1
ATOM 1612 N N . GLN A 1 213 ? -2.629 12.192 -1.896 1.00 90.00 213 GLN A N 1
ATOM 1613 C CA . GLN A 1 213 ? -1.446 12.001 -2.728 1.00 90.00 213 GLN A CA 1
ATOM 1614 C C . GLN A 1 213 ? -0.519 10.972 -2.096 1.00 90.00 213 GLN A C 1
ATOM 1616 O O . GLN A 1 213 ? -0.144 11.070 -0.929 1.00 90.00 213 GLN A O 1
ATOM 1621 N N . VAL A 1 214 ? -0.126 9.981 -2.886 1.00 89.12 214 VAL A N 1
ATOM 1622 C CA . VAL A 1 214 ? 0.768 8.911 -2.451 1.00 89.12 214 VAL A CA 1
ATOM 1623 C C . VAL A 1 214 ? 1.952 8.882 -3.397 1.00 89.12 214 VAL A C 1
ATOM 1625 O O . VAL A 1 214 ? 1.775 8.861 -4.616 1.00 89.12 214 VAL A O 1
ATOM 1628 N N . VAL A 1 215 ? 3.159 8.910 -2.842 1.00 89.81 215 VAL A N 1
ATOM 1629 C CA . VAL A 1 215 ? 4.400 8.818 -3.610 1.00 89.81 215 VAL A CA 1
ATOM 1630 C C . VAL A 1 215 ? 5.091 7.512 -3.251 1.00 89.81 215 VAL A C 1
ATOM 1632 O O . VAL A 1 215 ? 5.194 7.171 -2.075 1.00 89.81 215 VAL A O 1
ATOM 1635 N N . ALA A 1 216 ? 5.538 6.786 -4.268 1.00 89.19 216 ALA A N 1
ATOM 1636 C CA . ALA A 1 216 ? 6.319 5.571 -4.118 1.00 89.19 216 ALA A CA 1
ATOM 1637 C C . ALA A 1 216 ? 7.662 5.733 -4.823 1.00 89.19 216 ALA A C 1
ATOM 1639 O O . ALA A 1 216 ? 7.710 6.103 -6.000 1.00 89.19 216 ALA A O 1
ATOM 1640 N N . ASP A 1 217 ? 8.735 5.418 -4.108 1.00 88.12 217 ASP A N 1
ATOM 1641 C CA . ASP A 1 217 ? 10.069 5.310 -4.684 1.00 88.12 217 ASP A CA 1
ATOM 1642 C C . ASP A 1 217 ? 10.230 3.947 -5.375 1.00 88.12 217 ASP A C 1
ATOM 1644 O O . ASP A 1 217 ? 9.691 2.929 -4.929 1.00 88.12 217 ASP A O 1
ATOM 1648 N N . ILE A 1 218 ? 10.980 3.925 -6.474 1.00 89.31 218 ILE A N 1
ATOM 1649 C CA . ILE A 1 218 ? 11.351 2.715 -7.204 1.00 89.31 218 ILE A CA 1
ATOM 1650 C C . ILE A 1 218 ? 12.759 2.311 -6.780 1.00 89.31 218 ILE A C 1
ATOM 1652 O O . ILE A 1 218 ? 13.756 2.907 -7.198 1.00 89.31 218 ILE A O 1
ATOM 1656 N N . GLU A 1 219 ? 12.843 1.251 -5.978 1.00 71.81 219 GLU A N 1
ATOM 1657 C CA . GLU A 1 219 ? 14.120 0.647 -5.611 1.00 71.81 219 GLU A CA 1
ATOM 1658 C C . GLU A 1 219 ? 14.836 0.136 -6.864 1.00 71.81 219 GLU A C 1
ATOM 1660 O O . GLU A 1 219 ? 14.289 -0.662 -7.630 1.00 71.81 219 GLU A O 1
ATOM 1665 N N . LYS A 1 220 ? 16.091 0.558 -7.053 1.00 73.44 220 LYS A N 1
ATOM 1666 C CA . LYS A 1 220 ? 16.951 0.120 -8.167 1.00 73.44 220 LYS A CA 1
ATOM 1667 C C . LYS A 1 220 ? 16.355 0.496 -9.522 1.00 73.44 220 LYS A C 1
ATOM 1669 O O . LYS A 1 220 ? 16.094 -0.371 -10.359 1.00 73.44 220 LYS A O 1
ATOM 1674 N N . SER A 1 221 ? 16.166 1.800 -9.724 1.00 72.81 221 SER A N 1
ATOM 1675 C CA . SER A 1 221 ? 15.694 2.382 -10.979 1.00 72.81 221 SER A CA 1
ATOM 1676 C C . SER A 1 221 ? 16.404 1.749 -12.184 1.00 72.81 221 SER A C 1
ATOM 1678 O O . SER A 1 221 ? 17.613 1.872 -12.394 1.00 72.81 221 SER A O 1
ATOM 1680 N N . LYS A 1 222 ? 15.639 0.978 -12.960 1.00 86.06 222 LYS A N 1
ATOM 1681 C CA . LYS A 1 222 ? 16.133 0.338 -14.179 1.00 86.06 222 LYS A CA 1
ATOM 1682 C C . LYS A 1 222 ? 16.032 1.327 -15.326 1.00 86.06 222 LYS A C 1
ATOM 1684 O O . LYS A 1 222 ? 15.144 2.181 -15.352 1.00 86.06 222 LYS A O 1
ATOM 1689 N N . ARG A 1 223 ? 16.941 1.187 -16.289 1.00 91.06 223 ARG A N 1
ATOM 1690 C CA . ARG A 1 223 ? 16.832 1.919 -17.547 1.00 91.06 223 ARG A CA 1
ATOM 1691 C C . ARG A 1 223 ? 15.588 1.462 -18.296 1.00 91.06 223 ARG A C 1
ATOM 1693 O O . ARG A 1 223 ? 15.344 0.263 -18.413 1.00 91.06 223 ARG A O 1
ATOM 1700 N N . VAL A 1 224 ? 14.837 2.429 -18.801 1.00 92.31 224 VAL A N 1
ATOM 1701 C CA . VAL A 1 224 ? 13.651 2.213 -19.620 1.00 92.31 224 VAL A CA 1
ATOM 1702 C C . VAL A 1 224 ? 14.074 1.606 -20.956 1.00 92.31 224 VAL A C 1
ATOM 1704 O O . VAL A 1 224 ? 14.919 2.145 -21.673 1.00 92.31 224 VAL A O 1
ATOM 1707 N N . THR A 1 225 ? 13.470 0.473 -21.286 1.00 91.56 225 THR A N 1
ATOM 1708 C CA . THR A 1 225 ? 13.597 -0.250 -22.556 1.00 91.56 225 THR A CA 1
ATOM 1709 C C . THR A 1 225 ? 12.257 -0.252 -23.291 1.00 91.56 225 THR A C 1
ATOM 1711 O O . THR A 1 225 ? 11.235 0.131 -22.726 1.00 91.56 225 THR A O 1
ATOM 1714 N N . SER A 1 226 ? 12.228 -0.744 -24.532 1.00 88.38 226 SER A N 1
ATOM 1715 C CA . SER A 1 226 ? 10.993 -0.828 -25.326 1.00 88.38 226 SER A CA 1
ATOM 1716 C C . SER A 1 226 ? 9.898 -1.707 -24.711 1.00 88.38 226 SER A C 1
ATOM 1718 O O . SER A 1 226 ? 8.750 -1.583 -25.105 1.00 88.38 226 SER A O 1
ATOM 1720 N N . SER A 1 227 ? 10.234 -2.579 -23.755 1.00 88.69 227 SER A N 1
ATOM 1721 C CA . SER A 1 227 ? 9.298 -3.471 -23.057 1.00 88.69 227 SER A CA 1
ATOM 1722 C C . SER A 1 227 ? 9.068 -3.092 -21.593 1.00 88.69 227 SER A C 1
ATOM 1724 O O . SER A 1 227 ? 8.563 -3.910 -20.819 1.00 88.69 227 SER A O 1
ATOM 1726 N N . SER A 1 228 ? 9.509 -1.901 -21.180 1.00 91.50 228 SER A N 1
ATOM 1727 C CA . SER A 1 228 ? 9.368 -1.440 -19.800 1.00 91.50 228 SER A CA 1
ATOM 1728 C C . SER A 1 228 ? 7.934 -1.033 -19.474 1.00 91.50 228 SER A C 1
ATOM 1730 O O . SER A 1 228 ? 7.281 -0.335 -20.242 1.00 91.50 228 SER A O 1
ATOM 1732 N N . GLY A 1 229 ? 7.486 -1.419 -18.285 1.00 92.31 229 GLY A N 1
ATOM 1733 C CA . GLY A 1 229 ? 6.258 -0.955 -17.650 1.00 92.31 229 GLY A CA 1
ATOM 1734 C C . GLY A 1 229 ? 6.513 -0.652 -16.178 1.00 92.31 229 GLY A C 1
ATOM 1735 O O . GLY A 1 229 ? 7.525 -1.067 -15.609 1.00 92.31 229 GLY A O 1
ATOM 1736 N N . VAL A 1 230 ? 5.594 0.062 -15.545 1.00 93.56 230 VAL A N 1
ATOM 1737 C CA . VAL A 1 230 ? 5.606 0.292 -14.100 1.00 93.56 230 VAL A CA 1
ATOM 1738 C C . VAL A 1 230 ? 4.493 -0.529 -13.473 1.00 93.56 230 VAL A C 1
ATOM 1740 O O . VAL A 1 230 ? 3.331 -0.431 -13.866 1.00 93.56 230 VAL A O 1
ATOM 1743 N N . LEU A 1 231 ? 4.845 -1.340 -12.484 1.00 93.88 231 LEU A N 1
ATOM 1744 C CA . LEU A 1 231 ? 3.892 -2.056 -11.655 1.00 93.88 231 LEU A CA 1
ATOM 1745 C C . LEU A 1 231 ? 3.817 -1.379 -10.291 1.00 93.88 231 LEU A C 1
ATOM 1747 O O . LEU A 1 231 ? 4.837 -1.165 -9.636 1.00 93.88 231 LEU A O 1
ATOM 1751 N N . LEU A 1 232 ? 2.599 -1.047 -9.892 1.00 94.06 232 LEU A N 1
ATOM 1752 C CA . LEU A 1 232 ? 2.251 -0.474 -8.610 1.00 94.06 232 LEU A CA 1
ATOM 1753 C C . LEU A 1 232 ? 1.608 -1.550 -7.754 1.00 94.06 232 LEU A C 1
ATOM 1755 O O . LEU A 1 232 ? 0.632 -2.173 -8.162 1.00 94.06 232 LEU A O 1
ATOM 1759 N N . ASP A 1 233 ? 2.146 -1.741 -6.567 1.00 91.69 233 ASP A N 1
ATOM 1760 C CA . ASP A 1 233 ? 1.573 -2.605 -5.554 1.00 91.69 233 ASP A CA 1
ATOM 1761 C C . ASP A 1 233 ? 0.919 -1.708 -4.503 1.00 91.69 233 ASP A C 1
ATOM 1763 O O . ASP A 1 233 ? 1.597 -0.985 -3.762 1.00 91.69 233 ASP A O 1
ATOM 1767 N N . PHE A 1 234 ? -0.410 -1.659 -4.557 1.00 91.81 234 PHE A N 1
ATOM 1768 C CA . PHE A 1 234 ? -1.229 -0.791 -3.732 1.00 91.81 234 PHE A CA 1
ATOM 1769 C C . PHE A 1 234 ? -1.946 -1.633 -2.685 1.00 91.81 234 PHE A C 1
ATOM 1771 O O . PHE A 1 234 ? -3.013 -2.188 -2.939 1.00 91.81 234 PHE A O 1
ATOM 1778 N N . SER A 1 235 ? -1.367 -1.677 -1.487 1.00 88.44 235 SER A N 1
ATOM 1779 C CA . SER A 1 235 ? -1.854 -2.479 -0.362 1.00 88.44 235 SER A CA 1
ATOM 1780 C C . SER A 1 235 ? -2.454 -1.574 0.730 1.00 88.44 235 SER A C 1
ATOM 1782 O O . SER A 1 235 ? -1.903 -1.486 1.835 1.00 88.44 235 SER A O 1
ATOM 1784 N N . PRO A 1 236 ? -3.548 -0.829 0.469 1.00 89.88 236 PRO A N 1
ATOM 1785 C CA . PRO A 1 236 ? -4.107 0.059 1.474 1.00 89.88 236 PRO A CA 1
ATOM 1786 C C . PRO A 1 236 ? -4.718 -0.744 2.627 1.00 89.88 236 PRO A C 1
ATOM 1788 O O . PRO A 1 236 ? -5.130 -1.898 2.476 1.00 89.88 236 PRO A O 1
ATOM 1791 N N . VAL A 1 237 ? -4.838 -0.094 3.781 1.00 85.62 237 VAL A N 1
ATOM 1792 C CA . VAL A 1 237 ? -5.555 -0.635 4.940 1.00 85.62 237 VAL A CA 1
ATOM 1793 C C . VAL A 1 237 ? -6.801 0.203 5.174 1.00 85.62 237 VAL A C 1
ATOM 1795 O O . VAL A 1 237 ? -6.708 1.418 5.345 1.00 85.62 237 VAL A O 1
ATOM 1798 N N . VAL A 1 238 ? -7.965 -0.443 5.196 1.00 87.31 238 VAL A N 1
ATOM 1799 C CA . VAL A 1 238 ? -9.233 0.178 5.576 1.00 87.31 238 VAL A CA 1
ATOM 1800 C C . VAL A 1 238 ? -9.628 -0.290 6.965 1.00 87.31 238 VAL A C 1
ATOM 1802 O O . VAL A 1 238 ? -9.649 -1.487 7.249 1.00 87.31 238 VAL A O 1
ATOM 1805 N N . THR A 1 239 ? -9.978 0.662 7.822 1.00 79.06 239 THR A N 1
ATOM 1806 C CA . THR A 1 239 ? -10.462 0.393 9.173 1.00 79.06 239 THR A CA 1
ATOM 1807 C C . THR A 1 239 ? -11.804 1.068 9.434 1.00 79.06 239 THR A C 1
ATOM 1809 O O . THR A 1 239 ? -12.109 2.104 8.843 1.00 79.06 239 THR A O 1
ATOM 1812 N N . ALA A 1 240 ? -12.608 0.467 10.310 1.00 75.31 240 ALA A N 1
ATOM 1813 C CA . ALA A 1 240 ? -13.845 1.055 10.802 1.00 75.31 240 ALA A CA 1
ATOM 1814 C C . ALA A 1 240 ? -13.551 1.928 12.033 1.00 75.31 240 ALA A C 1
ATOM 1816 O O . ALA A 1 240 ? -12.883 1.499 12.974 1.00 75.31 240 ALA A O 1
ATOM 1817 N N . SER A 1 241 ? -14.081 3.144 12.020 1.00 69.25 241 SER A N 1
ATOM 1818 C CA . SER A 1 241 ? -14.106 4.093 13.124 1.00 69.25 241 SER A CA 1
ATOM 1819 C C . SER A 1 241 ? -15.551 4.263 13.579 1.00 69.25 241 SER A C 1
ATOM 1821 O O . SER A 1 241 ? -16.428 4.601 12.785 1.00 69.25 241 SER A O 1
ATOM 1823 N N . TYR A 1 242 ? -15.817 4.009 14.854 1.00 63.47 242 TYR A N 1
ATOM 1824 C CA . TYR A 1 242 ? -17.160 4.111 15.415 1.00 63.47 242 TYR A CA 1
ATOM 1825 C C . TYR A 1 242 ? -17.306 5.448 16.138 1.00 63.47 242 TYR A C 1
ATOM 1827 O O . TYR A 1 242 ? -16.643 5.704 17.142 1.00 63.47 242 TYR A O 1
ATOM 1835 N N . THR A 1 243 ? -18.184 6.301 15.620 1.00 58.81 243 THR A N 1
ATOM 1836 C CA . THR A 1 243 ? -18.646 7.516 16.308 1.00 58.81 243 THR A CA 1
ATOM 1837 C C . THR A 1 243 ? -19.932 7.206 17.077 1.00 58.81 243 THR A C 1
ATOM 1839 O O . THR A 1 243 ? -20.556 6.178 16.821 1.00 58.81 243 THR A O 1
ATOM 1842 N N . GLN A 1 244 ? -20.361 8.097 17.982 1.00 49.81 244 GLN A N 1
ATOM 1843 C CA . GLN A 1 244 ? -21.609 7.949 18.756 1.00 49.81 244 GLN A CA 1
ATOM 1844 C C . GLN A 1 244 ? -22.826 7.560 17.894 1.00 49.81 244 GLN A C 1
ATOM 1846 O O . GLN A 1 244 ? -23.659 6.781 18.344 1.00 49.81 244 GLN A O 1
ATOM 1851 N N . ASN A 1 245 ? -22.900 8.058 16.652 1.00 69.38 245 ASN A N 1
ATOM 1852 C CA . ASN A 1 245 ? -24.091 7.935 15.804 1.00 69.38 245 ASN A CA 1
ATOM 1853 C C . ASN A 1 245 ? -23.837 7.269 14.440 1.00 69.38 245 ASN A C 1
ATOM 1855 O O . ASN A 1 245 ? -24.775 7.096 13.664 1.00 69.38 245 ASN A O 1
ATOM 1859 N N . SER A 1 246 ? -22.590 6.930 14.091 1.00 72.44 246 SER A N 1
ATOM 1860 C CA . SER A 1 246 ? -22.282 6.363 12.770 1.00 72.44 246 SER A CA 1
ATOM 1861 C C . SER A 1 246 ? -20.981 5.562 12.734 1.00 72.44 246 SER A C 1
ATOM 1863 O O . SER A 1 246 ? -20.021 5.867 13.445 1.00 72.44 246 SER A O 1
ATOM 1865 N N . THR A 1 247 ? -20.937 4.559 11.856 1.00 72.94 247 THR A N 1
ATOM 1866 C CA . THR A 1 247 ? -19.683 3.905 11.458 1.00 72.94 247 THR A CA 1
ATOM 1867 C C . THR A 1 247 ? -19.083 4.683 10.293 1.00 72.94 247 THR A C 1
ATOM 1869 O O . THR A 1 247 ? -19.720 4.843 9.254 1.00 72.94 247 THR A O 1
ATOM 1872 N N . GLN A 1 248 ? -17.862 5.166 10.471 1.00 81.81 248 GLN A N 1
ATOM 1873 C CA . GLN A 1 248 ? -17.044 5.785 9.436 1.00 81.81 248 GLN A CA 1
ATOM 1874 C C . GLN A 1 248 ? -15.942 4.811 9.027 1.00 81.81 248 GLN A C 1
ATOM 1876 O O . GLN A 1 248 ? -15.483 4.013 9.839 1.00 81.81 248 GLN A O 1
ATOM 1881 N N . TYR A 1 249 ? -15.483 4.879 7.784 1.00 84.81 249 TYR A N 1
ATOM 1882 C CA . TYR A 1 249 ? -14.365 4.061 7.318 1.00 84.81 249 TYR A CA 1
ATOM 1883 C C . TYR A 1 249 ? -13.194 4.956 6.957 1.00 84.81 249 TYR A C 1
ATOM 1885 O O . TYR A 1 249 ? -13.382 6.006 6.349 1.00 84.81 249 TYR A O 1
ATOM 1893 N N . VAL A 1 250 ? -11.989 4.537 7.324 1.00 82.50 250 VAL A N 1
ATOM 1894 C CA . VAL A 1 250 ? -10.755 5.279 7.068 1.00 82.50 250 VAL A CA 1
ATOM 1895 C C . VAL A 1 250 ? -9.829 4.402 6.237 1.00 82.50 250 VAL A C 1
ATOM 1897 O O . VAL A 1 250 ? -9.496 3.297 6.662 1.00 82.50 250 VAL A O 1
ATOM 1900 N N . LEU A 1 251 ? -9.425 4.884 5.062 1.00 88.12 251 LEU A N 1
ATOM 1901 C CA . LEU A 1 251 ? -8.451 4.251 4.177 1.00 88.12 251 LEU A CA 1
ATOM 1902 C C . LEU A 1 251 ? -7.102 4.926 4.341 1.00 88.12 251 LEU A C 1
ATOM 1904 O O . LEU A 1 251 ? -6.965 6.133 4.143 1.00 88.12 251 LEU A O 1
ATOM 1908 N N . MET A 1 252 ? -6.101 4.108 4.629 1.00 83.12 252 MET A N 1
ATOM 1909 C CA . MET A 1 252 ? -4.710 4.523 4.668 1.00 83.12 252 MET A CA 1
ATOM 1910 C C . MET A 1 252 ? -4.002 3.935 3.459 1.00 83.12 252 MET A C 1
ATOM 1912 O O . MET A 1 252 ? -3.843 2.711 3.387 1.00 83.12 252 MET A O 1
ATOM 1916 N N . PRO A 1 253 ? -3.630 4.771 2.479 1.00 87.81 253 PRO A N 1
ATOM 1917 C CA . PRO A 1 253 ? -2.984 4.279 1.283 1.00 87.81 253 PRO A CA 1
ATOM 1918 C C . PRO A 1 253 ? -1.540 3.869 1.582 1.00 87.81 253 PRO A C 1
ATOM 1920 O O . PRO A 1 253 ? -0.822 4.559 2.302 1.00 87.81 253 PRO A O 1
ATOM 1923 N N . ALA A 1 254 ? -1.106 2.766 0.982 1.00 84.56 254 ALA A N 1
ATOM 1924 C CA . ALA A 1 254 ? 0.289 2.353 0.941 1.00 84.56 254 ALA A CA 1
ATOM 1925 C C . ALA A 1 254 ? 0.599 1.922 -0.490 1.00 84.56 254 ALA A C 1
ATOM 1927 O O . ALA A 1 254 ? -0.148 1.137 -1.072 1.00 84.56 254 ALA A O 1
ATOM 1928 N N . LEU A 1 255 ? 1.661 2.478 -1.067 1.00 87.81 255 LEU A N 1
ATOM 1929 C CA . LEU A 1 255 ? 2.013 2.277 -2.466 1.00 87.81 255 LEU A CA 1
ATOM 1930 C C . LEU A 1 255 ? 3.484 1.894 -2.565 1.00 87.81 255 LEU A C 1
ATOM 1932 O O . LEU A 1 255 ? 4.347 2.590 -2.035 1.00 87.81 255 LEU A O 1
ATOM 1936 N N . ARG A 1 256 ? 3.760 0.821 -3.299 1.00 89.06 256 ARG A N 1
ATOM 1937 C CA . ARG A 1 256 ? 5.095 0.452 -3.769 1.00 89.06 256 ARG A CA 1
ATOM 1938 C C . ARG A 1 256 ? 5.111 0.478 -5.286 1.00 89.06 256 ARG A C 1
ATOM 1940 O O . ARG A 1 256 ? 4.080 0.280 -5.925 1.00 89.06 256 ARG A O 1
ATOM 1947 N N . ALA A 1 257 ? 6.280 0.706 -5.868 1.00 91.81 257 ALA A N 1
ATOM 1948 C CA . ALA A 1 257 ? 6.431 0.775 -7.311 1.00 91.81 257 ALA A CA 1
ATOM 1949 C C . ALA A 1 257 ? 7.688 0.036 -7.768 1.00 91.81 257 ALA A C 1
ATOM 1951 O O . ALA A 1 257 ? 8.713 0.036 -7.089 1.00 91.81 257 ALA A O 1
ATOM 1952 N N . ALA A 1 258 ? 7.609 -0.581 -8.944 1.00 92.12 258 ALA A N 1
ATOM 1953 C CA . ALA A 1 258 ? 8.749 -1.206 -9.589 1.00 92.12 258 ALA A CA 1
ATOM 1954 C C . ALA A 1 258 ? 8.675 -1.092 -11.111 1.00 92.12 258 ALA A C 1
ATOM 1956 O O . ALA A 1 258 ? 7.603 -1.216 -11.705 1.00 92.12 258 ALA A O 1
ATOM 1957 N N . VAL A 1 259 ? 9.834 -0.926 -11.753 1.00 92.44 259 VAL A N 1
ATOM 1958 C CA . VAL A 1 259 ? 9.947 -1.078 -13.209 1.00 92.44 259 VAL A CA 1
ATOM 1959 C C . VAL A 1 259 ? 10.033 -2.566 -13.544 1.00 92.44 259 VAL A C 1
ATOM 1961 O O . VAL A 1 259 ? 10.975 -3.263 -13.146 1.00 92.44 259 VAL A O 1
ATOM 1964 N N . THR A 1 260 ? 9.047 -3.048 -14.294 1.00 90.69 260 THR A N 1
ATOM 1965 C CA . THR A 1 260 ? 8.976 -4.413 -14.819 1.00 90.69 260 THR A CA 1
ATOM 1966 C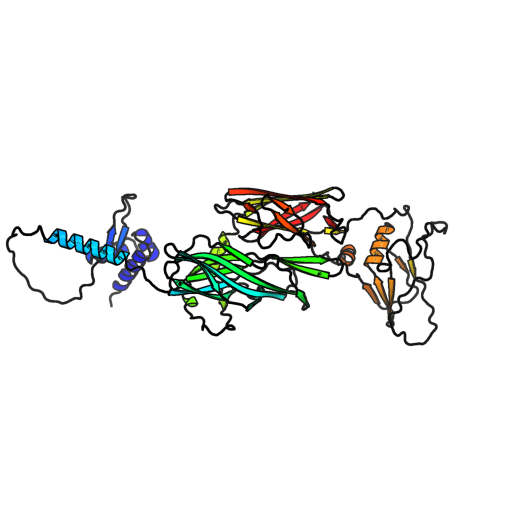 C . THR A 1 260 ? 9.228 -4.428 -16.326 1.00 90.69 260 THR A C 1
ATOM 1968 O O . THR A 1 260 ? 9.169 -3.402 -17.001 1.00 90.69 260 THR A O 1
ATOM 1971 N N . SER A 1 261 ? 9.539 -5.608 -16.855 1.00 85.50 261 SER A N 1
ATOM 1972 C CA . SER A 1 261 ? 9.612 -5.864 -18.291 1.00 85.50 261 SER A CA 1
ATOM 1973 C C . SER A 1 261 ? 8.554 -6.891 -18.647 1.00 85.50 261 SER A C 1
ATOM 1975 O O . SER A 1 261 ? 8.522 -7.983 -18.065 1.00 85.50 261 SER A O 1
ATOM 1977 N N . ASN A 1 262 ? 7.708 -6.572 -19.617 1.00 72.88 262 ASN A N 1
ATOM 1978 C CA . ASN A 1 262 ? 6.749 -7.529 -20.137 1.00 72.88 262 ASN A CA 1
ATOM 1979 C C . ASN A 1 262 ? 6.425 -7.211 -21.599 1.00 72.88 262 ASN A C 1
ATOM 1981 O O . ASN A 1 262 ? 5.936 -6.139 -21.943 1.00 72.88 262 ASN A O 1
ATOM 1985 N N . SER A 1 263 ? 6.698 -8.184 -22.462 1.00 65.50 263 SER A N 1
ATOM 1986 C CA . SER A 1 263 ? 6.442 -8.107 -23.899 1.00 65.50 263 SER A CA 1
ATOM 1987 C C . SER A 1 263 ? 4.963 -7.940 -24.253 1.00 65.50 263 SER A C 1
ATOM 1989 O O . SER A 1 263 ? 4.658 -7.434 -25.329 1.00 65.50 263 SER A O 1
ATOM 1991 N N . GLU A 1 264 ? 4.050 -8.336 -23.365 1.00 65.00 264 GLU A N 1
ATOM 1992 C CA . GLU A 1 264 ? 2.598 -8.196 -23.538 1.00 65.00 264 GLU A CA 1
ATOM 1993 C C . GLU A 1 264 ? 2.128 -6.744 -23.372 1.00 65.00 264 GLU A C 1
ATOM 1995 O O . GLU A 1 264 ? 1.053 -6.383 -23.840 1.00 65.00 264 GLU A O 1
ATOM 2000 N N . TRP A 1 265 ? 2.953 -5.874 -22.782 1.00 63.28 265 TRP A N 1
ATOM 2001 C CA . TRP A 1 265 ? 2.624 -4.458 -22.593 1.00 63.28 265 TRP A CA 1
ATOM 2002 C C . TRP A 1 265 ? 2.854 -3.621 -23.854 1.00 63.28 265 TRP A C 1
ATOM 2004 O O . TRP A 1 265 ? 2.451 -2.462 -23.910 1.00 63.28 265 TRP A O 1
ATOM 2014 N N . ASN A 1 266 ? 3.438 -4.223 -24.895 1.00 55.19 266 ASN A N 1
ATOM 2015 C CA . ASN A 1 266 ? 3.571 -3.620 -26.223 1.00 55.19 266 ASN A CA 1
ATOM 2016 C C . ASN A 1 266 ? 2.234 -3.507 -26.972 1.00 55.19 266 ASN A C 1
ATOM 2018 O O . ASN A 1 266 ? 2.191 -2.973 -28.084 1.00 55.19 266 ASN A O 1
ATOM 2022 N N . LEU A 1 267 ? 1.138 -4.004 -26.391 1.00 55.97 267 LEU A N 1
ATOM 2023 C CA . LEU A 1 267 ? -0.203 -3.716 -26.871 1.00 55.97 267 LEU A CA 1
ATOM 2024 C C . LEU A 1 267 ? -0.465 -2.227 -26.642 1.00 55.97 267 LEU A C 1
ATOM 2026 O O . LEU A 1 267 ? -0.771 -1.799 -25.531 1.00 55.97 267 LEU A O 1
ATOM 2030 N N . ARG A 1 268 ? -0.269 -1.435 -27.706 1.00 54.09 268 ARG A N 1
ATOM 2031 C CA . ARG A 1 268 ? -0.536 0.006 -27.725 1.00 54.09 268 ARG A CA 1
ATOM 2032 C C . ARG A 1 268 ? -1.872 0.261 -27.041 1.00 54.09 268 ARG A C 1
ATOM 2034 O O . ARG A 1 268 ? -2.903 -0.177 -27.551 1.00 54.09 268 ARG A O 1
ATOM 2041 N N . PHE A 1 269 ? -1.843 0.996 -25.931 1.00 57.50 269 PHE A N 1
ATOM 2042 C CA . PHE A 1 269 ? -3.037 1.649 -25.421 1.00 57.50 269 PHE A CA 1
ATOM 2043 C C . PHE A 1 269 ? -3.593 2.482 -26.572 1.00 57.50 269 PHE A C 1
ATOM 2045 O O . PHE A 1 269 ? -2.879 3.364 -27.063 1.00 57.50 269 PHE A O 1
ATOM 2052 N N . PRO A 1 270 ? -4.806 2.200 -27.076 1.00 52.31 270 PRO A N 1
ATOM 2053 C CA . PRO A 1 270 ? -5.433 3.133 -27.987 1.00 52.31 270 PRO A CA 1
ATOM 2054 C C . PRO A 1 270 ? -5.585 4.436 -27.202 1.00 52.31 270 PRO A C 1
ATOM 2056 O O . PRO A 1 270 ? -6.281 4.465 -26.189 1.00 52.31 270 PRO A O 1
ATOM 2059 N N . ALA A 1 271 ? -4.891 5.489 -27.644 1.00 49.34 271 ALA A N 1
ATOM 2060 C CA . ALA A 1 271 ? -4.757 6.800 -26.992 1.00 49.34 271 ALA A CA 1
ATOM 2061 C C . ALA A 1 271 ? -6.093 7.531 -26.713 1.00 49.34 271 ALA A C 1
ATOM 2063 O O . ALA A 1 271 ? -6.118 8.666 -26.252 1.00 49.34 271 ALA A O 1
ATOM 2064 N N . ASN A 1 272 ? -7.207 6.881 -27.024 1.00 49.16 272 ASN A N 1
ATOM 2065 C CA . ASN A 1 272 ? -8.548 7.403 -27.145 1.00 49.16 272 ASN A CA 1
ATOM 2066 C C . ASN A 1 272 ? -9.600 6.449 -26.545 1.00 49.16 272 ASN A C 1
ATOM 2068 O O . ASN A 1 272 ? -10.788 6.703 -26.710 1.00 49.16 272 ASN A O 1
ATOM 2072 N N . ASN A 1 273 ? -9.200 5.381 -25.839 1.00 47.28 273 ASN A N 1
ATOM 2073 C CA . ASN A 1 273 ? -10.143 4.544 -25.094 1.00 47.28 273 ASN A CA 1
ATOM 2074 C C . ASN A 1 273 ? -9.879 4.637 -23.587 1.00 47.28 273 ASN A C 1
ATOM 2076 O O . ASN A 1 273 ? -9.118 3.858 -23.019 1.00 47.28 273 ASN A O 1
ATOM 2080 N N . THR A 1 274 ? -10.509 5.623 -22.955 1.00 46.69 274 THR A N 1
ATOM 2081 C CA . THR A 1 274 ? -10.476 5.855 -21.504 1.00 46.69 274 THR A CA 1
ATOM 2082 C C . THR A 1 274 ? -11.164 4.750 -20.693 1.00 46.69 274 THR A C 1
ATOM 2084 O O . THR A 1 274 ? -10.963 4.694 -19.486 1.00 46.69 274 THR A O 1
ATOM 2087 N N . ASP A 1 275 ? -11.909 3.844 -21.343 1.00 45.19 275 ASP A N 1
ATOM 2088 C CA . ASP A 1 275 ? -12.718 2.813 -20.673 1.00 45.19 275 ASP A CA 1
ATOM 2089 C C . ASP A 1 275 ? -12.160 1.386 -20.783 1.00 45.19 275 ASP A C 1
ATOM 2091 O O . ASP A 1 275 ? -12.615 0.481 -20.079 1.00 45.19 275 ASP A O 1
ATOM 2095 N N . ALA A 1 276 ? -11.153 1.141 -21.628 1.00 52.22 276 ALA A N 1
ATOM 2096 C CA . ALA A 1 276 ? -10.551 -0.186 -21.742 1.00 52.22 276 ALA A CA 1
ATOM 2097 C C . ALA A 1 276 ? -9.554 -0.421 -20.595 1.00 52.22 276 ALA A C 1
ATOM 2099 O O . ALA A 1 276 ? -8.342 -0.299 -20.764 1.00 52.22 276 ALA A O 1
ATOM 2100 N N . GLN A 1 277 ? -10.073 -0.765 -19.413 1.00 72.62 277 GLN A N 1
ATOM 2101 C CA . GLN A 1 277 ? -9.288 -1.250 -18.277 1.00 72.62 277 GLN A CA 1
ATOM 2102 C C . GLN A 1 277 ? -8.610 -2.576 -18.651 1.00 72.62 277 GLN A C 1
ATOM 2104 O O . GLN A 1 277 ? -9.169 -3.654 -18.438 1.00 72.62 277 GLN A O 1
ATOM 2109 N N . ILE A 1 278 ? -7.418 -2.516 -19.247 1.00 84.56 278 ILE A N 1
ATOM 2110 C CA . ILE A 1 278 ? -6.700 -3.732 -19.629 1.00 84.56 278 ILE A CA 1
ATOM 2111 C C . ILE A 1 278 ? -6.190 -4.417 -18.363 1.00 84.56 278 ILE A C 1
ATOM 2113 O O . ILE A 1 278 ? -5.453 -3.821 -17.573 1.00 84.56 278 ILE A O 1
ATOM 2117 N N . ARG A 1 279 ? -6.604 -5.671 -18.177 1.00 88.81 279 ARG A N 1
ATOM 2118 C CA . ARG A 1 279 ? -6.270 -6.501 -17.019 1.00 88.81 279 ARG A CA 1
ATOM 2119 C C . ARG A 1 279 ? -5.419 -7.686 -17.445 1.00 88.81 279 ARG A C 1
ATOM 2121 O O . ARG A 1 279 ? -5.726 -8.337 -18.441 1.00 88.81 279 ARG A O 1
ATOM 2128 N N . TYR A 1 280 ? -4.405 -7.996 -16.649 1.00 87.44 280 TYR A N 1
ATOM 2129 C CA . TYR A 1 280 ? -3.506 -9.121 -16.871 1.00 87.44 280 TYR A CA 1
ATOM 2130 C C . TYR A 1 280 ? -3.370 -9.955 -15.595 1.00 87.44 280 TYR A C 1
ATOM 2132 O O . TYR A 1 280 ? -3.323 -9.399 -14.496 1.00 87.44 280 TYR A O 1
ATOM 2140 N N . PRO A 1 281 ? -3.273 -11.290 -15.695 1.00 90.06 281 PRO A N 1
ATOM 2141 C CA . PRO A 1 281 ? -2.901 -12.113 -14.554 1.00 90.06 281 PRO A CA 1
ATOM 2142 C C . PRO A 1 281 ? -1.531 -11.697 -14.006 1.00 90.06 281 PRO A C 1
ATOM 2144 O O . PRO A 1 281 ? -0.563 -11.554 -14.755 1.00 90.06 281 PRO A O 1
ATOM 2147 N N . LEU A 1 282 ? -1.422 -11.544 -12.686 1.00 88.62 282 LEU A N 1
ATOM 2148 C CA . LEU A 1 282 ? -0.164 -11.152 -12.059 1.00 88.62 282 LEU A CA 1
ATOM 2149 C C . LEU A 1 282 ? 0.857 -12.301 -12.144 1.00 88.62 282 LEU A C 1
ATOM 2151 O O . LEU A 1 282 ? 0.672 -13.361 -11.524 1.00 88.62 282 LEU A O 1
ATOM 2155 N N . ARG A 1 283 ? 1.953 -12.084 -12.882 1.00 88.25 283 ARG A N 1
ATOM 2156 C CA . ARG A 1 283 ? 3.018 -13.077 -13.103 1.00 88.25 283 ARG A CA 1
ATOM 2157 C C . ARG A 1 283 ? 3.771 -13.388 -11.809 1.00 88.25 283 ARG A C 1
ATOM 2159 O O . ARG A 1 283 ? 3.863 -12.571 -10.895 1.00 88.25 283 ARG A O 1
ATOM 2166 N N . GLN A 1 284 ? 4.358 -14.582 -11.725 1.00 87.19 284 GLN A N 1
ATOM 2167 C CA . GLN A 1 284 ? 5.109 -14.995 -10.533 1.00 87.19 284 GLN A CA 1
ATOM 2168 C C . GLN A 1 284 ? 6.360 -14.131 -10.299 1.00 87.19 284 GLN A C 1
ATOM 2170 O O . GLN A 1 284 ? 6.733 -13.882 -9.156 1.00 87.19 284 GLN A O 1
ATOM 2175 N N . GLU A 1 285 ? 7.008 -13.680 -11.370 1.00 86.75 285 GLU A N 1
ATOM 2176 C CA . GLU A 1 285 ? 8.164 -12.783 -11.299 1.00 86.75 285 GLU A CA 1
ATOM 2177 C C . GLU A 1 285 ? 7.797 -11.411 -10.735 1.00 86.75 285 GLU A C 1
ATOM 2179 O O . GLU A 1 285 ? 8.480 -10.941 -9.832 1.00 86.75 285 GLU A O 1
ATOM 2184 N N . ASP A 1 286 ? 6.667 -10.845 -11.161 1.00 86.81 286 ASP A N 1
ATOM 2185 C CA . ASP A 1 286 ? 6.152 -9.573 -10.653 1.00 86.81 286 ASP A CA 1
ATOM 2186 C C . ASP A 1 286 ? 5.814 -9.662 -9.152 1.00 86.81 286 ASP A C 1
ATOM 2188 O O . ASP A 1 286 ? 6.173 -8.779 -8.378 1.00 86.81 286 ASP A O 1
ATOM 2192 N N . ARG A 1 287 ? 5.237 -10.783 -8.691 1.00 84.19 287 ARG A N 1
ATOM 2193 C CA . ARG A 1 287 ? 4.995 -11.031 -7.252 1.00 84.19 287 ARG A CA 1
ATOM 2194 C C . ARG A 1 287 ? 6.282 -11.057 -6.437 1.00 84.19 287 ARG A C 1
ATOM 2196 O O . ARG A 1 287 ? 6.312 -10.580 -5.307 1.00 84.19 287 ARG A O 1
ATOM 2203 N N . LYS A 1 288 ? 7.350 -11.638 -6.991 1.00 84.69 288 LYS A N 1
ATOM 2204 C CA . LYS A 1 288 ? 8.642 -11.742 -6.300 1.00 84.69 288 LYS A CA 1
ATOM 2205 C C . LYS A 1 288 ? 9.305 -10.381 -6.103 1.00 84.69 288 LYS A C 1
ATOM 2207 O O . LYS A 1 288 ? 10.058 -10.245 -5.144 1.00 84.69 288 LYS A O 1
ATOM 2212 N N . ILE A 1 289 ? 9.010 -9.399 -6.960 1.00 82.88 289 ILE A N 1
ATOM 2213 C CA . ILE A 1 289 ? 9.530 -8.032 -6.820 1.00 82.88 289 ILE A CA 1
ATOM 2214 C C . ILE A 1 289 ? 9.106 -7.438 -5.470 1.00 82.88 289 ILE A C 1
ATOM 2216 O O . ILE A 1 289 ? 9.937 -6.860 -4.774 1.00 82.88 289 ILE A O 1
ATOM 2220 N N . PHE A 1 290 ? 7.853 -7.651 -5.058 1.00 78.56 290 PHE A N 1
ATOM 2221 C CA . PHE A 1 290 ? 7.317 -7.107 -3.805 1.00 78.56 290 PHE A CA 1
ATOM 2222 C C . PHE A 1 290 ? 7.339 -8.091 -2.626 1.00 78.56 290 PHE A C 1
ATOM 2224 O O . PHE A 1 290 ? 7.309 -7.677 -1.468 1.00 78.56 290 PHE A O 1
ATOM 2231 N N . ALA A 1 291 ? 7.466 -9.397 -2.882 1.00 70.75 291 ALA A N 1
ATOM 2232 C CA . ALA A 1 291 ? 7.573 -10.404 -1.823 1.00 70.75 291 ALA A CA 1
ATOM 2233 C C . ALA A 1 291 ? 8.824 -10.225 -0.935 1.00 70.75 291 ALA A C 1
ATOM 2235 O O . ALA A 1 291 ? 8.830 -10.685 0.204 1.00 70.75 291 ALA A O 1
ATOM 2236 N N . GLY A 1 292 ? 9.873 -9.563 -1.440 1.00 57.69 292 GLY A N 1
ATOM 2237 C CA . GLY A 1 292 ? 11.113 -9.301 -0.701 1.00 57.69 292 GLY A CA 1
ATOM 2238 C C . GLY A 1 292 ? 11.134 -8.003 0.117 1.00 57.69 292 GLY A C 1
ATOM 2239 O O . GLY A 1 292 ? 11.977 -7.873 1.000 1.00 57.69 292 GLY A O 1
ATOM 2240 N N . THR A 1 293 ? 10.228 -7.051 -0.133 1.00 54.94 293 THR A N 1
ATOM 2241 C CA . THR A 1 293 ? 10.315 -5.690 0.441 1.00 54.94 293 THR A CA 1
ATOM 2242 C C . THR A 1 293 ? 9.508 -5.499 1.728 1.00 54.94 293 THR A C 1
ATOM 2244 O O . THR A 1 293 ? 9.792 -4.584 2.492 1.00 54.94 293 THR A O 1
ATOM 2247 N N . ASN A 1 294 ? 8.588 -6.418 2.051 1.00 53.97 294 ASN A N 1
ATOM 2248 C CA . ASN A 1 294 ? 7.971 -6.504 3.389 1.00 53.97 294 ASN A CA 1
ATOM 2249 C C . ASN A 1 294 ? 8.913 -7.125 4.448 1.00 53.97 294 ASN A C 1
ATOM 2251 O O . ASN A 1 294 ? 8.557 -7.217 5.619 1.00 53.97 294 ASN A O 1
ATOM 2255 N N . GLY A 1 295 ? 10.089 -7.618 4.043 1.00 56.12 295 GLY A N 1
ATOM 2256 C CA . GLY A 1 295 ? 10.754 -8.736 4.717 1.00 56.12 295 GLY A CA 1
ATOM 2257 C C . GLY A 1 295 ? 11.621 -8.431 5.936 1.00 56.12 295 GLY A C 1
ATOM 2258 O O . GLY A 1 295 ? 12.006 -9.376 6.618 1.00 56.12 295 GLY A O 1
ATOM 2259 N N . ASN A 1 296 ? 11.931 -7.169 6.237 1.00 72.62 296 ASN A N 1
ATOM 2260 C CA . ASN A 1 296 ? 12.885 -6.865 7.310 1.00 72.62 296 ASN A CA 1
ATOM 2261 C C . ASN A 1 296 ? 12.360 -5.935 8.404 1.00 72.62 296 ASN A C 1
ATOM 2263 O O . ASN A 1 296 ? 13.013 -5.788 9.439 1.00 72.62 296 ASN A O 1
ATOM 2267 N N . ALA A 1 297 ? 11.187 -5.339 8.208 1.00 85.00 297 ALA A N 1
ATOM 2268 C CA . ALA A 1 297 ? 10.544 -4.549 9.239 1.00 85.00 297 ALA A CA 1
ATOM 2269 C C . ALA A 1 297 ? 9.691 -5.462 10.130 1.00 85.00 297 ALA A C 1
ATOM 2271 O O . ALA A 1 297 ? 8.871 -6.239 9.650 1.00 85.00 297 ALA A O 1
ATOM 2272 N N . SER A 1 298 ? 9.886 -5.387 11.441 1.00 91.44 298 SER A N 1
ATOM 2273 C CA . SER A 1 298 ? 9.147 -6.184 12.421 1.00 91.44 298 SER A CA 1
ATOM 2274 C C . SER A 1 298 ? 8.874 -5.355 13.663 1.00 91.44 298 SER A C 1
ATOM 2276 O O . SER A 1 298 ? 9.716 -4.564 14.086 1.00 91.44 298 SER A O 1
ATOM 2278 N N . VAL A 1 299 ? 7.697 -5.521 14.261 1.00 91.81 299 VAL A N 1
ATOM 2279 C CA . VAL A 1 299 ? 7.433 -4.930 15.573 1.00 91.81 299 VAL A CA 1
ATOM 2280 C C . VAL A 1 299 ? 8.180 -5.764 16.611 1.00 91.81 299 VAL A C 1
ATOM 2282 O O . VAL A 1 299 ? 7.886 -6.945 16.788 1.00 91.81 299 VAL A O 1
ATOM 2285 N N . SER A 1 300 ? 9.172 -5.163 17.264 1.00 93.06 300 SER A N 1
ATOM 2286 C CA . SER A 1 300 ? 10.000 -5.822 18.280 1.00 93.06 300 SER A CA 1
ATOM 2287 C C . SER A 1 300 ? 9.389 -5.740 19.675 1.00 93.06 300 SER A C 1
ATOM 2289 O O . SER A 1 300 ? 9.622 -6.621 20.498 1.00 93.06 300 SER A O 1
ATOM 2291 N N . ASN A 1 301 ? 8.605 -4.694 19.941 1.00 93.06 301 ASN A N 1
ATOM 2292 C CA . ASN A 1 301 ? 7.912 -4.496 21.204 1.00 93.06 301 ASN A CA 1
ATOM 2293 C C . ASN A 1 301 ? 6.629 -3.687 20.986 1.00 93.06 301 ASN A C 1
ATOM 2295 O O . ASN A 1 301 ? 6.589 -2.804 20.133 1.00 93.06 301 ASN A O 1
ATOM 2299 N N . ALA A 1 302 ? 5.597 -3.959 21.775 1.00 92.31 302 ALA A N 1
ATOM 2300 C CA . ALA A 1 302 ? 4.405 -3.129 21.859 1.00 92.31 302 ALA A CA 1
ATOM 2301 C C . ALA A 1 302 ? 3.865 -3.196 23.286 1.00 92.31 302 ALA A C 1
ATOM 2303 O O . ALA A 1 302 ? 3.729 -4.281 23.851 1.00 92.31 302 ALA A O 1
ATOM 2304 N N . ALA A 1 303 ? 3.578 -2.037 23.863 1.00 90.69 303 ALA A N 1
ATOM 2305 C CA . ALA A 1 303 ? 3.063 -1.922 25.215 1.00 90.69 303 ALA A CA 1
ATOM 2306 C C . ALA A 1 303 ? 1.953 -0.877 25.259 1.00 90.69 303 ALA A C 1
ATOM 2308 O O . ALA A 1 303 ? 2.043 0.180 24.637 1.00 90.69 303 ALA A O 1
ATOM 2309 N N . LEU A 1 304 ? 0.909 -1.186 26.015 1.00 89.19 304 LEU A N 1
ATOM 2310 C CA . LEU A 1 304 ? -0.220 -0.311 26.267 1.00 89.19 304 LEU A CA 1
ATOM 2311 C C . LEU A 1 304 ? -0.444 -0.311 27.777 1.00 89.19 304 LEU A C 1
ATOM 2313 O O . LEU A 1 304 ? -0.420 -1.365 28.406 1.00 89.19 304 LEU A O 1
ATOM 2317 N N . GLN A 1 305 ? -0.607 0.867 28.357 1.00 88.50 305 GLN A N 1
ATOM 2318 C CA . GLN A 1 305 ? -0.865 1.060 29.772 1.00 88.50 305 GLN A CA 1
ATOM 2319 C C . GLN A 1 305 ? -1.920 2.149 29.918 1.00 88.50 305 GLN A C 1
ATOM 2321 O O . GLN A 1 305 ? -1.875 3.173 29.237 1.00 88.50 305 GLN A O 1
ATOM 2326 N N . VAL A 1 306 ? -2.874 1.914 30.810 1.00 83.00 306 VAL A N 1
ATOM 2327 C CA . VAL A 1 306 ? -3.927 2.868 31.152 1.00 83.00 306 VAL A CA 1
ATOM 2328 C C . VAL A 1 306 ? -3.713 3.255 32.606 1.00 83.00 306 VAL A C 1
ATOM 2330 O O . VAL A 1 306 ? -3.696 2.381 33.471 1.00 83.00 306 VAL A O 1
ATOM 2333 N N . ASN A 1 307 ? -3.521 4.543 32.881 1.00 83.81 307 ASN A N 1
ATOM 2334 C CA . ASN A 1 307 ? -3.407 5.063 34.240 1.00 83.81 307 ASN A CA 1
ATOM 2335 C C . ASN A 1 307 ? -4.435 6.178 34.451 1.00 83.81 307 ASN A C 1
ATOM 2337 O O . ASN A 1 307 ? -4.233 7.326 34.055 1.00 83.81 307 ASN A O 1
ATOM 2341 N N . GLY A 1 308 ? -5.580 5.828 35.040 1.00 83.25 308 GLY A N 1
ATOM 2342 C CA . GLY A 1 308 ? -6.697 6.755 35.203 1.00 83.25 308 GLY A CA 1
ATOM 2343 C C . GLY A 1 308 ? -7.249 7.228 33.855 1.00 83.25 308 GLY A C 1
ATOM 2344 O O . GLY A 1 308 ? -7.887 6.459 33.139 1.00 83.25 308 GLY A O 1
ATOM 2345 N N . ASN A 1 309 ? -7.030 8.505 33.531 1.00 79.50 309 ASN A N 1
ATOM 2346 C CA . ASN A 1 309 ? -7.452 9.105 32.259 1.00 79.50 309 ASN A CA 1
ATOM 2347 C C . ASN A 1 309 ? -6.370 9.052 31.186 1.00 79.50 309 ASN A C 1
ATOM 2349 O O . ASN A 1 309 ? -6.662 9.392 30.045 1.00 79.50 309 ASN A O 1
ATOM 2353 N N . ASP A 1 310 ? -5.141 8.693 31.536 1.00 82.44 310 ASP A N 1
ATOM 2354 C CA . ASP A 1 310 ? -4.026 8.764 30.609 1.00 82.44 310 ASP A CA 1
ATOM 2355 C C . ASP A 1 310 ? -3.788 7.402 29.964 1.00 82.44 310 ASP A C 1
ATOM 2357 O O . ASP A 1 310 ? -3.784 6.356 30.623 1.00 82.44 310 ASP A O 1
ATOM 2361 N N . LEU A 1 311 ? -3.593 7.430 28.649 1.00 85.88 311 LEU A N 1
ATOM 2362 C CA . LEU A 1 311 ? -3.161 6.289 27.866 1.00 85.88 311 LEU A CA 1
ATOM 2363 C C . LEU A 1 311 ? -1.691 6.470 27.512 1.00 85.88 311 LEU A C 1
ATOM 2365 O O . LEU A 1 311 ? -1.306 7.435 26.848 1.00 85.88 311 LEU A O 1
ATOM 2369 N N . SER A 1 312 ? -0.897 5.489 27.911 1.00 90.00 312 SER A N 1
ATOM 2370 C CA . SER A 1 312 ? 0.484 5.325 27.492 1.00 90.00 312 SER A CA 1
ATOM 2371 C C . SER A 1 312 ? 0.545 4.171 26.503 1.00 90.00 312 SER A C 1
ATOM 2373 O O . SER A 1 312 ? 0.371 3.011 26.868 1.00 90.00 312 SER A O 1
ATOM 2375 N N . PHE A 1 313 ? 0.772 4.475 25.232 1.00 91.75 313 PHE A N 1
ATOM 2376 C CA . PHE A 1 313 ? 0.968 3.476 24.188 1.00 91.75 313 PHE A CA 1
ATOM 2377 C C . PHE A 1 313 ? 2.374 3.606 23.620 1.00 91.75 313 PHE A C 1
ATOM 2379 O O . PHE A 1 313 ? 2.845 4.710 23.365 1.00 91.75 313 PHE A O 1
ATOM 2386 N N . SER A 1 314 ? 3.048 2.485 23.397 1.00 93.88 314 SER A N 1
ATOM 2387 C CA . SER A 1 314 ? 4.334 2.463 22.717 1.00 93.88 314 SER A CA 1
ATOM 2388 C C . SER A 1 314 ? 4.462 1.266 21.789 1.00 93.88 314 SER A C 1
ATOM 2390 O O . SER A 1 314 ? 3.955 0.179 22.066 1.00 93.88 314 SER A O 1
ATOM 2392 N N . VAL A 1 315 ? 5.165 1.468 20.682 1.00 94.88 315 VAL A N 1
ATOM 2393 C CA . VAL A 1 315 ? 5.519 0.417 19.732 1.00 94.88 315 VAL A CA 1
ATOM 2394 C C . VAL A 1 315 ? 6.954 0.624 19.272 1.00 94.88 315 VAL A C 1
ATOM 2396 O O . VAL A 1 315 ? 7.370 1.742 18.986 1.00 94.88 315 VAL A O 1
ATOM 2399 N N . SER A 1 316 ? 7.731 -0.448 19.200 1.00 95.06 316 SER A N 1
ATOM 2400 C CA . SER A 1 316 ? 9.081 -0.444 18.648 1.00 95.06 316 SER A CA 1
ATOM 2401 C C . SER A 1 316 ? 9.097 -1.197 17.330 1.00 95.06 316 SER A C 1
ATOM 2403 O O . SER A 1 316 ? 8.647 -2.340 17.254 1.00 95.06 316 SER A O 1
ATOM 2405 N N . LEU A 1 317 ? 9.624 -0.553 16.296 1.00 95.12 317 LEU A N 1
ATOM 2406 C CA . LEU A 1 317 ? 9.793 -1.116 14.967 1.00 95.12 317 LEU A CA 1
ATOM 2407 C C . LEU A 1 317 ? 11.282 -1.333 14.710 1.00 95.12 317 LEU A C 1
ATOM 2409 O O . LEU A 1 317 ? 12.074 -0.399 14.817 1.00 95.12 317 LEU A O 1
ATOM 2413 N N . ASN A 1 318 ? 11.650 -2.558 14.360 1.00 93.88 318 ASN A N 1
ATOM 2414 C CA . ASN A 1 318 ? 12.990 -2.931 13.935 1.00 93.88 318 ASN A CA 1
ATOM 2415 C C . ASN A 1 318 ? 13.006 -3.106 12.417 1.00 93.88 318 ASN A C 1
ATOM 2417 O O . ASN A 1 318 ? 12.256 -3.935 11.907 1.00 93.88 318 ASN A O 1
ATOM 2421 N N . ASN A 1 319 ? 13.857 -2.360 11.723 1.00 92.38 319 ASN A N 1
ATOM 2422 C CA . ASN A 1 319 ? 14.134 -2.512 10.305 1.00 92.38 319 ASN A CA 1
ATOM 2423 C C . ASN A 1 319 ? 15.489 -3.202 10.124 1.00 92.38 319 ASN A C 1
ATOM 2425 O O . ASN A 1 319 ? 16.520 -2.551 10.175 1.00 92.38 319 ASN A O 1
ATOM 2429 N N . LYS A 1 320 ? 15.488 -4.512 9.874 1.00 90.00 320 LYS A N 1
ATOM 2430 C CA . LYS A 1 320 ? 16.694 -5.310 9.570 1.00 90.00 320 LYS A CA 1
ATOM 2431 C C . LYS A 1 320 ? 17.126 -5.233 8.099 1.00 90.00 320 LYS A C 1
ATOM 2433 O O . LYS A 1 320 ? 17.817 -6.115 7.598 1.00 90.00 320 LYS A O 1
ATOM 2438 N N . GLY A 1 321 ? 16.532 -4.311 7.343 1.00 84.31 321 GLY A N 1
ATOM 2439 C CA . GLY A 1 321 ? 16.807 -4.143 5.927 1.00 84.31 321 GLY A CA 1
ATOM 2440 C C . GLY A 1 321 ? 17.949 -3.175 5.752 1.00 84.31 321 GLY A C 1
ATOM 2441 O O . GLY A 1 321 ? 18.153 -2.316 6.593 1.00 84.31 321 GLY A O 1
ATOM 2442 N N . SER A 1 322 ? 18.655 -3.264 4.632 1.00 81.31 322 SER A N 1
ATOM 2443 C CA . SER A 1 322 ? 19.693 -2.288 4.289 1.00 81.31 322 SER A CA 1
ATOM 2444 C C . SER A 1 322 ? 19.124 -0.932 3.856 1.00 81.31 322 SER A C 1
ATOM 2446 O O . SER A 1 322 ? 19.867 0.036 3.728 1.00 81.31 322 SER A O 1
ATOM 2448 N N . GLU A 1 323 ? 17.821 -0.859 3.580 1.00 81.50 323 GLU A N 1
ATOM 2449 C CA . GLU A 1 323 ? 17.147 0.333 3.067 1.00 81.50 323 GLU A CA 1
ATOM 2450 C C . GLU A 1 323 ? 16.295 1.001 4.144 1.00 81.50 323 GLU A C 1
ATOM 2452 O O . GLU A 1 323 ? 15.786 0.338 5.048 1.00 81.50 323 GLU A O 1
ATOM 2457 N N . SER A 1 324 ? 16.112 2.317 4.034 1.00 84.69 324 SER A N 1
ATOM 2458 C CA . SER A 1 324 ? 15.205 3.050 4.910 1.00 84.69 324 SER A CA 1
ATOM 2459 C C . SER A 1 324 ? 13.733 2.769 4.585 1.00 84.69 324 SER A C 1
ATOM 2461 O O . SER A 1 324 ? 13.352 2.426 3.459 1.00 84.69 324 SER A O 1
ATOM 2463 N N . LEU A 1 325 ? 12.892 2.948 5.599 1.00 85.75 325 LEU A N 1
ATOM 2464 C CA . LEU A 1 325 ? 11.441 2.974 5.485 1.00 85.75 325 LEU A CA 1
ATOM 2465 C C . LEU A 1 325 ? 10.896 4.233 6.156 1.00 85.75 325 LEU A C 1
ATOM 2467 O O . LEU A 1 325 ? 11.482 4.741 7.107 1.00 85.75 325 LEU A O 1
ATOM 2471 N N . THR A 1 326 ? 9.758 4.720 5.685 1.00 84.81 326 THR A N 1
ATOM 2472 C CA . THR A 1 326 ? 9.051 5.859 6.278 1.00 84.81 326 THR A CA 1
ATOM 2473 C C . THR A 1 326 ? 7.810 5.345 6.982 1.00 84.81 326 THR A C 1
ATOM 2475 O O . THR A 1 326 ? 6.942 4.761 6.336 1.00 84.81 326 THR A O 1
ATOM 2478 N N . VAL A 1 327 ? 7.720 5.554 8.294 1.00 85.69 327 VAL A N 1
ATOM 2479 C CA . VAL A 1 327 ? 6.563 5.204 9.123 1.00 85.69 327 VAL A CA 1
ATOM 2480 C C . VAL A 1 327 ? 5.630 6.401 9.208 1.00 85.69 327 VAL A C 1
ATOM 2482 O O . VAL A 1 327 ? 6.020 7.424 9.756 1.00 85.69 327 VAL A O 1
ATOM 2485 N N . PHE A 1 328 ? 4.401 6.288 8.717 1.00 79.88 328 PHE A N 1
ATOM 2486 C CA . PHE A 1 328 ? 3.451 7.412 8.700 1.00 79.88 328 PHE A CA 1
ATOM 2487 C C . PHE A 1 328 ? 2.300 7.267 9.699 1.00 79.88 328 PHE A C 1
ATOM 2489 O O . PHE A 1 328 ? 1.679 8.263 10.075 1.00 79.88 328 PHE A O 1
ATOM 2496 N N . GLY A 1 329 ? 2.032 6.054 10.182 1.00 81.88 329 GLY A N 1
ATOM 2497 C CA . GLY A 1 329 ? 0.973 5.828 11.157 1.00 81.88 329 GLY A CA 1
ATOM 2498 C C . GLY A 1 329 ? 1.131 4.528 11.926 1.00 81.88 329 GLY A C 1
ATOM 2499 O O . GLY A 1 329 ? 1.825 3.606 11.501 1.00 81.88 329 GLY A O 1
ATOM 2500 N N . VAL A 1 330 ? 0.458 4.457 13.067 1.00 83.88 330 VAL A N 1
ATOM 2501 C CA . VAL A 1 330 ? 0.327 3.242 13.868 1.00 83.88 330 VAL A CA 1
ATOM 2502 C C . VAL A 1 330 ? -1.143 3.048 14.187 1.00 83.88 330 VAL A C 1
ATOM 2504 O O . VAL A 1 330 ? -1.806 3.967 14.650 1.00 83.88 330 VAL A O 1
ATOM 2507 N N . MET A 1 331 ? -1.663 1.853 13.954 1.00 82.25 331 MET A N 1
ATOM 2508 C CA . MET A 1 331 ? -3.000 1.466 14.372 1.00 82.25 331 MET A CA 1
ATOM 2509 C C . MET A 1 331 ? -2.919 0.441 15.497 1.00 82.25 331 MET A C 1
ATOM 2511 O O . MET A 1 331 ? -2.084 -0.462 15.470 1.00 82.25 331 MET A O 1
ATOM 2515 N N . LEU A 1 332 ? -3.838 0.542 16.444 1.00 83.69 332 LEU A N 1
ATOM 2516 C CA . LEU A 1 332 ? -4.043 -0.410 17.521 1.00 83.69 332 LEU A CA 1
ATOM 2517 C C . LEU A 1 332 ? -5.467 -0.952 17.421 1.00 83.69 332 LEU A C 1
ATOM 2519 O O . LEU A 1 332 ? -6.419 -0.184 17.471 1.00 83.69 332 LEU A O 1
ATOM 2523 N N . SER A 1 333 ? -5.610 -2.263 17.285 1.00 80.19 333 SER A N 1
ATOM 2524 C CA . SER A 1 333 ? -6.888 -2.969 17.229 1.00 80.19 333 SER A CA 1
ATOM 2525 C C . SER A 1 333 ? -7.039 -3.877 18.436 1.00 80.19 333 SER A C 1
ATOM 2527 O O . SER A 1 333 ? -6.112 -4.615 18.766 1.00 80.19 333 SER A O 1
ATOM 2529 N N . GLY A 1 334 ? -8.198 -3.870 19.080 1.00 75.44 334 GLY A N 1
ATOM 2530 C CA . GLY A 1 334 ? -8.480 -4.788 20.178 1.00 75.44 334 GLY A CA 1
ATOM 2531 C C . GLY A 1 334 ? -9.865 -4.588 20.771 1.00 75.44 334 GLY A C 1
ATOM 2532 O O . GLY A 1 334 ? -10.681 -3.831 20.242 1.00 75.44 334 GLY A O 1
ATOM 2533 N N . ASN A 1 335 ? -10.137 -5.290 21.871 1.00 69.25 335 ASN A N 1
ATOM 2534 C CA . ASN A 1 335 ? -11.358 -5.063 22.632 1.00 69.25 335 ASN A CA 1
ATOM 2535 C C . ASN A 1 335 ? -11.177 -3.803 23.483 1.00 69.25 335 ASN A C 1
ATOM 2537 O O . ASN A 1 335 ? -10.459 -3.813 24.482 1.00 69.25 335 ASN A O 1
ATOM 2541 N N . ILE A 1 336 ? -11.794 -2.711 23.048 1.00 64.75 336 ILE A N 1
ATOM 2542 C CA . ILE A 1 336 ? -11.810 -1.453 23.786 1.00 64.75 336 ILE A CA 1
ATOM 2543 C C . ILE A 1 336 ? -13.202 -1.365 24.408 1.00 64.75 336 ILE A C 1
ATOM 2545 O O . ILE A 1 336 ? -14.194 -1.223 23.692 1.00 64.75 336 ILE A O 1
ATOM 2549 N N . ALA A 1 337 ? -13.279 -1.536 25.724 1.00 55.94 337 ALA A N 1
ATOM 2550 C CA . ALA A 1 337 ? -14.537 -1.486 26.457 1.00 55.94 337 ALA A CA 1
ATOM 2551 C C . ALA A 1 337 ? -14.885 -0.026 26.792 1.00 55.94 337 ALA A C 1
ATOM 2553 O O . ALA A 1 337 ? -13.981 0.793 26.919 1.00 55.94 337 ALA A O 1
ATOM 2554 N N . PRO A 1 338 ? -16.162 0.356 26.943 1.00 52.94 338 PRO A N 1
ATOM 2555 C CA . PRO A 1 338 ? -16.502 1.587 27.655 1.00 52.94 338 PRO A CA 1
ATOM 2556 C C . PRO A 1 338 ? -15.893 1.559 29.066 1.00 52.94 338 PRO A C 1
ATOM 2558 O O . PRO A 1 338 ? -15.824 0.511 29.706 1.00 52.94 338 PRO A O 1
ATOM 2561 N N . ARG A 1 339 ? -15.418 2.710 29.528 1.00 51.78 339 ARG A N 1
ATOM 2562 C CA . ARG A 1 339 ? -14.978 2.944 30.898 1.00 51.78 339 ARG A CA 1
ATOM 2563 C C . ARG A 1 339 ? -16.205 2.862 31.793 1.00 51.78 339 ARG A C 1
ATOM 2565 O O . ARG A 1 339 ? -17.151 3.617 31.586 1.00 51.78 339 ARG A O 1
ATOM 2572 N N . ASP A 1 340 ? -16.150 2.003 32.803 1.00 50.50 340 ASP A N 1
ATOM 2573 C CA . ASP A 1 340 ? -16.966 2.198 33.997 1.00 50.50 340 ASP A CA 1
ATOM 2574 C C . ASP A 1 340 ? -16.439 3.469 34.658 1.00 50.50 340 ASP A C 1
ATOM 2576 O O . ASP A 1 340 ? -15.347 3.487 35.228 1.00 50.50 340 ASP A O 1
ATOM 2580 N N . ASP A 1 341 ? -17.153 4.579 34.504 1.00 42.31 341 ASP A N 1
ATOM 2581 C CA . ASP A 1 341 ? -16.733 5.857 35.074 1.00 42.31 341 ASP A CA 1
ATOM 2582 C C . ASP A 1 341 ? -16.788 5.876 36.611 1.00 42.31 341 ASP A C 1
ATOM 2584 O O . ASP A 1 341 ? -16.395 6.873 37.214 1.00 42.31 341 ASP A O 1
ATOM 2588 N N . GLY A 1 342 ? -17.214 4.784 37.261 1.00 41.50 342 GLY A N 1
ATOM 2589 C CA . GLY A 1 342 ? -17.253 4.664 38.718 1.00 41.50 342 GLY A CA 1
ATOM 2590 C C . GLY A 1 342 ? -18.144 5.710 39.392 1.00 41.50 342 GLY A C 1
ATOM 2591 O O . GLY A 1 342 ? -18.144 5.800 40.614 1.00 41.50 342 GLY A O 1
ATOM 2592 N N . THR A 1 343 ? -18.909 6.496 38.625 1.00 35.78 343 THR A N 1
ATOM 2593 C CA . THR A 1 343 ? -19.878 7.468 39.154 1.00 35.78 343 THR A CA 1
ATOM 2594 C C . THR A 1 343 ? -21.288 6.907 39.191 1.00 35.78 343 THR A C 1
ATOM 2596 O O . THR A 1 343 ? -22.268 7.633 39.331 1.00 35.78 343 THR A O 1
ATOM 2599 N N . VAL A 1 344 ? -21.396 5.587 39.126 1.00 37.97 344 VAL A N 1
ATOM 2600 C CA . VAL A 1 344 ? -22.604 4.874 39.485 1.00 37.97 344 VAL A CA 1
ATOM 2601 C C . VAL A 1 344 ? -22.591 4.759 41.015 1.00 37.97 344 VAL A C 1
ATOM 2603 O O . VAL A 1 344 ? -21.751 4.027 41.537 1.00 37.97 344 VAL A O 1
ATOM 2606 N N . PRO A 1 345 ? -23.436 5.497 41.763 1.00 36.22 345 PRO A N 1
ATOM 2607 C CA . PRO A 1 345 ? -23.492 5.342 43.212 1.00 36.22 345 PRO A CA 1
ATOM 2608 C C . PRO A 1 345 ? -23.789 3.876 43.532 1.00 36.22 345 PRO A C 1
ATOM 2610 O O . PRO A 1 345 ? -24.777 3.332 43.039 1.00 36.22 345 PRO A O 1
ATOM 2613 N N . GLU A 1 346 ? -22.908 3.234 44.303 1.00 35.53 346 GLU A N 1
ATOM 2614 C CA . GLU A 1 346 ? -23.079 1.842 44.714 1.00 35.53 346 GLU A CA 1
ATOM 2615 C C . GLU A 1 346 ? -24.429 1.700 45.425 1.00 35.53 346 GLU A C 1
ATOM 2617 O O . GLU A 1 346 ? -24.645 2.248 46.510 1.00 35.53 346 GLU A O 1
ATOM 2622 N N . ALA A 1 347 ? -25.360 0.976 44.802 1.00 39.31 347 ALA A N 1
ATOM 2623 C CA . ALA A 1 347 ? -26.554 0.532 45.497 1.00 39.31 347 ALA A CA 1
ATOM 2624 C C . ALA A 1 347 ? -26.119 -0.399 46.649 1.00 39.31 347 ALA A C 1
ATOM 2626 O O . ALA A 1 347 ? -25.236 -1.241 46.446 1.00 39.31 347 ALA A O 1
ATOM 2627 N N . PRO A 1 348 ? -26.712 -0.282 47.852 1.00 43.38 348 PRO A N 1
ATOM 2628 C CA . PRO A 1 348 ? -26.376 -1.146 48.975 1.00 43.38 348 PRO A CA 1
ATOM 2629 C C . PRO A 1 348 ? -26.446 -2.636 48.592 1.00 43.38 348 PRO A C 1
ATOM 2631 O O . PRO A 1 348 ? -27.363 -3.037 47.864 1.00 43.38 348 PRO A O 1
ATOM 2634 N N . PRO A 1 349 ? -25.530 -3.486 49.091 1.00 42.38 349 PRO A N 1
ATOM 2635 C CA . PRO A 1 349 ? -25.577 -4.922 48.843 1.00 42.38 349 PRO A CA 1
ATOM 2636 C C . PRO A 1 349 ? -26.933 -5.505 49.268 1.00 42.38 349 PRO A C 1
ATOM 2638 O O . PRO A 1 349 ? -27.323 -5.387 50.428 1.00 42.38 349 PRO A O 1
ATOM 2641 N N . GLY A 1 350 ? -27.644 -6.153 48.338 1.00 46.91 350 GLY A N 1
ATOM 2642 C CA . GLY A 1 350 ? -28.893 -6.874 48.626 1.00 46.91 350 GLY A CA 1
ATOM 2643 C C . GLY A 1 350 ? -30.180 -6.275 48.048 1.00 46.91 350 GLY A C 1
ATOM 2644 O O . GLY A 1 350 ? -31.246 -6.851 48.256 1.00 46.91 350 GLY A O 1
ATOM 2645 N N . VAL A 1 351 ? -30.122 -5.175 47.289 1.00 48.59 351 VAL A N 1
ATOM 2646 C CA . VAL A 1 351 ? -31.315 -4.645 46.607 1.00 48.59 351 VAL A CA 1
ATOM 2647 C C . VAL A 1 351 ? -31.597 -5.454 45.335 1.00 48.59 351 VAL A C 1
ATOM 2649 O O . VAL A 1 351 ? -30.947 -5.286 44.305 1.00 48.59 351 VAL A O 1
ATOM 2652 N N . ASN A 1 352 ? -32.600 -6.335 45.384 1.00 46.50 352 ASN A N 1
ATOM 2653 C CA . ASN A 1 352 ? -33.160 -6.957 44.183 1.00 46.50 352 ASN A CA 1
ATOM 2654 C C . ASN A 1 352 ? -33.936 -5.898 43.386 1.00 46.50 352 ASN A C 1
ATOM 2656 O O . ASN A 1 352 ? -35.113 -5.646 43.648 1.00 46.50 352 ASN A O 1
ATOM 2660 N N . CYS A 1 353 ? -33.286 -5.286 42.397 1.00 46.22 353 CYS A N 1
ATOM 2661 C CA . CYS A 1 353 ? -33.960 -4.425 41.430 1.00 46.22 353 CYS A CA 1
ATOM 2662 C C . CYS A 1 353 ? -34.921 -5.270 40.576 1.00 46.22 353 CYS A C 1
ATOM 2664 O O . CYS A 1 353 ? -34.521 -5.906 39.600 1.00 46.22 353 CYS A O 1
ATOM 2666 N N . SER A 1 354 ? -36.197 -5.302 40.964 1.00 42.16 354 SER A N 1
ATOM 2667 C CA . SER A 1 354 ? -37.278 -5.895 40.178 1.00 42.16 354 SER A CA 1
ATOM 2668 C C . SER A 1 354 ? -38.112 -4.786 39.546 1.00 42.16 354 SER A C 1
ATOM 2670 O O . SER A 1 354 ? -38.506 -3.830 40.212 1.00 42.16 354 SER A O 1
ATOM 2672 N N . PHE A 1 355 ? -38.369 -4.905 38.244 1.00 44.66 355 PHE A N 1
ATOM 2673 C CA . PHE A 1 355 ? -39.192 -3.953 37.507 1.00 44.66 355 PHE A CA 1
ATOM 2674 C C . PHE A 1 355 ? -40.508 -4.637 37.147 1.00 44.66 355 PHE A C 1
ATOM 2676 O O . PHE A 1 355 ? -40.534 -5.608 36.387 1.00 44.66 355 PHE A O 1
ATOM 2683 N N . ALA A 1 356 ? -41.602 -4.140 37.721 1.00 38.41 356 ALA A N 1
ATOM 2684 C CA . ALA A 1 356 ? -42.951 -4.532 37.343 1.00 38.41 356 ALA A CA 1
ATOM 2685 C C . ALA A 1 356 ? -43.486 -3.528 36.320 1.00 38.41 356 ALA A C 1
ATOM 2687 O O . ALA A 1 356 ? -43.544 -2.327 36.585 1.00 38.41 356 ALA A O 1
ATOM 2688 N N . VAL A 1 357 ? -43.866 -4.021 35.145 1.00 39.94 357 VAL A N 1
ATOM 2689 C CA . VAL A 1 357 ? -44.465 -3.205 34.088 1.00 39.94 357 VAL A CA 1
ATOM 2690 C C . VAL A 1 357 ? -45.972 -3.369 34.203 1.00 39.94 357 VAL A C 1
ATOM 2692 O O . VAL A 1 357 ? -46.506 -4.400 33.797 1.00 39.94 357 VAL A O 1
ATOM 2695 N N . LYS A 1 358 ? -46.658 -2.369 34.767 1.00 39.16 358 LYS A N 1
ATOM 2696 C CA . LYS A 1 358 ? -48.124 -2.370 34.799 1.00 39.16 358 LYS A CA 1
ATOM 2697 C C . LYS A 1 358 ? -48.674 -2.063 33.413 1.00 39.16 358 LYS A C 1
ATOM 2699 O O . LYS A 1 358 ? -48.382 -1.009 32.849 1.00 39.16 358 LYS A O 1
ATOM 2704 N N . GLY A 1 359 ? -49.455 -2.991 32.870 1.00 38.22 359 GLY A N 1
ATOM 2705 C CA . GLY A 1 359 ? -50.126 -2.809 31.585 1.00 38.22 359 GLY A CA 1
ATOM 2706 C C . GLY A 1 359 ? -51.234 -1.758 31.674 1.00 38.22 359 GLY A C 1
ATOM 2707 O O . GLY A 1 359 ? -51.987 -1.722 32.648 1.00 38.22 359 GLY A O 1
ATOM 2708 N N . PHE A 1 360 ? -51.373 -0.921 30.642 1.00 36.94 360 PHE A N 1
ATOM 2709 C CA . PHE A 1 360 ? -52.620 -0.189 30.431 1.00 36.94 360 PHE A CA 1
ATOM 2710 C C . PHE A 1 360 ? -53.731 -1.205 30.152 1.00 36.94 360 PHE A C 1
ATOM 2712 O O . PHE A 1 360 ? -53.594 -2.068 29.283 1.00 36.94 360 PHE A O 1
ATOM 2719 N N . ALA A 1 361 ? -54.821 -1.116 30.913 1.00 35.97 361 ALA A N 1
ATOM 2720 C CA . ALA A 1 361 ? -56.018 -1.902 30.666 1.00 35.97 361 ALA A CA 1
ATOM 2721 C C . ALA A 1 361 ? -56.556 -1.592 29.259 1.00 35.97 361 ALA A C 1
ATOM 2723 O O . ALA A 1 361 ? -56.708 -0.425 28.898 1.00 35.97 361 ALA A O 1
ATOM 2724 N N . ASN A 1 362 ? -56.849 -2.645 28.488 1.00 38.28 362 ASN A N 1
ATOM 2725 C CA . ASN A 1 362 ? -57.619 -2.582 27.245 1.00 38.28 362 ASN A CA 1
ATOM 2726 C C . ASN A 1 362 ? -58.880 -1.736 27.467 1.00 38.28 362 ASN A C 1
ATOM 2728 O O . ASN A 1 362 ? -59.795 -2.168 28.168 1.00 38.28 362 ASN A O 1
ATOM 2732 N N . GLY A 1 363 ? -58.912 -0.531 26.904 1.00 36.59 363 GLY A N 1
ATOM 2733 C CA . GLY A 1 363 ? -59.972 0.425 27.200 1.00 36.59 363 GLY A CA 1
ATOM 2734 C C . GLY A 1 363 ? -60.114 1.570 26.204 1.00 36.59 363 GLY A C 1
ATOM 2735 O O . GLY A 1 363 ? -60.541 2.642 26.612 1.00 36.59 363 GLY A O 1
ATOM 2736 N N . SER A 1 364 ? -59.772 1.376 24.928 1.00 35.16 364 SER A N 1
ATOM 2737 C CA . SER A 1 364 ? -60.318 2.192 23.833 1.00 35.16 364 SER A CA 1
ATOM 2738 C C . SER A 1 364 ? -60.049 1.539 22.472 1.00 35.16 364 SER A C 1
ATOM 2740 O O . SER A 1 364 ? -58.916 1.467 22.003 1.00 35.16 364 SER A O 1
ATOM 2742 N N . ASP A 1 365 ? -61.117 1.065 21.828 1.00 37.81 365 ASP A N 1
ATOM 2743 C CA . ASP A 1 365 ? -61.131 0.507 20.470 1.00 37.81 365 ASP A CA 1
ATOM 2744 C C . ASP A 1 365 ? -60.925 1.605 19.405 1.00 37.81 365 ASP A C 1
ATOM 2746 O O . ASP A 1 365 ? -61.842 1.973 18.670 1.00 37.81 365 ASP A O 1
ATOM 2750 N N . GLY A 1 366 ? -59.714 2.159 19.319 1.00 36.88 366 GLY A N 1
ATOM 2751 C CA . GLY A 1 366 ? -59.304 3.075 18.252 1.00 36.88 366 GLY A CA 1
ATOM 2752 C C . GLY A 1 366 ? -57.956 2.668 17.646 1.00 36.88 366 GLY A C 1
ATOM 2753 O O . GLY A 1 366 ? -57.077 2.217 18.383 1.00 36.88 366 GLY A O 1
ATOM 2754 N N . PRO A 1 367 ? -57.746 2.801 16.320 1.00 33.41 367 PRO A N 1
ATOM 2755 C CA . PRO A 1 367 ? -56.444 2.542 15.718 1.00 33.41 367 PRO A CA 1
ATOM 2756 C C . PRO A 1 367 ? -55.420 3.561 16.237 1.00 33.41 367 PRO A C 1
ATOM 2758 O O . PRO A 1 367 ? -55.536 4.757 15.979 1.00 33.41 367 PRO A O 1
ATOM 2761 N N . LEU A 1 368 ? -54.412 3.075 16.964 1.00 36.00 368 LEU A N 1
ATOM 2762 C CA . LEU A 1 368 ? -53.262 3.864 17.407 1.00 36.00 368 LEU A CA 1
ATOM 2763 C C . LEU A 1 368 ? -52.441 4.287 16.180 1.00 36.00 368 LEU A C 1
ATOM 2765 O O . LEU A 1 368 ? -51.727 3.485 15.575 1.00 36.00 368 LEU A O 1
ATOM 2769 N N . THR A 1 369 ? -52.575 5.547 15.776 1.00 33.69 369 THR A N 1
ATOM 2770 C CA . THR A 1 369 ? -51.761 6.165 14.727 1.00 33.69 369 THR A CA 1
ATOM 2771 C C . THR A 1 369 ? -50.581 6.900 15.367 1.00 33.69 369 THR A C 1
ATOM 2773 O O . THR A 1 369 ? -50.791 7.964 15.940 1.00 33.69 369 THR A O 1
ATOM 2776 N N . ALA A 1 370 ? -49.372 6.340 15.191 1.00 33.91 370 ALA A N 1
ATOM 2777 C CA . ALA A 1 370 ? -48.037 6.730 15.703 1.00 33.91 370 ALA A CA 1
ATOM 2778 C C . ALA A 1 370 ? -47.527 5.848 16.870 1.00 33.91 370 ALA A C 1
ATOM 2780 O O . ALA A 1 370 ? -48.333 5.303 17.621 1.00 33.91 370 ALA A O 1
ATOM 2781 N N . PRO A 1 371 ? -46.197 5.630 17.011 1.00 36.78 371 PRO A N 1
ATOM 2782 C CA . PRO A 1 371 ? -45.655 4.866 18.127 1.00 36.78 371 PRO A CA 1
ATOM 2783 C C . PRO A 1 371 ? -45.773 5.709 19.396 1.00 36.78 371 PRO A C 1
ATOM 2785 O O . PRO A 1 371 ? -44.901 6.527 19.689 1.00 36.78 371 PRO A O 1
ATOM 2788 N N . ASP A 1 372 ? -46.853 5.515 20.145 1.00 37.09 372 ASP A N 1
ATOM 2789 C CA . ASP A 1 372 ? -46.982 6.079 21.481 1.00 37.09 372 ASP A CA 1
ATOM 2790 C C . ASP A 1 372 ? -45.862 5.511 22.354 1.00 37.09 372 ASP A C 1
ATOM 2792 O O . ASP A 1 372 ? -45.805 4.321 22.678 1.00 37.09 372 ASP A O 1
ATOM 2796 N N . ALA A 1 373 ? -44.905 6.369 22.699 1.00 35.38 373 ALA A N 1
ATOM 2797 C CA . ALA A 1 373 ? -43.913 6.040 23.698 1.00 35.38 373 ALA A CA 1
ATOM 2798 C C . ALA A 1 373 ? -44.643 5.836 25.027 1.00 35.38 373 ALA A C 1
ATOM 2800 O O . ALA A 1 373 ? -45.300 6.749 25.524 1.00 35.38 373 ALA A O 1
ATOM 2801 N N . LEU A 1 374 ? -44.497 4.646 25.612 1.00 37.34 374 LEU A N 1
ATOM 2802 C CA . LEU A 1 374 ? -44.928 4.369 26.974 1.00 37.34 374 LEU A CA 1
ATOM 2803 C C . LEU A 1 374 ? -44.158 5.320 27.911 1.00 37.34 374 LEU A C 1
ATOM 2805 O O . LEU A 1 374 ? -43.005 5.068 28.266 1.00 37.34 374 LEU A O 1
ATOM 2809 N N . ALA A 1 375 ? -44.753 6.460 28.258 1.00 34.16 375 ALA A N 1
ATOM 2810 C CA . ALA A 1 375 ? -44.243 7.302 29.323 1.00 34.16 375 ALA A CA 1
ATOM 2811 C C . ALA A 1 375 ? -44.538 6.573 30.636 1.00 34.16 375 ALA A C 1
ATOM 2813 O O . ALA A 1 375 ? -45.698 6.316 30.958 1.00 34.16 375 ALA A O 1
ATOM 2814 N N . LEU A 1 376 ? -43.492 6.217 31.385 1.00 34.78 376 LEU A N 1
ATOM 2815 C CA . LEU A 1 376 ? -43.619 5.723 32.754 1.00 34.78 376 LEU A CA 1
ATOM 2816 C C . LEU A 1 376 ? -44.132 6.869 33.643 1.00 34.78 376 LEU A C 1
ATOM 2818 O O . LEU A 1 376 ? -43.376 7.533 34.344 1.00 34.78 376 LEU A O 1
ATOM 2822 N N . GLY A 1 377 ? -45.436 7.127 33.584 1.00 30.06 377 GLY A N 1
ATOM 2823 C CA . GLY A 1 377 ? -46.166 7.945 34.543 1.00 30.06 377 GLY A CA 1
ATOM 2824 C C . GLY A 1 377 ? -46.437 7.121 35.794 1.00 30.06 377 GLY A C 1
ATOM 2825 O O . GLY A 1 377 ? -47.548 6.650 36.006 1.00 30.06 377 GLY A O 1
ATOM 2826 N N . GLY A 1 378 ? -45.403 6.883 36.594 1.00 30.27 378 GLY A N 1
ATOM 2827 C CA . GLY A 1 378 ? -45.528 6.150 37.847 1.00 30.27 378 GLY A CA 1
ATOM 2828 C C . GLY A 1 378 ? -44.177 6.006 38.522 1.00 30.27 378 GLY A C 1
ATOM 2829 O O . GLY A 1 378 ? -43.318 5.280 38.037 1.00 30.27 378 GLY A O 1
ATOM 2830 N N . SER A 1 379 ? -44.003 6.715 39.633 1.00 37.16 379 SER A N 1
ATOM 2831 C CA . SER A 1 379 ? -42.838 6.692 40.518 1.00 37.16 379 SER A CA 1
ATOM 2832 C C . SER A 1 379 ? -42.437 5.258 40.897 1.00 37.16 379 SER A C 1
ATOM 2834 O O . SER A 1 379 ? -43.011 4.662 41.811 1.00 37.16 379 SER A O 1
ATOM 2836 N N . ALA A 1 380 ? -41.454 4.697 40.198 1.00 41.22 380 ALA A N 1
ATOM 2837 C CA . ALA A 1 380 ? -40.808 3.439 40.551 1.00 41.22 380 ALA A CA 1
ATOM 2838 C C . ALA A 1 380 ? -39.487 3.771 41.243 1.00 41.22 380 ALA A C 1
ATOM 2840 O O . ALA A 1 380 ? -38.429 3.808 40.622 1.00 41.22 380 ALA A O 1
ATOM 2841 N N . LEU A 1 381 ? -39.580 4.090 42.530 1.00 42.44 381 LEU A N 1
ATOM 2842 C CA . LEU A 1 381 ? -38.411 4.344 43.356 1.00 42.44 381 LEU A CA 1
ATOM 2843 C C . LEU A 1 381 ? -37.964 3.022 44.005 1.00 42.44 381 LEU A C 1
ATOM 2845 O O . LEU A 1 381 ? -38.836 2.242 44.409 1.00 42.44 381 LEU A O 1
ATOM 2849 N N . PRO A 1 382 ? -36.649 2.735 44.086 1.00 39.06 382 PRO A N 1
ATOM 2850 C CA . PRO A 1 382 ? -36.149 1.536 44.744 1.00 39.06 382 PRO A CA 1
ATOM 2851 C C . PRO A 1 382 ? -36.677 1.494 46.175 1.00 39.06 382 PRO A C 1
ATOM 2853 O O . PRO A 1 382 ? -36.626 2.502 46.877 1.00 39.06 382 PRO A O 1
ATOM 2856 N N . LYS A 1 383 ? -37.215 0.346 46.587 1.00 42.88 383 LYS A N 1
ATOM 2857 C CA . LYS A 1 383 ? -37.670 0.109 47.956 1.00 42.88 383 LYS A CA 1
ATOM 2858 C C . LYS A 1 383 ? -36.702 -0.836 48.657 1.00 42.88 383 LYS A C 1
ATOM 2860 O O . LYS A 1 383 ? -36.214 -1.770 48.023 1.00 42.88 383 LYS A O 1
ATOM 2865 N N . ASP A 1 384 ? -36.412 -0.584 49.926 1.00 44.59 384 ASP A N 1
ATOM 2866 C CA . ASP A 1 384 ? -35.649 -1.510 50.758 1.00 44.59 384 ASP A CA 1
ATOM 2867 C C . ASP A 1 384 ? -36.488 -2.748 51.119 1.00 44.59 384 ASP A C 1
ATOM 2869 O O . ASP A 1 384 ? -37.640 -2.902 50.697 1.00 44.59 384 ASP A O 1
ATOM 2873 N N . ALA A 1 385 ? -35.889 -3.654 51.894 1.00 41.53 385 ALA A N 1
ATOM 2874 C CA . ALA A 1 385 ? -36.531 -4.883 52.353 1.00 41.53 385 ALA A CA 1
ATOM 2875 C C . ALA A 1 385 ? -37.817 -4.638 53.172 1.00 41.53 385 ALA A C 1
ATOM 2877 O O . ALA A 1 385 ? -38.663 -5.530 53.231 1.00 41.53 385 ALA A O 1
ATOM 2878 N N . ASP A 1 386 ? -37.994 -3.434 53.727 1.00 43.03 386 ASP A N 1
ATOM 2879 C CA . ASP A 1 386 ? -39.152 -3.030 54.530 1.00 43.03 386 ASP A CA 1
ATOM 2880 C C . ASP A 1 386 ? -40.189 -2.231 53.711 1.00 43.03 386 ASP A C 1
ATOM 2882 O O . ASP A 1 386 ? -41.234 -1.819 54.221 1.00 43.03 386 ASP A O 1
ATOM 2886 N N . GLY A 1 387 ? -39.946 -2.038 52.410 1.00 43.06 387 GLY A N 1
ATOM 2887 C CA . GLY A 1 387 ? -40.852 -1.348 51.496 1.00 43.06 387 GLY A CA 1
ATOM 2888 C C . GLY A 1 387 ? -40.732 0.180 51.509 1.00 43.06 387 GLY A C 1
ATOM 2889 O O . GLY A 1 387 ? -41.549 0.846 50.856 1.00 43.06 387 GLY A O 1
ATOM 2890 N N . ALA A 1 388 ? -39.739 0.740 52.206 1.00 38.31 388 ALA A N 1
ATOM 2891 C CA . ALA A 1 388 ? -39.464 2.169 52.235 1.00 38.31 388 ALA A CA 1
ATOM 2892 C C . ALA A 1 388 ? -38.637 2.587 51.015 1.00 38.31 388 ALA A C 1
ATOM 2894 O O . ALA A 1 388 ? -37.737 1.884 50.571 1.00 38.31 388 ALA A O 1
ATOM 2895 N N . VAL A 1 389 ? -38.976 3.735 50.434 1.00 41.22 389 VAL A N 1
ATOM 2896 C CA . VAL A 1 389 ? -38.334 4.258 49.226 1.00 41.22 389 VAL A CA 1
ATOM 2897 C C . VAL A 1 389 ? -36.930 4.788 49.549 1.00 41.22 389 VAL A C 1
ATOM 2899 O O . VAL A 1 389 ? -36.794 5.710 50.347 1.00 41.22 389 VAL A O 1
ATOM 2902 N N . VAL A 1 390 ? -35.902 4.233 48.904 1.00 39.53 390 VAL A N 1
ATOM 2903 C CA . VAL A 1 390 ? -34.478 4.445 49.225 1.00 39.53 390 VAL A CA 1
ATOM 2904 C C . VAL A 1 390 ? -33.844 5.589 48.422 1.00 39.53 390 VAL A C 1
ATOM 2906 O O . VAL A 1 390 ? -32.863 6.170 48.874 1.00 39.53 390 VAL A O 1
ATOM 2909 N N . ALA A 1 391 ? -34.393 5.974 47.265 1.00 36.41 391 ALA A N 1
ATOM 2910 C CA . ALA A 1 391 ? -33.923 7.151 46.524 1.00 36.41 391 ALA A CA 1
ATOM 2911 C C . ALA A 1 391 ? -34.974 7.651 45.525 1.00 36.41 391 ALA A C 1
ATOM 2913 O O . ALA A 1 391 ? -35.504 6.854 44.757 1.00 36.41 391 ALA A O 1
ATOM 2914 N N . ASP A 1 392 ? -35.243 8.960 45.501 1.00 33.66 392 ASP A N 1
ATOM 2915 C CA . ASP A 1 392 ? -36.069 9.610 44.478 1.00 33.66 392 ASP A CA 1
ATOM 2916 C C . ASP A 1 392 ? -35.257 9.820 43.189 1.00 33.66 392 ASP A C 1
ATOM 2918 O O . ASP A 1 392 ? -34.540 10.807 43.026 1.00 33.66 392 ASP A O 1
ATOM 2922 N N . LEU A 1 393 ? -35.330 8.856 42.270 1.00 36.97 393 LEU A N 1
ATOM 2923 C CA . LEU A 1 393 ? -34.835 8.989 40.903 1.00 36.97 393 LEU A CA 1
ATOM 2924 C C . LEU A 1 393 ? -35.941 9.603 40.043 1.00 36.97 393 LEU A C 1
ATOM 2926 O O . LEU A 1 393 ? -36.574 8.934 39.224 1.00 36.97 393 LEU A O 1
ATOM 2930 N N . GLY A 1 394 ? -36.198 10.891 40.263 1.00 32.69 394 GLY A N 1
ATOM 2931 C CA . GLY A 1 394 ? -37.131 11.653 39.446 1.00 32.69 394 GLY A CA 1
ATOM 2932 C C . GLY A 1 394 ? -36.776 11.563 37.949 1.00 32.69 394 GLY A C 1
ATOM 2933 O O . GLY A 1 394 ? -35.596 11.464 37.596 1.00 32.69 394 GLY A O 1
ATOM 2934 N N . PRO A 1 395 ? -37.768 11.655 37.044 1.00 35.69 395 PRO A N 1
ATOM 2935 C CA . PRO A 1 395 ? -37.608 11.456 35.598 1.00 35.69 395 PRO A CA 1
ATOM 2936 C C . PRO A 1 395 ? -36.684 12.464 34.886 1.00 35.69 395 PRO A C 1
ATOM 2938 O O . PRO A 1 395 ? -36.589 12.427 33.664 1.00 35.69 395 PRO A O 1
ATOM 2941 N N . GLN A 1 396 ? -36.014 13.365 35.612 1.00 33.69 396 GLN A N 1
ATOM 2942 C CA . GLN A 1 396 ? -35.201 14.438 35.037 1.00 33.69 396 GLN A CA 1
ATOM 2943 C C . GLN A 1 396 ? -33.700 14.385 35.364 1.00 33.69 396 GLN A C 1
ATOM 2945 O O . GLN A 1 396 ? -32.946 15.079 34.689 1.00 33.69 396 GLN A O 1
ATOM 2950 N N . ASN A 1 397 ? -33.227 13.575 36.326 1.00 31.05 397 ASN A N 1
ATOM 2951 C CA . ASN A 1 397 ? -31.903 13.846 36.923 1.00 31.05 397 ASN A CA 1
ATOM 2952 C C . ASN A 1 397 ? -30.824 12.748 36.847 1.00 31.05 397 ASN A C 1
ATOM 2954 O O . ASN A 1 397 ? -29.715 13.018 37.293 1.00 31.05 397 ASN A O 1
ATOM 2958 N N . ALA A 1 398 ? -31.063 11.560 36.277 1.00 33.69 398 ALA A N 1
ATOM 2959 C CA . ALA A 1 398 ? -30.009 10.521 36.219 1.00 33.69 398 ALA A CA 1
ATOM 2960 C C . ALA A 1 398 ? -29.634 10.035 34.811 1.00 33.69 398 ALA A C 1
ATOM 2962 O O . ALA A 1 398 ? -28.503 9.615 34.592 1.00 33.69 398 ALA A O 1
ATOM 2963 N N . PHE A 1 399 ? -30.531 10.135 33.829 1.00 33.22 399 PHE A N 1
ATOM 2964 C CA . PHE A 1 399 ? -30.239 9.749 32.450 1.00 33.22 399 PHE A CA 1
ATOM 2965 C C . PHE A 1 399 ? -30.920 10.757 31.531 1.00 33.22 399 PHE A C 1
ATOM 2967 O O . PHE A 1 399 ? -32.144 10.868 31.549 1.00 33.22 399 PHE A O 1
ATOM 2974 N N . GLY A 1 400 ? -30.130 11.535 30.784 1.00 30.25 400 GLY A N 1
ATOM 2975 C CA . GLY A 1 400 ? -30.637 12.567 29.877 1.00 30.25 400 GLY A CA 1
ATOM 2976 C C . GLY A 1 400 ? -31.738 12.040 28.949 1.00 30.25 400 GLY A C 1
ATOM 2977 O O . GLY A 1 400 ? -31.796 10.844 28.657 1.00 30.25 400 GLY A O 1
ATOM 2978 N N . ASN A 1 401 ? -32.600 12.951 28.494 1.00 37.50 401 ASN A N 1
ATOM 2979 C CA . ASN A 1 401 ? -33.908 12.738 27.847 1.00 37.50 401 ASN A CA 1
ATOM 2980 C C . ASN A 1 401 ? -33.984 11.763 26.641 1.00 37.50 401 ASN A C 1
ATOM 2982 O O . ASN A 1 401 ? -35.067 11.567 26.090 1.00 37.50 401 ASN A O 1
ATOM 2986 N N . GLU A 1 402 ? -32.897 11.096 26.252 1.00 38.75 402 GLU A N 1
ATOM 2987 C CA . GLU A 1 402 ? -32.805 10.225 25.075 1.00 38.75 402 GLU A CA 1
ATOM 2988 C C . GLU A 1 402 ? -32.437 8.754 25.384 1.00 38.75 402 GLU A C 1
ATOM 2990 O O . GLU A 1 402 ? -32.493 7.921 24.482 1.00 38.75 402 GLU A O 1
ATOM 2995 N N . ALA A 1 403 ? -32.139 8.379 26.641 1.00 39.50 403 ALA A N 1
ATOM 2996 C CA . ALA A 1 403 ? -31.580 7.050 26.969 1.00 39.50 403 ALA A CA 1
ATOM 2997 C C . ALA A 1 403 ? -32.274 6.274 28.113 1.00 39.50 403 ALA A C 1
ATOM 2999 O O . ALA A 1 403 ? -31.704 5.329 28.657 1.00 39.50 403 ALA A O 1
ATOM 3000 N N . GLY A 1 404 ? -33.505 6.632 28.489 1.00 50.19 404 GLY A N 1
ATOM 3001 C CA . GLY A 1 404 ? -34.253 5.884 29.508 1.00 50.19 404 GLY A CA 1
ATOM 3002 C C . GLY A 1 404 ? -34.588 4.445 29.079 1.00 50.19 404 GLY A C 1
ATOM 3003 O O . GLY A 1 404 ? -34.799 4.168 27.894 1.00 50.19 404 GLY A O 1
ATOM 3004 N N . PHE A 1 405 ? -34.682 3.523 30.043 1.00 48.28 405 PHE A N 1
ATOM 3005 C CA . PHE A 1 405 ? -35.234 2.183 29.816 1.00 48.28 405 PHE A CA 1
ATOM 3006 C C . PHE A 1 405 ? -36.680 2.308 29.325 1.00 48.28 405 PHE A C 1
ATOM 3008 O O . PHE A 1 405 ? -37.569 2.715 30.070 1.00 48.28 405 PHE A O 1
ATOM 3015 N N . ARG A 1 406 ? -36.903 2.002 28.043 1.00 56.78 406 ARG A N 1
ATOM 3016 C CA . ARG A 1 406 ? -38.218 2.045 27.398 1.00 56.78 406 ARG A CA 1
ATOM 3017 C C . ARG A 1 406 ? -38.601 0.659 26.908 1.00 56.78 406 ARG A C 1
ATOM 3019 O O . ARG A 1 406 ? -37.782 -0.061 26.331 1.00 56.78 406 ARG A O 1
ATOM 3026 N N . LEU A 1 407 ? -39.864 0.328 27.134 1.00 50.66 407 LEU A N 1
ATOM 3027 C CA . LEU A 1 407 ? -40.531 -0.848 26.603 1.00 50.66 407 LEU A CA 1
ATOM 3028 C C . LEU A 1 407 ? -41.530 -0.376 25.556 1.00 50.66 407 LEU A C 1
ATOM 3030 O O . LEU A 1 407 ? -42.389 0.454 25.848 1.00 50.66 407 LEU A O 1
ATOM 3034 N N . PHE A 1 408 ? -41.410 -0.898 24.343 1.00 57.31 408 PHE A N 1
ATOM 3035 C CA . PHE A 1 408 ? -42.351 -0.616 23.267 1.00 57.31 408 PHE A CA 1
ATOM 3036 C C . PHE A 1 408 ? -43.265 -1.825 23.104 1.00 57.31 408 PHE A C 1
ATOM 3038 O O . PHE A 1 408 ? -42.810 -2.892 22.691 1.00 57.31 408 PHE A O 1
ATOM 3045 N N . SER A 1 409 ? -44.545 -1.669 23.435 1.00 53.12 409 SER A N 1
ATOM 3046 C CA . SER A 1 409 ? -45.564 -2.651 23.064 1.00 53.12 409 SER A CA 1
ATOM 3047 C C . SER A 1 409 ? -45.960 -2.419 21.607 1.00 53.12 409 SER A C 1
ATOM 3049 O O . SER A 1 409 ? -46.215 -1.286 21.204 1.00 53.12 409 SER A O 1
ATOM 3051 N N . GLN A 1 410 ? -45.976 -3.476 20.802 1.00 61.00 410 GLN A N 1
ATOM 3052 C CA . GLN A 1 410 ? -46.413 -3.427 19.411 1.00 61.00 410 GLN A CA 1
ATOM 3053 C C . GLN A 1 410 ? -47.825 -4.000 19.282 1.00 61.00 410 GLN A C 1
ATOM 3055 O O . GLN A 1 410 ? -48.177 -4.975 19.945 1.00 61.00 410 GLN A O 1
ATOM 3060 N N . ALA A 1 411 ? -48.607 -3.461 18.342 1.00 61.03 411 ALA A N 1
ATOM 3061 C CA . ALA A 1 411 ? -49.981 -3.899 18.071 1.00 61.03 411 ALA A CA 1
ATOM 3062 C C . ALA A 1 411 ? -50.114 -5.403 17.736 1.00 61.03 411 ALA A C 1
ATOM 3064 O O . ALA A 1 411 ? -51.193 -5.975 17.845 1.00 61.03 411 ALA A O 1
ATOM 3065 N N . ASN A 1 412 ? -49.019 -6.070 17.353 1.00 65.88 412 ASN A N 1
ATOM 3066 C CA . ASN A 1 412 ? -48.983 -7.508 17.071 1.00 65.88 412 ASN A CA 1
ATOM 3067 C C . ASN A 1 412 ? -48.815 -8.398 18.328 1.00 65.88 412 ASN A C 1
ATOM 3069 O O . ASN A 1 412 ? -48.734 -9.621 18.192 1.00 65.88 412 ASN A O 1
ATOM 3073 N N . GLY A 1 413 ? -48.762 -7.820 19.535 1.00 64.19 413 GLY A N 1
ATOM 3074 C CA . GLY A 1 413 ? -48.527 -8.544 20.792 1.00 64.19 413 GLY A CA 1
ATOM 3075 C C . GLY A 1 413 ? -47.051 -8.840 21.083 1.00 64.19 413 GLY A C 1
ATOM 3076 O O . GLY A 1 413 ? -46.752 -9.722 21.889 1.00 64.19 413 GLY A O 1
ATOM 3077 N N . SER A 1 414 ? -46.131 -8.143 20.412 1.00 66.00 414 SER A N 1
ATOM 3078 C CA . SER A 1 414 ? -44.691 -8.210 20.678 1.00 66.00 414 SER A CA 1
ATOM 3079 C C . SER A 1 414 ? -44.239 -7.064 21.574 1.00 66.00 414 SER A C 1
ATOM 3081 O O . SER A 1 414 ? -44.792 -5.967 21.517 1.00 66.00 414 SER A O 1
ATOM 3083 N N . VAL A 1 415 ? -43.190 -7.298 22.358 1.00 67.44 415 VAL A N 1
ATOM 3084 C CA . VAL A 1 415 ? -42.572 -6.279 23.213 1.00 67.44 415 VAL A CA 1
ATOM 3085 C C . VAL A 1 415 ? -41.135 -6.060 22.771 1.00 67.44 415 VAL A C 1
ATOM 3087 O O . VAL A 1 415 ? -40.383 -7.020 22.624 1.00 67.44 415 VAL A O 1
ATOM 3090 N N . ALA A 1 416 ? -40.738 -4.806 22.574 1.00 61.91 416 ALA A N 1
ATOM 3091 C CA . ALA A 1 416 ? -39.356 -4.441 22.312 1.00 61.91 416 ALA A CA 1
ATOM 3092 C C . ALA A 1 416 ? -38.718 -3.778 23.541 1.00 61.91 416 ALA A C 1
ATOM 3094 O O . ALA A 1 416 ? -39.284 -2.849 24.117 1.00 61.91 416 ALA A O 1
ATOM 3095 N N . ILE A 1 417 ? -37.541 -4.257 23.935 1.00 66.81 417 ILE A N 1
ATOM 3096 C CA . ILE A 1 417 ? -36.809 -3.847 25.136 1.00 66.81 417 ILE A CA 1
ATOM 3097 C C . ILE A 1 417 ? -35.511 -3.179 24.702 1.00 66.81 417 ILE A C 1
ATOM 3099 O O . ILE A 1 417 ? -34.739 -3.774 23.950 1.00 66.81 417 ILE A O 1
ATOM 3103 N N . ASN A 1 418 ? -35.237 -1.971 25.191 1.00 65.88 418 ASN A N 1
ATOM 3104 C CA . ASN A 1 418 ? -33.928 -1.352 24.998 1.00 65.88 418 ASN A CA 1
ATOM 3105 C C . ASN A 1 418 ? -32.870 -2.090 25.837 1.00 65.88 418 ASN A C 1
ATOM 3107 O O . ASN A 1 418 ? -32.760 -1.884 27.048 1.00 65.88 418 ASN A O 1
ATOM 3111 N N . ALA A 1 419 ? -32.092 -2.951 25.186 1.00 60.69 419 ALA A N 1
ATOM 3112 C CA . ALA A 1 419 ? -31.101 -3.799 25.837 1.00 60.69 419 ALA A CA 1
ATOM 3113 C C . ALA A 1 419 ? -29.952 -2.999 26.465 1.00 60.69 419 ALA A C 1
ATOM 3115 O O . ALA A 1 419 ? -29.467 -3.363 27.534 1.00 60.69 419 ALA A O 1
ATOM 3116 N N . SER A 1 420 ? -29.555 -1.886 25.842 1.00 55.25 420 SER A N 1
ATOM 3117 C CA . SER A 1 420 ? -28.505 -1.005 26.360 1.00 55.25 420 SER A CA 1
ATOM 3118 C C . SER A 1 420 ? -28.929 -0.367 27.684 1.00 55.25 420 SER A C 1
ATOM 3120 O O . SER A 1 420 ? -28.160 -0.347 28.640 1.00 55.25 420 SER A O 1
ATOM 3122 N N . ALA A 1 421 ? -30.183 0.086 27.767 1.00 59.41 421 ALA A N 1
ATOM 3123 C CA . ALA A 1 421 ? -30.734 0.642 28.998 1.00 59.41 421 ALA A CA 1
ATOM 3124 C C . ALA A 1 421 ? -30.951 -0.439 30.070 1.00 59.41 421 ALA A C 1
ATOM 3126 O O . ALA A 1 421 ? -30.665 -0.203 31.239 1.00 59.41 421 ALA A O 1
ATOM 3127 N N . ALA A 1 422 ? -31.392 -1.641 29.678 1.00 62.88 422 ALA A N 1
ATOM 3128 C CA . ALA A 1 422 ? -31.498 -2.774 30.596 1.00 62.88 422 ALA A CA 1
ATOM 3129 C C . ALA A 1 422 ? -30.127 -3.089 31.212 1.00 62.88 422 ALA A C 1
ATOM 3131 O O . ALA A 1 422 ? -29.989 -3.204 32.421 1.00 62.88 422 ALA A O 1
ATOM 3132 N N . TYR A 1 423 ? -29.082 -3.161 30.391 1.00 61.34 423 TYR A N 1
ATOM 3133 C CA . TYR A 1 423 ? -27.735 -3.447 30.867 1.00 61.34 423 TYR A CA 1
ATOM 3134 C C . TYR A 1 423 ? -27.165 -2.334 31.757 1.00 61.34 423 TYR A C 1
ATOM 3136 O O . TYR A 1 423 ? -26.573 -2.638 32.789 1.00 61.34 423 TYR A O 1
ATOM 3144 N N . ALA A 1 424 ? -27.397 -1.062 31.419 1.00 57.84 424 ALA A N 1
ATOM 3145 C CA . ALA A 1 424 ? -27.022 0.059 32.282 1.00 57.84 424 ALA A CA 1
ATOM 3146 C C . ALA A 1 424 ? -27.671 -0.056 33.673 1.00 57.84 424 ALA A C 1
ATOM 3148 O O . ALA A 1 424 ? -27.009 0.146 34.685 1.00 57.84 424 ALA A O 1
ATOM 3149 N N . VAL A 1 425 ? -28.937 -0.479 33.735 1.00 60.25 425 VAL A N 1
ATOM 3150 C CA . VAL A 1 425 ? -29.633 -0.769 34.996 1.00 60.25 425 VAL A CA 1
ATOM 3151 C C . VAL A 1 425 ? -29.029 -1.978 35.719 1.00 60.25 425 VAL A C 1
ATOM 3153 O O . VAL A 1 425 ? -28.882 -1.946 36.938 1.00 60.25 425 VAL A O 1
ATOM 3156 N N . LYS A 1 426 ? -28.636 -3.035 34.993 1.00 66.31 426 LYS A N 1
ATOM 3157 C CA . LYS A 1 426 ? -27.961 -4.211 35.573 1.00 66.31 426 LYS A CA 1
ATOM 3158 C C . LYS A 1 426 ? -26.678 -3.801 36.291 1.00 66.31 426 LYS A C 1
ATOM 3160 O O . LYS A 1 426 ? -26.469 -4.214 37.429 1.00 66.31 426 LYS A O 1
ATOM 3165 N N . LEU A 1 427 ? -25.846 -3.014 35.605 1.00 56.47 427 LEU A N 1
ATOM 3166 C CA . LEU A 1 427 ? -24.605 -2.468 36.144 1.00 56.47 427 LEU A CA 1
ATOM 3167 C C . LEU A 1 427 ? -24.894 -1.561 37.341 1.00 56.47 427 LEU A C 1
ATOM 3169 O O . LEU A 1 427 ? -24.287 -1.743 38.390 1.00 56.47 427 LEU A O 1
ATOM 3173 N N . HIS A 1 428 ? -25.883 -0.669 37.219 1.00 57.97 428 HIS A N 1
ATOM 3174 C CA . HIS A 1 428 ? -26.279 0.237 38.298 1.00 57.97 428 HIS A CA 1
ATOM 3175 C C . HIS A 1 428 ? -26.706 -0.495 39.574 1.00 57.97 428 HIS A C 1
ATOM 3177 O O . HIS A 1 428 ? -26.338 -0.101 40.675 1.00 57.97 428 HIS A O 1
ATOM 3183 N N . CYS A 1 429 ? -27.442 -1.594 39.429 1.00 56.91 429 CYS A N 1
ATOM 3184 C CA . CYS A 1 429 ? -27.918 -2.394 40.552 1.00 56.91 429 CYS A CA 1
ATOM 3185 C C . CYS A 1 429 ? -26.942 -3.494 41.001 1.00 56.91 429 CYS A C 1
ATOM 3187 O O . CYS A 1 429 ? -27.295 -4.271 41.886 1.00 56.91 429 CYS A O 1
ATOM 3189 N N . ASN A 1 430 ? -25.772 -3.637 40.364 1.00 62.28 430 ASN A N 1
ATOM 3190 C CA . ASN A 1 430 ? -24.871 -4.784 40.539 1.00 62.28 430 ASN A CA 1
ATOM 3191 C C . ASN A 1 430 ? -25.609 -6.148 40.511 1.00 62.28 430 ASN A C 1
ATOM 3193 O O . ASN A 1 430 ? -25.319 -7.074 41.272 1.00 62.28 430 ASN A O 1
ATOM 3197 N N . ALA A 1 431 ? -26.634 -6.262 39.662 1.00 58.91 431 ALA A N 1
ATOM 3198 C CA . ALA A 1 431 ? -27.523 -7.416 39.653 1.00 58.91 431 ALA A CA 1
ATOM 3199 C C . ALA A 1 431 ? -26.949 -8.537 38.773 1.00 58.91 431 ALA A C 1
ATOM 3201 O O . ALA A 1 431 ? -26.497 -8.304 37.650 1.00 58.91 431 ALA A O 1
ATOM 3202 N N . SER A 1 432 ? -27.019 -9.792 39.225 1.00 60.56 432 SER A N 1
ATOM 3203 C CA . SER A 1 432 ? -26.603 -10.945 38.407 1.00 60.56 432 SER A CA 1
ATOM 3204 C C . SER A 1 432 ? -27.531 -11.165 37.203 1.00 60.56 432 SER A C 1
ATOM 3206 O O . SER A 1 432 ? -27.088 -11.600 36.135 1.00 60.56 432 SER A O 1
ATOM 3208 N N . SER A 1 433 ? -28.804 -10.789 37.347 1.00 59.25 433 SER A N 1
ATOM 3209 C CA . SER A 1 433 ? -29.855 -10.892 36.335 1.00 59.25 433 SER A CA 1
ATOM 3210 C C . SER A 1 433 ? -30.850 -9.736 36.462 1.00 59.25 433 SER A C 1
ATOM 3212 O O . SER A 1 433 ? -30.946 -9.109 37.512 1.00 59.25 433 SER A O 1
ATOM 3214 N N . ILE A 1 434 ? -31.588 -9.457 35.386 1.00 60.94 434 ILE A N 1
ATOM 3215 C CA . ILE A 1 434 ? -32.737 -8.547 35.410 1.00 60.94 434 ILE A CA 1
ATOM 3216 C C . ILE A 1 434 ? -33.986 -9.385 35.199 1.00 60.94 434 ILE A C 1
ATOM 3218 O O . ILE A 1 434 ? -34.101 -10.083 34.191 1.00 60.94 434 ILE A O 1
ATOM 3222 N N . LEU A 1 435 ? -34.926 -9.286 36.137 1.00 59.09 435 LEU A N 1
ATOM 3223 C CA . LEU A 1 435 ? -36.251 -9.867 35.993 1.00 59.09 435 LEU A CA 1
ATOM 3224 C C . LEU A 1 435 ? -37.197 -8.809 35.415 1.00 59.09 435 LEU A C 1
ATOM 3226 O O . LEU A 1 435 ? -37.418 -7.766 36.030 1.00 59.09 435 LEU A O 1
ATOM 3230 N N . ILE A 1 436 ? -37.759 -9.090 34.241 1.00 65.00 436 ILE A N 1
ATOM 3231 C CA . ILE A 1 436 ? -38.776 -8.249 33.604 1.00 65.00 436 ILE A CA 1
ATOM 3232 C C . ILE A 1 436 ? -40.104 -8.981 33.738 1.00 65.00 436 ILE A C 1
ATOM 3234 O O . ILE A 1 436 ? -40.331 -9.980 33.055 1.00 65.00 436 ILE A O 1
ATOM 3238 N N . ASN A 1 437 ? -40.963 -8.511 34.643 1.00 57.34 437 ASN A N 1
ATOM 3239 C CA . ASN A 1 437 ? -42.257 -9.141 34.870 1.00 57.34 437 ASN A CA 1
ATOM 3240 C C . ASN A 1 437 ? -43.298 -8.508 33.939 1.00 57.34 437 ASN A C 1
ATOM 3242 O O . ASN A 1 437 ? -43.588 -7.314 34.046 1.00 57.34 437 ASN A O 1
ATOM 3246 N N . MET A 1 438 ? -43.814 -9.299 32.999 1.00 60.22 438 MET A N 1
ATOM 3247 C CA . MET A 1 438 ? -44.797 -8.853 32.012 1.00 60.22 438 MET A CA 1
ATOM 3248 C C . MET A 1 438 ? -46.175 -9.367 32.426 1.00 60.22 438 MET A C 1
ATOM 3250 O O . MET A 1 438 ? -46.400 -10.573 32.472 1.00 60.22 438 MET A O 1
ATOM 3254 N N . GLU A 1 439 ? -47.102 -8.456 32.720 1.00 53.47 439 GLU A N 1
ATOM 3255 C CA . GLU A 1 439 ? -48.463 -8.797 33.171 1.00 53.47 439 GLU A CA 1
ATOM 3256 C C . GLU A 1 439 ? -49.377 -9.301 32.036 1.00 53.47 439 GLU A C 1
ATOM 3258 O O . GLU A 1 439 ? -50.521 -9.683 32.277 1.00 53.47 439 GLU A O 1
ATOM 3263 N N . MET A 1 440 ? -48.885 -9.325 30.793 1.00 58.53 440 MET A N 1
ATOM 3264 C CA . MET A 1 440 ? -49.628 -9.771 29.615 1.00 58.53 440 MET A CA 1
ATOM 3265 C C . MET A 1 440 ? -48.867 -10.858 28.838 1.00 58.53 440 MET A C 1
ATOM 3267 O O . MET A 1 440 ? -47.634 -10.834 28.801 1.00 58.53 440 MET A O 1
ATOM 3271 N N . PRO A 1 441 ? -49.570 -11.802 28.182 1.00 64.81 441 PRO A N 1
ATOM 3272 C CA . PRO A 1 441 ? -48.935 -12.794 27.324 1.00 64.81 441 PRO A CA 1
ATOM 3273 C C . PRO A 1 441 ? -48.281 -12.112 26.115 1.00 64.81 441 PRO A C 1
ATOM 3275 O O . PRO A 1 441 ? -48.953 -11.470 25.308 1.00 64.81 441 PRO A O 1
ATOM 3278 N N . VAL A 1 442 ? -46.963 -12.268 25.986 1.00 65.00 442 VAL A N 1
ATOM 3279 C CA . VAL A 1 442 ? -46.169 -11.703 24.888 1.00 65.00 442 VAL A CA 1
ATOM 3280 C C . VAL A 1 442 ? -45.883 -12.783 23.854 1.00 65.00 442 VAL A C 1
ATOM 3282 O O . VAL A 1 442 ? -45.415 -13.866 24.198 1.00 65.00 442 VAL A O 1
ATOM 3285 N N . LYS A 1 443 ? -46.147 -12.489 22.577 1.00 64.44 443 LYS A N 1
ATOM 3286 C CA . LYS A 1 443 ? -45.875 -13.425 21.474 1.00 64.44 443 LYS A CA 1
ATOM 3287 C C . LYS A 1 443 ? -44.392 -13.468 21.111 1.00 64.44 443 LYS A C 1
ATOM 3289 O O . LYS A 1 443 ? -43.844 -14.548 20.912 1.00 64.44 443 LYS A O 1
ATOM 3294 N N . HIS A 1 444 ? -43.747 -12.303 21.047 1.00 57.91 444 HIS A N 1
ATOM 3295 C CA . HIS A 1 444 ? -42.329 -12.164 20.712 1.00 57.91 444 HIS A CA 1
ATOM 3296 C C . HIS A 1 444 ? -41.674 -11.051 21.534 1.00 57.91 444 HIS A C 1
ATOM 3298 O O . HIS A 1 444 ? -42.266 -9.991 21.735 1.00 57.91 444 HIS A O 1
ATOM 3304 N N . ILE A 1 445 ? -40.439 -11.282 21.982 1.00 60.28 445 ILE A N 1
ATOM 3305 C CA . ILE A 1 445 ? -39.614 -10.277 22.661 1.00 60.28 445 ILE A CA 1
ATOM 3306 C C . ILE A 1 445 ? -38.486 -9.870 21.714 1.00 60.28 445 ILE A C 1
ATOM 3308 O O . ILE A 1 445 ? -37.711 -10.717 21.273 1.00 60.28 445 ILE A O 1
ATOM 3312 N N . TYR A 1 446 ? -38.378 -8.578 21.423 1.00 55.31 446 TYR A N 1
ATOM 3313 C CA . TYR A 1 446 ? -37.307 -8.000 20.618 1.00 55.31 446 TYR A CA 1
ATOM 3314 C C . TYR A 1 446 ? -36.343 -7.229 21.517 1.00 55.31 446 TYR A C 1
ATOM 3316 O O . TYR A 1 446 ? -36.742 -6.308 22.221 1.00 55.31 446 TYR A O 1
ATOM 3324 N N . LEU A 1 447 ? -35.059 -7.572 21.490 1.00 54.41 447 LEU A N 1
ATOM 3325 C CA . LEU A 1 447 ? -34.025 -6.794 22.170 1.00 54.41 447 LEU A CA 1
ATOM 3326 C C . LEU A 1 447 ? -33.465 -5.764 21.187 1.00 54.41 447 LEU A C 1
ATOM 3328 O O . LEU A 1 447 ? -32.803 -6.120 20.214 1.00 54.41 447 LEU A O 1
ATOM 3332 N N . LEU A 1 448 ? -33.751 -4.488 21.426 1.00 50.66 448 LEU A N 1
ATOM 3333 C CA . LEU A 1 448 ? -33.257 -3.375 20.625 1.00 50.66 448 LEU A CA 1
ATOM 3334 C C . LEU A 1 448 ? -31.985 -2.828 21.276 1.00 50.66 448 LEU A C 1
ATOM 3336 O O . LEU A 1 448 ? -32.036 -2.202 22.334 1.00 50.66 448 LEU A O 1
ATOM 3340 N N . GLY A 1 449 ? -30.833 -3.057 20.651 1.00 48.78 449 GLY A N 1
ATOM 3341 C CA . GLY A 1 449 ? -29.624 -2.297 20.957 1.00 48.78 449 GLY A CA 1
ATOM 3342 C C . GLY A 1 449 ? -29.696 -0.969 20.216 1.00 48.78 449 GLY A C 1
ATOM 3343 O O . GLY A 1 449 ? -29.465 -0.937 19.010 1.00 48.78 449 GLY A O 1
ATOM 3344 N N . ILE A 1 450 ? -30.057 0.123 20.893 1.00 40.97 450 ILE A N 1
ATOM 3345 C CA . ILE A 1 450 ? -30.026 1.440 20.247 1.00 40.97 450 ILE A CA 1
ATOM 3346 C C . ILE A 1 450 ? -28.557 1.838 20.063 1.00 40.97 450 ILE A C 1
ATOM 3348 O O . ILE A 1 450 ? -27.832 2.005 21.042 1.00 40.97 450 ILE A O 1
ATOM 3352 N N . GLY A 1 451 ? -28.133 1.945 18.802 1.00 36.50 451 GLY A N 1
ATOM 3353 C CA . GLY A 1 451 ? -27.033 2.789 18.309 1.00 36.50 451 GLY A CA 1
ATOM 3354 C C . GLY A 1 451 ? -25.595 2.420 18.674 1.00 36.50 451 GLY A C 1
ATOM 3355 O O . GLY A 1 451 ? -24.685 2.753 17.927 1.00 36.50 451 GLY A O 1
ATOM 3356 N N . ASN A 1 452 ? -25.364 1.697 19.762 1.00 41.34 452 ASN A N 1
ATOM 3357 C CA . ASN A 1 452 ? -24.024 1.364 20.214 1.00 41.34 452 ASN A CA 1
ATOM 3358 C C . ASN A 1 452 ? -23.806 -0.140 20.042 1.00 41.34 452 ASN A C 1
ATOM 3360 O O . ASN A 1 452 ? -24.401 -0.943 20.761 1.00 41.34 452 ASN A O 1
ATOM 3364 N N . ALA A 1 453 ? -22.903 -0.532 19.135 1.00 39.97 453 ALA A N 1
ATOM 3365 C CA . ALA A 1 453 ? -22.398 -1.910 19.018 1.00 39.97 453 ALA A CA 1
ATOM 3366 C C . ALA A 1 453 ? -21.955 -2.493 20.385 1.00 39.97 453 ALA A C 1
ATOM 3368 O O . ALA A 1 453 ? -21.949 -3.703 20.597 1.00 39.97 453 ALA A O 1
ATOM 3369 N N . VAL A 1 454 ? -21.675 -1.600 21.337 1.00 41.06 454 VAL A N 1
ATOM 3370 C CA . VAL A 1 454 ? -21.383 -1.818 22.755 1.00 41.06 454 VAL A CA 1
ATOM 3371 C C . VAL A 1 454 ? -22.526 -2.503 23.529 1.00 41.06 454 VAL A C 1
ATOM 3373 O O . VAL A 1 454 ? -22.263 -3.437 24.280 1.00 41.06 454 VAL A O 1
ATOM 3376 N N . GLY A 1 455 ? -23.795 -2.123 23.326 1.00 39.66 455 GLY A N 1
ATOM 3377 C CA . GLY A 1 455 ? -24.930 -2.701 24.071 1.00 39.66 455 GLY A CA 1
ATOM 3378 C C . GLY A 1 455 ? -25.222 -4.159 23.699 1.00 39.66 455 GLY A C 1
ATOM 3379 O O . GLY A 1 455 ? -25.623 -4.961 24.538 1.00 39.66 455 GLY A O 1
ATOM 3380 N N . VAL A 1 456 ? -24.952 -4.528 22.445 1.00 39.09 456 VAL A N 1
ATOM 3381 C CA . VAL A 1 456 ? -25.095 -5.907 21.955 1.00 39.09 456 VAL A CA 1
ATOM 3382 C C . VAL A 1 456 ? -23.874 -6.758 22.335 1.00 39.09 456 VAL A C 1
ATOM 3384 O O . VAL A 1 456 ? -24.015 -7.947 22.622 1.00 39.09 456 VAL A O 1
ATOM 3387 N N . ALA A 1 457 ? -22.692 -6.139 22.423 1.00 38.41 457 ALA A N 1
ATOM 3388 C CA . ALA A 1 457 ? -21.460 -6.800 22.839 1.00 38.41 457 ALA A CA 1
ATOM 3389 C C . ALA A 1 457 ? -21.405 -7.166 24.328 1.00 38.41 457 ALA A C 1
ATOM 3391 O O . ALA A 1 457 ? -20.889 -8.223 24.693 1.00 38.41 457 ALA A O 1
ATOM 3392 N N . LEU A 1 458 ? -21.978 -6.324 25.190 1.00 40.94 458 LEU A N 1
ATOM 3393 C CA . LEU A 1 458 ? -22.018 -6.533 26.640 1.00 40.94 458 LEU A CA 1
ATOM 3394 C C . LEU A 1 458 ? -23.028 -7.610 27.080 1.00 40.94 458 LEU A C 1
ATOM 3396 O O . LEU A 1 458 ? -22.912 -8.149 28.179 1.00 40.94 458 LEU A O 1
ATOM 3400 N N . MET A 1 459 ? -23.974 -7.995 26.213 1.00 38.91 459 MET A N 1
ATOM 3401 C CA . MET A 1 459 ? -24.904 -9.107 26.466 1.00 38.91 459 MET A CA 1
ATOM 3402 C C . MET A 1 459 ? -24.302 -10.500 26.202 1.00 38.91 459 MET A C 1
ATOM 3404 O O . MET A 1 459 ? -25.016 -11.497 26.272 1.00 38.91 459 MET A O 1
ATOM 3408 N N . GLY A 1 460 ? -23.007 -10.604 25.877 1.00 36.97 460 GLY A N 1
ATOM 3409 C CA . GLY A 1 460 ? -22.313 -11.885 25.674 1.00 36.97 460 GLY A CA 1
ATOM 3410 C C . GLY A 1 460 ? -22.765 -12.687 24.443 1.00 36.97 460 GLY A C 1
ATOM 3411 O O . GLY A 1 460 ? -22.199 -13.741 24.166 1.00 36.97 460 GLY A O 1
ATOM 3412 N N . ALA A 1 461 ? -23.752 -12.194 23.689 1.00 33.12 461 ALA A N 1
ATOM 3413 C CA . ALA A 1 461 ? -24.340 -12.897 22.552 1.00 33.12 461 ALA A CA 1
ATOM 3414 C C . ALA A 1 461 ? -23.644 -12.59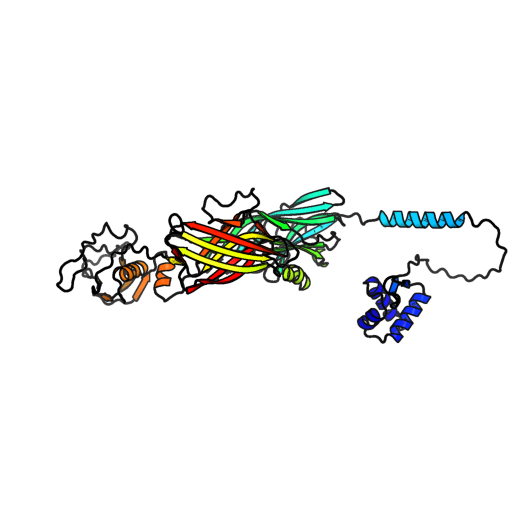0 21.214 1.00 33.12 461 ALA A C 1
ATOM 3416 O O . ALA A 1 461 ? -23.730 -13.398 20.292 1.00 33.12 461 ALA A O 1
ATOM 3417 N N . ILE A 1 462 ? -22.929 -11.464 21.087 1.00 35.72 462 ILE A N 1
ATOM 3418 C CA . ILE A 1 462 ? -22.190 -11.094 19.869 1.00 35.72 462 ILE A CA 1
ATOM 3419 C C . ILE A 1 462 ? -20.864 -10.456 20.288 1.00 35.72 462 ILE A C 1
ATOM 3421 O O . ILE A 1 462 ? -20.850 -9.555 21.114 1.00 35.72 462 ILE A O 1
ATOM 3425 N N . ARG A 1 463 ? -19.724 -10.912 19.757 1.00 39.59 463 ARG A N 1
ATOM 3426 C CA . ARG A 1 463 ? -18.431 -10.248 20.007 1.00 39.59 463 ARG A CA 1
ATOM 3427 C C . ARG A 1 463 ? -18.511 -8.809 19.485 1.00 39.59 463 ARG A C 1
ATOM 3429 O O . ARG A 1 463 ? -18.826 -8.633 18.309 1.00 39.59 463 ARG A O 1
ATOM 3436 N N . ALA A 1 464 ? -18.210 -7.805 20.318 1.00 42.56 464 ALA A N 1
ATOM 3437 C CA . ALA A 1 464 ? -17.989 -6.443 19.822 1.00 42.56 464 ALA A CA 1
ATOM 3438 C C . ALA A 1 464 ? -16.981 -6.508 18.665 1.00 42.56 464 ALA A C 1
ATOM 3440 O O . ALA A 1 464 ? -15.953 -7.186 18.807 1.00 42.56 464 ALA A O 1
ATOM 3441 N N . PRO A 1 465 ? -17.247 -5.846 17.526 1.00 44.94 465 PRO A N 1
ATOM 3442 C CA . PRO A 1 465 ? -16.230 -5.722 16.501 1.00 44.94 465 PRO A CA 1
ATOM 3443 C C . PRO A 1 465 ? -15.004 -5.034 17.120 1.00 44.94 465 PRO A C 1
ATOM 3445 O O . PRO A 1 465 ? -15.163 -4.123 17.936 1.00 44.94 465 PRO A O 1
ATOM 3448 N N . PRO A 1 466 ? -13.781 -5.471 16.779 1.00 52.56 466 PRO A N 1
ATOM 3449 C CA . PRO A 1 466 ? -12.574 -4.871 17.323 1.00 52.56 466 PRO A CA 1
ATOM 3450 C C . PRO A 1 466 ? -12.560 -3.375 16.999 1.00 52.56 466 PRO A C 1
ATOM 3452 O O . PRO A 1 466 ? -12.704 -2.979 15.839 1.00 52.56 466 PRO A O 1
ATOM 3455 N N . ALA A 1 467 ? -12.411 -2.554 18.034 1.00 62.56 467 ALA A N 1
ATOM 3456 C CA . ALA A 1 467 ? -12.272 -1.117 17.888 1.00 62.56 467 ALA A CA 1
ATOM 3457 C C . ALA A 1 467 ? -10.817 -0.789 17.531 1.00 62.56 467 ALA A C 1
ATOM 3459 O O . ALA A 1 467 ? -9.889 -1.496 17.937 1.00 62.56 467 ALA A O 1
ATOM 3460 N N . TRP A 1 468 ? -10.629 0.268 16.742 1.00 66.19 468 TRP A N 1
ATOM 3461 C CA . TRP A 1 468 ? -9.318 0.700 16.271 1.00 66.19 468 TRP A CA 1
ATOM 3462 C C . TRP A 1 468 ? -8.997 2.095 16.799 1.00 66.19 468 TRP A C 1
ATOM 3464 O O . TRP A 1 468 ? -9.808 3.008 16.674 1.00 66.19 468 TRP A O 1
ATOM 3474 N N . ILE A 1 469 ? -7.795 2.265 17.344 1.00 74.50 469 ILE A N 1
ATOM 3475 C CA . ILE A 1 469 ? -7.193 3.570 17.620 1.00 74.50 469 ILE A CA 1
ATOM 3476 C C . ILE A 1 469 ? -6.129 3.803 16.556 1.00 74.50 469 ILE A C 1
ATOM 3478 O O . ILE A 1 469 ? -5.269 2.953 16.330 1.00 74.50 469 ILE A O 1
ATOM 3482 N N . VAL A 1 470 ? -6.192 4.950 15.894 1.00 76.00 470 VAL A N 1
ATOM 3483 C CA . VAL A 1 470 ? -5.207 5.370 14.899 1.00 76.00 470 VAL A CA 1
ATOM 3484 C C . VAL A 1 470 ? -4.323 6.436 15.526 1.00 76.00 470 VAL A C 1
ATOM 3486 O O . VAL A 1 470 ? -4.827 7.337 16.185 1.00 76.00 470 VAL A O 1
ATOM 3489 N N . PHE A 1 471 ? -3.023 6.354 15.286 1.00 81.00 471 PHE A N 1
ATOM 3490 C CA . PHE A 1 471 ? -2.040 7.364 15.643 1.00 81.00 471 PHE A CA 1
ATOM 3491 C C . PHE A 1 471 ? -1.311 7.825 14.380 1.00 81.00 471 PHE A C 1
ATOM 3493 O O . PHE A 1 471 ? -0.873 6.994 13.579 1.00 81.00 471 PHE A O 1
ATOM 3500 N N . SER A 1 472 ? -1.137 9.134 14.213 1.00 78.56 472 SER A N 1
ATOM 3501 C CA . SER A 1 472 ? -0.181 9.683 13.248 1.00 78.56 472 SER A CA 1
ATOM 3502 C C . SER A 1 472 ? 1.221 9.689 13.851 1.00 78.56 472 SER A C 1
ATOM 3504 O O . SER A 1 472 ? 1.381 9.870 15.060 1.00 78.56 472 SER A O 1
ATOM 3506 N N . VAL A 1 473 ? 2.237 9.498 13.011 1.00 82.56 473 VAL A N 1
ATOM 3507 C CA . VAL A 1 473 ? 3.645 9.474 13.430 1.00 82.56 473 VAL A CA 1
ATOM 3508 C C . VAL A 1 473 ? 4.322 10.782 13.037 1.00 82.56 473 VAL A C 1
ATOM 3510 O O . VAL A 1 473 ? 4.389 11.131 11.858 1.00 82.56 473 VAL A O 1
ATOM 3513 N N . ALA A 1 474 ? 4.845 11.501 14.027 1.00 80.25 474 ALA A N 1
ATOM 3514 C CA . ALA A 1 474 ? 5.640 12.702 13.807 1.00 80.25 474 ALA A CA 1
ATOM 3515 C C . ALA A 1 474 ? 7.118 12.372 13.518 1.00 80.25 474 ALA A C 1
ATOM 3517 O O . ALA A 1 474 ? 7.618 11.294 13.846 1.00 80.25 474 ALA A O 1
ATOM 3518 N N . LYS A 1 475 ? 7.853 13.339 12.947 1.00 85.12 475 LYS A N 1
ATOM 3519 C CA . LYS A 1 475 ? 9.286 13.203 12.600 1.00 85.12 475 LYS A CA 1
ATOM 3520 C C . LYS A 1 475 ? 10.204 12.936 13.803 1.00 85.12 475 LYS A C 1
ATOM 3522 O O . LYS A 1 475 ? 11.309 12.443 13.626 1.00 85.12 475 LYS A O 1
ATOM 3527 N N . ASN A 1 476 ? 9.758 13.251 15.016 1.00 83.00 476 ASN A N 1
ATOM 3528 C CA . ASN A 1 476 ? 10.458 13.001 16.283 1.00 83.00 476 ASN A CA 1
ATOM 3529 C C . ASN A 1 476 ? 10.026 11.679 16.958 1.00 83.00 476 ASN A C 1
ATOM 3531 O O . ASN A 1 476 ? 10.225 11.518 18.160 1.00 83.00 476 ASN A O 1
ATOM 3535 N N . SER A 1 477 ? 9.386 10.770 16.215 1.00 84.81 477 SER A N 1
ATOM 3536 C CA . SER A 1 477 ? 8.836 9.496 16.702 1.00 84.81 477 SER A CA 1
ATOM 3537 C C . SER A 1 477 ? 7.683 9.604 17.705 1.00 84.81 477 SER A C 1
ATOM 3539 O O . SER A 1 477 ? 7.252 8.581 18.237 1.00 84.81 477 SER A O 1
ATOM 3541 N N . THR A 1 478 ? 7.135 10.791 17.979 1.00 87.50 478 THR A N 1
ATOM 3542 C CA . THR A 1 478 ? 5.947 10.878 18.838 1.00 87.50 478 THR A CA 1
ATOM 3543 C C . THR A 1 478 ? 4.705 10.454 18.068 1.00 87.50 478 THR A C 1
ATOM 3545 O O . THR A 1 478 ? 4.519 10.827 16.907 1.00 87.50 478 THR A O 1
ATOM 3548 N N . LEU A 1 479 ? 3.847 9.690 18.733 1.00 85.31 479 LEU A N 1
ATOM 3549 C CA . LEU A 1 479 ? 2.513 9.363 18.259 1.00 85.31 479 LEU A CA 1
ATOM 3550 C C . LEU A 1 479 ? 1.545 10.452 18.712 1.00 85.31 479 LEU A C 1
ATOM 3552 O O . LEU A 1 479 ? 1.608 10.911 19.852 1.00 85.31 479 LEU A O 1
ATOM 3556 N N . SER A 1 480 ? 0.612 10.825 17.845 1.00 80.19 480 SER A N 1
ATOM 3557 C CA . SER A 1 480 ? -0.499 11.710 18.195 1.00 80.19 480 SER A CA 1
ATOM 3558 C C . SER A 1 480 ? -1.816 11.100 17.745 1.00 80.19 480 SER A C 1
ATOM 3560 O O . SER A 1 480 ? -1.895 10.484 16.682 1.00 80.19 480 SER A O 1
ATOM 3562 N N . LEU A 1 481 ? -2.860 11.268 18.556 1.00 73.75 481 LEU A N 1
ATOM 3563 C CA . LEU A 1 481 ? -4.210 10.936 18.120 1.00 73.75 481 LEU A CA 1
ATOM 3564 C C . LEU A 1 481 ? -4.626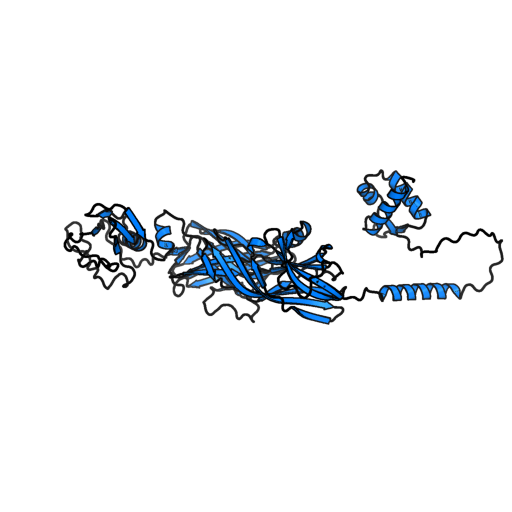 11.924 17.019 1.00 73.75 481 LEU A C 1
ATOM 3566 O O . LEU A 1 481 ? -4.373 13.124 17.167 1.00 73.75 481 LEU A O 1
ATOM 3570 N N . PRO A 1 482 ? -5.265 11.457 15.937 1.00 59.56 482 PRO A N 1
ATOM 3571 C CA . PRO A 1 482 ? -5.869 12.342 14.964 1.00 59.56 482 PRO A CA 1
ATOM 3572 C C . PRO A 1 482 ? -7.012 13.077 15.667 1.00 59.56 482 PRO A C 1
ATOM 3574 O O . PRO A 1 482 ? -8.065 12.498 15.926 1.00 59.56 482 PRO A O 1
ATOM 3577 N N . SER A 1 483 ? -6.811 14.348 16.017 1.00 54.25 483 SER A N 1
ATOM 3578 C CA . SER A 1 483 ? -7.961 15.221 16.235 1.00 54.25 483 SER A CA 1
ATOM 3579 C C . SER A 1 483 ? -8.544 15.539 14.859 1.00 54.25 483 SER A C 1
ATOM 3581 O O . SER A 1 483 ? -7.805 15.610 13.874 1.00 54.25 483 SER A O 1
ATOM 3583 N N . ALA A 1 484 ? -9.855 15.771 14.766 1.00 41.00 484 ALA A N 1
ATOM 3584 C CA . ALA A 1 484 ? -10.497 16.181 13.512 1.00 41.00 484 ALA A CA 1
ATOM 3585 C C . ALA A 1 484 ? -9.880 17.462 12.892 1.00 41.00 484 ALA A C 1
ATOM 3587 O O . ALA A 1 484 ? -10.185 17.791 11.750 1.00 41.00 484 ALA A O 1
ATOM 3588 N N . GLN A 1 485 ? -9.008 18.165 13.628 1.00 37.62 485 GLN A N 1
ATOM 3589 C CA . GLN A 1 485 ? -8.294 19.370 13.205 1.00 37.62 485 GLN A CA 1
ATOM 3590 C C . GLN A 1 485 ? -6.776 19.179 12.998 1.00 37.62 485 GLN A C 1
ATOM 3592 O O . GLN A 1 485 ? -6.149 20.067 12.435 1.00 37.62 485 GLN A O 1
ATOM 3597 N N . ASN A 1 486 ? -6.183 18.047 13.403 1.00 42.03 486 ASN A N 1
ATOM 3598 C CA . ASN A 1 486 ? -4.727 17.818 13.388 1.00 42.03 486 ASN A CA 1
ATOM 3599 C C . ASN A 1 486 ? -4.319 16.609 12.535 1.00 42.03 486 ASN A C 1
ATOM 3601 O O . ASN A 1 486 ? -3.367 15.899 12.870 1.00 42.03 486 ASN A O 1
ATOM 3605 N N . PHE A 1 487 ? -5.009 16.356 11.422 1.00 46.75 487 PHE A N 1
ATOM 3606 C CA . PHE A 1 487 ? -4.329 15.631 10.351 1.00 46.75 487 PHE A CA 1
ATOM 3607 C C . PHE A 1 487 ? -3.164 16.513 9.885 1.00 46.75 487 PHE A C 1
ATOM 3609 O O . PHE A 1 487 ? -3.371 17.719 9.724 1.00 46.75 487 PHE A O 1
ATOM 3616 N N . PRO A 1 488 ? -1.942 15.969 9.743 1.00 42.94 488 PRO A N 1
ATOM 3617 C CA . PRO A 1 488 ? -0.810 16.758 9.282 1.00 42.94 488 PRO A CA 1
ATOM 3618 C C . PRO A 1 488 ? -1.209 17.470 7.991 1.00 42.94 488 PRO A C 1
ATOM 3620 O O . PRO A 1 488 ? -1.809 16.848 7.111 1.00 42.94 488 PRO A O 1
ATOM 3623 N N . ASP A 1 489 ? -0.923 18.775 7.925 1.00 43.00 489 ASP A N 1
ATOM 3624 C CA . ASP A 1 489 ? -1.053 19.569 6.704 1.00 43.00 489 ASP A CA 1
ATOM 3625 C C . ASP A 1 489 ? -0.529 18.713 5.540 1.00 43.00 489 ASP A C 1
ATOM 3627 O O . ASP A 1 489 ? 0.597 18.214 5.639 1.00 43.00 489 ASP A O 1
ATOM 3631 N N . PRO A 1 490 ? -1.311 18.487 4.468 1.00 41.50 490 PRO A N 1
ATOM 3632 C CA . PRO A 1 490 ? -0.889 17.656 3.341 1.00 41.50 490 PRO A CA 1
ATOM 3633 C C . PRO A 1 490 ? 0.438 18.116 2.708 1.00 41.50 490 PRO A C 1
ATOM 3635 O O . PRO A 1 490 ? 1.037 17.361 1.945 1.00 41.50 490 PRO A O 1
ATOM 3638 N N . ASN A 1 491 ? 0.912 19.327 3.028 1.00 40.69 491 ASN A N 1
ATOM 3639 C CA . ASN A 1 491 ? 2.198 19.873 2.599 1.00 40.69 491 ASN A CA 1
ATOM 3640 C C . ASN A 1 491 ? 3.374 19.589 3.556 1.00 40.69 491 ASN A C 1
ATOM 3642 O O . ASN A 1 491 ? 4.528 19.802 3.182 1.00 40.69 491 ASN A O 1
ATOM 3646 N N . VAL A 1 492 ? 3.131 19.119 4.782 1.00 48.53 492 VAL A N 1
ATOM 3647 C CA . VAL A 1 492 ? 4.181 18.704 5.722 1.00 48.53 492 VAL A CA 1
ATOM 3648 C C . VAL A 1 492 ? 4.386 17.211 5.545 1.00 48.53 492 VAL A C 1
ATOM 3650 O O . VAL A 1 492 ? 3.548 16.453 6.010 1.00 48.53 492 VAL A O 1
ATOM 3653 N N . GLU A 1 493 ? 5.490 16.792 4.907 1.00 55.94 493 GLU A N 1
ATOM 3654 C CA . GLU A 1 493 ? 5.842 15.371 4.726 1.00 55.94 493 GLU A CA 1
ATOM 3655 C C . GLU A 1 493 ? 5.674 14.599 6.048 1.00 55.94 493 GLU A C 1
ATOM 3657 O O . GLU A 1 493 ? 6.521 14.737 6.947 1.00 55.94 493 GLU A O 1
ATOM 3662 N N . PRO A 1 494 ? 4.582 13.828 6.206 1.00 59.31 494 PRO A N 1
ATOM 3663 C CA . PRO A 1 494 ? 4.320 13.128 7.440 1.00 59.31 494 PRO A CA 1
ATOM 3664 C C . PRO A 1 494 ? 5.188 11.875 7.495 1.00 59.31 494 PRO A C 1
ATOM 3666 O O . PRO A 1 494 ? 5.458 11.224 6.484 1.00 59.31 494 PRO A O 1
ATOM 3669 N N . GLY A 1 495 ? 5.588 11.519 8.710 1.00 74.31 495 GLY A N 1
ATOM 3670 C CA . GLY A 1 495 ? 6.240 10.255 8.993 1.00 74.31 495 GLY A CA 1
ATOM 3671 C C . GLY A 1 495 ? 7.694 10.345 9.440 1.00 74.31 495 GLY A C 1
ATOM 3672 O O . GLY A 1 495 ? 8.384 11.354 9.311 1.00 74.31 495 GLY A O 1
ATOM 3673 N N . TYR A 1 496 ? 8.137 9.241 10.024 1.00 87.06 496 TYR A N 1
ATOM 3674 C CA . TYR A 1 496 ? 9.468 9.036 10.564 1.00 87.06 496 TYR A CA 1
ATOM 3675 C C . TYR A 1 496 ? 10.276 8.146 9.622 1.00 87.06 496 TYR A C 1
ATOM 3677 O O . TYR A 1 496 ? 9.865 7.021 9.337 1.00 87.06 496 TYR A O 1
ATOM 3685 N N . VAL A 1 497 ? 11.431 8.624 9.160 1.00 89.56 497 VAL A N 1
ATOM 3686 C CA . VAL A 1 497 ? 12.344 7.821 8.339 1.00 89.56 497 VAL A CA 1
ATOM 3687 C C . VAL A 1 497 ? 13.199 6.951 9.259 1.00 89.56 497 VAL A C 1
ATOM 3689 O O . VAL A 1 497 ? 14.106 7.439 9.929 1.00 89.56 497 VAL A O 1
ATOM 3692 N N . LEU A 1 498 ? 12.915 5.653 9.282 1.00 90.31 498 LEU A N 1
ATOM 3693 C CA . LEU A 1 498 ? 13.714 4.642 9.958 1.00 90.31 498 LEU A CA 1
ATOM 3694 C C . LEU A 1 498 ? 14.763 4.109 8.980 1.00 90.31 498 LEU A C 1
ATOM 3696 O O . LEU A 1 498 ? 14.417 3.494 7.971 1.00 90.31 498 LEU A O 1
ATOM 3700 N N . SER A 1 499 ? 16.043 4.345 9.266 1.00 90.88 499 SER A N 1
ATOM 3701 C CA . SER A 1 499 ? 17.147 3.844 8.441 1.00 90.88 499 SER A CA 1
ATOM 3702 C C . SER A 1 499 ? 17.201 2.313 8.409 1.00 90.88 499 SER A C 1
ATOM 3704 O O . SER A 1 499 ? 16.540 1.629 9.195 1.00 90.88 499 SER A O 1
ATOM 3706 N N . GLY A 1 500 ? 17.998 1.776 7.486 1.00 89.00 500 GLY A N 1
ATOM 3707 C CA . GLY A 1 500 ? 18.331 0.359 7.486 1.00 89.00 500 GLY A CA 1
ATOM 3708 C C . GLY A 1 500 ? 19.098 -0.058 8.744 1.00 89.00 500 GLY A C 1
ATOM 3709 O O . GLY A 1 500 ? 19.791 0.767 9.344 1.00 89.00 500 GLY A O 1
ATOM 3710 N N . ASP A 1 501 ? 18.928 -1.313 9.152 1.00 89.62 501 ASP A N 1
ATOM 3711 C CA . ASP A 1 501 ? 19.499 -1.933 10.357 1.00 89.62 501 ASP A CA 1
ATOM 3712 C C . ASP A 1 501 ? 19.282 -1.135 11.658 1.00 89.62 501 ASP A C 1
ATOM 3714 O O . ASP A 1 501 ? 20.078 -1.199 12.598 1.00 89.62 501 ASP A O 1
ATOM 3718 N N . ALA A 1 502 ? 18.183 -0.380 11.730 1.00 93.50 502 ALA A N 1
ATOM 3719 C CA . ALA A 1 502 ? 17.850 0.472 12.863 1.00 93.50 502 ALA A CA 1
ATOM 3720 C C . ALA A 1 502 ? 16.557 0.046 13.561 1.00 93.5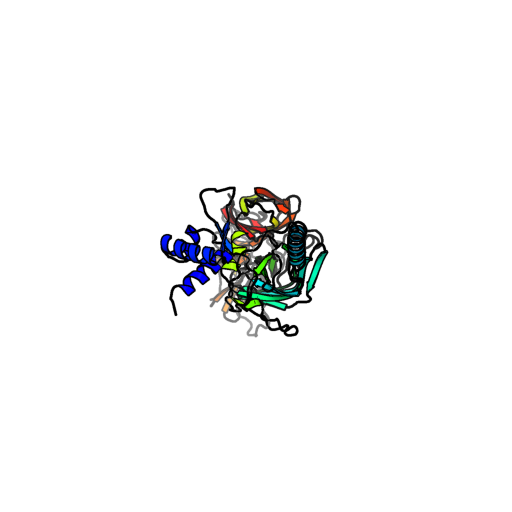0 502 ALA A C 1
ATOM 3722 O O . ALA A 1 502 ? 15.685 -0.623 13.007 1.00 93.50 502 ALA A O 1
ATOM 3723 N N . THR A 1 503 ? 16.414 0.479 14.811 1.00 95.12 503 THR A N 1
ATOM 3724 C CA . THR A 1 503 ? 15.187 0.332 15.594 1.00 95.12 503 THR A CA 1
ATOM 3725 C C . THR A 1 503 ? 14.724 1.703 16.061 1.00 95.12 503 THR A C 1
ATOM 3727 O O . THR A 1 503 ? 15.526 2.481 16.572 1.00 95.12 503 THR A O 1
ATOM 3730 N N . ALA A 1 504 ? 13.431 1.987 15.923 1.00 95.31 504 ALA A N 1
ATOM 3731 C CA . ALA A 1 504 ? 12.804 3.175 16.490 1.00 95.31 504 ALA A CA 1
ATOM 3732 C C . ALA A 1 504 ? 11.649 2.785 17.406 1.00 95.31 504 ALA A C 1
ATOM 3734 O O . ALA A 1 504 ? 10.917 1.832 17.134 1.00 95.31 504 ALA A O 1
ATOM 3735 N N . ALA A 1 505 ? 11.490 3.538 18.490 1.00 95.06 505 ALA A N 1
ATOM 3736 C CA . ALA A 1 505 ? 10.338 3.4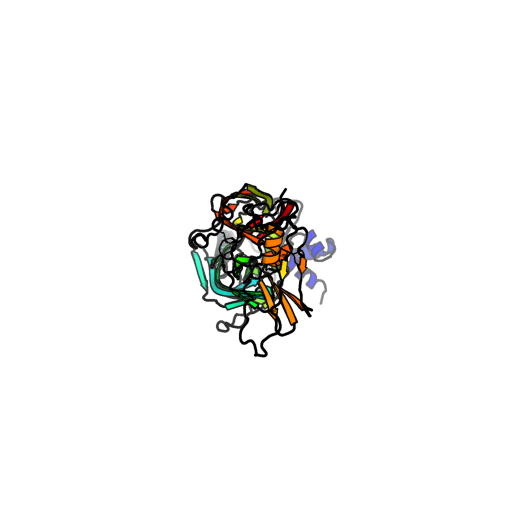55 19.369 1.00 95.06 505 ALA A CA 1
ATOM 3737 C C . ALA A 1 505 ? 9.440 4.667 19.138 1.00 95.06 505 ALA A C 1
ATOM 3739 O O . ALA A 1 505 ? 9.917 5.796 19.053 1.00 95.06 505 ALA A O 1
ATOM 3740 N N . PHE A 1 506 ? 8.145 4.404 19.066 1.00 93.12 506 PHE A N 1
ATOM 3741 C CA . PHE A 1 506 ? 7.098 5.396 18.945 1.00 93.12 506 PHE A CA 1
ATOM 3742 C C . PHE A 1 506 ? 6.251 5.346 20.200 1.00 93.12 506 PHE A C 1
ATOM 3744 O O . PHE A 1 506 ? 5.923 4.252 20.665 1.00 93.12 506 PHE A O 1
ATOM 3751 N N . SER A 1 507 ? 5.898 6.501 20.753 1.00 93.38 507 SER A N 1
ATOM 3752 C CA . SER A 1 507 ? 5.083 6.558 21.961 1.00 93.38 507 SER A CA 1
ATOM 3753 C C . SER A 1 507 ? 4.037 7.662 21.913 1.00 93.38 507 SER A C 1
ATOM 3755 O O . SER A 1 507 ? 4.268 8.750 21.389 1.00 93.38 507 SER A O 1
ATOM 3757 N N . TYR A 1 508 ? 2.873 7.348 22.468 1.00 91.19 508 TYR A N 1
ATOM 3758 C CA . TYR A 1 508 ? 1.811 8.274 22.815 1.00 91.19 508 TYR A CA 1
ATOM 3759 C C . TYR A 1 508 ? 1.694 8.275 24.335 1.00 91.19 508 TYR A C 1
ATOM 3761 O O . TYR A 1 508 ? 1.555 7.210 24.933 1.00 91.19 508 TYR A O 1
ATOM 3769 N N . ASN A 1 509 ? 1.722 9.456 24.940 1.00 89.50 509 ASN A N 1
ATOM 3770 C CA . ASN A 1 509 ? 1.366 9.659 26.338 1.00 89.50 509 ASN A CA 1
ATOM 3771 C C . ASN A 1 509 ? 0.418 10.848 26.383 1.00 89.50 509 ASN A C 1
ATOM 3773 O O . ASN A 1 509 ? 0.820 11.966 26.059 1.00 89.50 509 ASN A O 1
ATOM 3777 N N . GLY A 1 510 ? -0.835 10.612 26.743 1.00 86.12 510 GLY A N 1
ATOM 3778 C CA . GLY A 1 510 ? -1.805 11.691 26.803 1.00 86.12 510 GLY A CA 1
ATOM 3779 C C . GLY A 1 510 ? -3.182 11.248 27.273 1.00 86.12 510 GLY A C 1
ATOM 3780 O O . GLY A 1 510 ? -3.427 10.051 27.454 1.00 86.12 510 GLY A O 1
ATOM 3781 N N . PRO A 1 511 ? -4.087 12.219 27.459 1.00 78.94 511 PRO A N 1
ATOM 3782 C CA . PRO A 1 511 ? -5.427 11.954 27.941 1.00 78.94 511 PRO A CA 1
ATOM 3783 C C . PRO A 1 511 ? -6.224 11.144 26.915 1.00 78.94 511 PRO A C 1
ATOM 3785 O O . PRO A 1 511 ? -6.344 11.503 25.744 1.00 78.94 511 PRO A O 1
ATOM 3788 N N . PHE A 1 512 ? -6.846 10.077 27.393 1.00 71.31 512 PHE A N 1
ATOM 3789 C CA . PHE A 1 512 ? -7.740 9.204 26.657 1.00 71.31 512 PHE A CA 1
ATOM 3790 C C . PHE A 1 512 ? -9.149 9.347 27.240 1.00 71.31 512 PHE A C 1
ATOM 3792 O O . PHE A 1 512 ? -9.435 8.891 28.345 1.00 71.31 512 PHE A O 1
ATOM 3799 N N . GLY A 1 513 ? -10.034 10.039 26.512 1.00 56.06 513 GLY A N 1
ATOM 3800 C CA . GLY A 1 513 ? -11.474 10.030 26.809 1.00 56.06 513 GLY A CA 1
ATOM 3801 C C . GLY A 1 513 ? -12.146 11.334 27.257 1.00 56.06 513 GLY A C 1
ATOM 3802 O O . GLY A 1 513 ? -13.317 11.264 27.606 1.00 56.06 513 GLY A O 1
ATOM 3803 N N . LYS A 1 514 ? -11.501 12.514 27.227 1.00 48.50 514 LYS A N 1
ATOM 3804 C CA . LYS A 1 514 ? -12.233 13.787 27.465 1.00 48.50 514 LYS A CA 1
ATOM 3805 C C . LYS A 1 514 ? -12.884 14.389 26.216 1.00 48.50 514 LYS A C 1
ATOM 3807 O O . LYS A 1 514 ? -13.961 14.956 26.326 1.00 48.50 514 LYS A O 1
ATOM 3812 N N . GLU A 1 515 ? -12.271 14.229 25.043 1.00 44.56 515 GLU A N 1
ATOM 3813 C CA . GLU A 1 515 ? -12.811 14.761 23.774 1.00 44.56 515 GLU A CA 1
ATOM 3814 C C . GLU A 1 515 ? -13.201 13.663 22.770 1.00 44.56 515 GLU A C 1
ATOM 3816 O O . GLU A 1 515 ? -13.997 13.891 21.864 1.00 44.56 515 GLU A O 1
ATOM 3821 N N . ASN A 1 516 ? -12.717 12.432 22.964 1.00 45.25 516 ASN A N 1
ATOM 3822 C CA . ASN A 1 516 ? -13.126 11.270 22.176 1.00 45.25 516 ASN A CA 1
ATOM 3823 C C . ASN A 1 516 ? -14.389 10.643 22.776 1.00 45.25 516 ASN A C 1
ATOM 3825 O O . ASN A 1 516 ? -14.310 9.681 23.531 1.00 45.25 516 ASN A O 1
ATOM 3829 N N . VAL A 1 517 ? -15.521 11.267 22.455 1.00 41.88 517 VAL A N 1
ATOM 3830 C CA . VAL A 1 517 ? -16.913 10.811 22.246 1.00 41.88 517 VAL A CA 1
ATOM 3831 C C . VAL A 1 517 ? -17.476 9.563 22.973 1.00 41.88 517 VAL A C 1
ATOM 3833 O O . VAL A 1 517 ? -18.686 9.483 23.066 1.00 41.88 517 VAL A O 1
ATOM 3836 N N . ASN A 1 518 ? -16.749 8.608 23.552 1.00 46.91 518 ASN A N 1
ATOM 3837 C CA . ASN A 1 518 ? -17.380 7.422 24.167 1.00 46.91 518 ASN A CA 1
ATOM 3838 C C . ASN A 1 518 ? -16.733 6.897 25.452 1.00 46.91 518 ASN A C 1
ATOM 3840 O O . ASN A 1 518 ? -17.075 5.793 25.867 1.00 46.91 518 ASN A O 1
ATOM 3844 N N . GLY A 1 519 ? -15.815 7.646 26.080 1.00 53.53 519 GLY A N 1
ATOM 3845 C CA . GLY A 1 519 ? -15.251 7.266 27.379 1.00 53.53 519 GLY A CA 1
ATOM 3846 C C . GLY A 1 519 ? -14.799 5.808 27.410 1.00 53.53 519 GLY A C 1
ATOM 3847 O O . GLY A 1 519 ? -15.149 5.102 28.331 1.00 53.53 519 GLY A O 1
ATOM 3848 N N . THR A 1 520 ? -14.130 5.306 26.374 1.00 57.69 520 THR A N 1
ATOM 3849 C CA . THR A 1 520 ? -13.698 3.905 26.310 1.00 57.69 520 THR A CA 1
ATOM 3850 C C . THR A 1 520 ? -12.315 3.744 26.940 1.00 57.69 520 THR A C 1
ATOM 3852 O O . THR A 1 520 ? -11.539 4.694 26.984 1.00 57.69 520 THR A O 1
ATOM 3855 N N . GLN A 1 521 ? -12.003 2.563 27.469 1.00 66.00 521 GLN A N 1
ATOM 3856 C CA . GLN A 1 521 ? -10.686 2.156 27.944 1.00 66.00 521 GLN A CA 1
ATOM 3857 C C . GLN A 1 521 ? -10.308 0.792 27.340 1.00 66.00 521 GLN A C 1
ATOM 3859 O O . GLN A 1 521 ? -11.163 -0.081 27.162 1.00 66.00 521 GLN A O 1
ATOM 3864 N N . PRO A 1 522 ? -9.026 0.579 27.004 1.00 71.19 522 PRO A N 1
ATOM 3865 C CA . PRO A 1 522 ? -8.518 -0.747 26.675 1.00 71.19 522 PRO A CA 1
ATOM 3866 C C . PRO A 1 522 ? -8.894 -1.769 27.759 1.00 71.19 522 PRO A C 1
ATOM 3868 O O . PRO A 1 522 ? -8.603 -1.557 28.935 1.00 71.19 522 PRO A O 1
ATOM 3871 N N . ALA A 1 523 ? -9.520 -2.884 27.378 1.00 70.50 523 ALA A N 1
ATOM 3872 C CA . ALA A 1 523 ? -9.786 -3.978 28.305 1.00 70.50 523 ALA A CA 1
ATOM 3873 C C . ALA A 1 523 ? -8.476 -4.667 28.740 1.00 70.50 523 ALA A C 1
ATOM 3875 O O . ALA A 1 523 ? -7.610 -4.969 27.906 1.00 70.50 523 ALA A O 1
ATOM 3876 N N . GLY A 1 524 ? -8.348 -4.943 30.042 1.00 72.56 524 GLY A N 1
ATOM 3877 C CA . GLY A 1 524 ? -7.257 -5.744 30.603 1.00 72.56 524 GLY A CA 1
ATOM 3878 C C . GLY A 1 524 ? -7.305 -7.205 30.141 1.00 72.56 524 GLY A C 1
ATOM 3879 O O . GLY A 1 524 ? -8.386 -7.731 29.882 1.00 72.56 524 GLY A O 1
ATOM 3880 N N . ASN A 1 525 ? -6.145 -7.868 30.036 1.00 73.94 525 ASN A N 1
ATOM 3881 C CA . ASN A 1 525 ? -6.013 -9.280 29.632 1.00 73.94 525 ASN A CA 1
ATOM 3882 C C . ASN A 1 525 ? -6.579 -9.636 28.241 1.00 73.94 525 ASN A C 1
ATOM 3884 O O . ASN A 1 525 ? -7.009 -10.767 28.008 1.00 73.94 525 ASN A O 1
ATOM 3888 N N . VAL A 1 526 ? -6.562 -8.696 27.291 1.00 78.62 526 VAL A N 1
ATOM 3889 C CA . VAL A 1 526 ? -6.959 -8.953 25.897 1.00 78.62 526 VAL A CA 1
ATOM 3890 C C . VAL A 1 526 ? -5.751 -8.869 24.965 1.00 78.62 526 VAL A C 1
ATOM 3892 O O . VAL A 1 526 ? -4.821 -8.088 25.181 1.00 78.62 526 VAL A O 1
ATOM 3895 N N . THR A 1 527 ? -5.754 -9.694 23.915 1.00 80.88 527 THR A N 1
ATOM 3896 C CA . THR A 1 527 ? -4.793 -9.588 22.815 1.00 80.88 527 THR A CA 1
ATOM 3897 C C . THR A 1 527 ? -5.167 -8.424 21.902 1.00 80.88 527 THR A C 1
ATOM 3899 O O . THR A 1 527 ? -6.252 -8.391 21.321 1.00 80.88 527 THR A O 1
ATOM 3902 N N . TYR A 1 528 ? -4.234 -7.497 21.748 1.00 85.62 528 TYR A N 1
ATOM 3903 C CA . TYR A 1 528 ? -4.284 -6.391 20.810 1.00 85.62 528 TYR A CA 1
ATOM 3904 C C . TYR A 1 528 ? -3.427 -6.705 19.587 1.00 85.62 528 TYR A C 1
ATOM 3906 O O . TYR A 1 528 ? -2.400 -7.379 19.678 1.00 85.62 528 TYR A O 1
ATOM 3914 N N . ARG A 1 529 ? -3.827 -6.175 18.436 1.00 85.81 529 ARG A N 1
ATOM 3915 C CA . ARG A 1 529 ? -3.047 -6.173 17.199 1.00 85.81 529 ARG A CA 1
ATOM 3916 C C . ARG A 1 529 ? -2.566 -4.758 16.934 1.00 85.81 529 ARG A C 1
ATOM 3918 O O . ARG A 1 529 ? -3.374 -3.842 16.831 1.00 85.81 529 ARG A O 1
ATOM 3925 N N . VAL A 1 530 ? -1.262 -4.584 16.783 1.00 88.62 530 VAL A N 1
ATOM 3926 C CA . VAL A 1 530 ? -0.668 -3.343 16.292 1.00 88.62 530 VAL A CA 1
ATOM 3927 C C . VAL A 1 530 ? -0.361 -3.482 14.804 1.00 88.62 530 VAL A C 1
ATOM 3929 O O . VAL A 1 530 ? 0.128 -4.520 14.356 1.00 88.62 530 VAL A O 1
ATOM 3932 N N . VAL A 1 531 ? -0.668 -2.441 14.037 1.00 84.69 531 VAL A N 1
ATOM 3933 C CA . VAL A 1 531 ? -0.358 -2.324 12.610 1.00 84.69 531 VAL A CA 1
ATOM 3934 C C . VAL A 1 531 ? 0.414 -1.028 12.407 1.00 84.69 531 VAL A C 1
ATOM 3936 O O . VAL A 1 531 ? -0.143 0.058 12.509 1.00 84.69 531 VAL A O 1
ATOM 3939 N N . VAL A 1 532 ? 1.707 -1.134 12.140 1.00 86.25 532 VAL A N 1
ATOM 3940 C CA . VAL A 1 532 ? 2.574 -0.007 11.804 1.00 86.25 532 VAL A CA 1
ATOM 3941 C C . VAL A 1 532 ? 2.554 0.176 10.295 1.00 86.25 532 VAL A C 1
ATOM 3943 O O . VAL A 1 532 ? 2.821 -0.760 9.547 1.00 86.25 532 VAL A O 1
ATOM 3946 N N . LEU A 1 533 ? 2.216 1.369 9.831 1.00 80.25 533 LEU A N 1
ATOM 3947 C CA . LEU A 1 533 ? 2.064 1.661 8.416 1.00 80.25 533 LEU A CA 1
ATOM 3948 C C . LEU A 1 533 ? 3.336 2.307 7.891 1.00 80.25 533 LEU A C 1
ATOM 3950 O O . LEU A 1 533 ? 3.798 3.319 8.428 1.00 80.25 533 LEU A O 1
ATOM 3954 N N . THR A 1 534 ? 3.895 1.708 6.845 1.00 83.19 534 THR A N 1
ATOM 3955 C CA . THR A 1 534 ? 5.143 2.164 6.243 1.00 83.19 534 THR A CA 1
ATOM 3956 C C . THR A 1 534 ? 4.991 2.341 4.741 1.00 83.19 534 THR A C 1
ATOM 3958 O O . THR A 1 534 ? 4.109 1.740 4.124 1.00 83.19 534 THR A O 1
ATOM 3961 N N . ASN A 1 535 ? 5.871 3.129 4.119 1.00 74.56 535 ASN A N 1
ATOM 3962 C CA . ASN A 1 535 ? 5.954 3.231 2.653 1.00 74.56 535 ASN A CA 1
ATOM 3963 C C . ASN A 1 535 ? 6.346 1.900 1.979 1.00 74.56 535 ASN A C 1
ATOM 3965 O O . ASN A 1 535 ? 6.326 1.793 0.757 1.00 74.56 535 ASN A O 1
ATOM 3969 N N . ARG A 1 536 ? 6.698 0.877 2.767 1.00 76.50 536 ARG A N 1
ATOM 3970 C CA . ARG A 1 536 ? 6.971 -0.486 2.309 1.00 76.50 536 ARG A CA 1
ATOM 3971 C C . ARG A 1 536 ? 5.801 -1.441 2.530 1.00 76.50 536 ARG A C 1
ATOM 3973 O O . ARG A 1 536 ? 5.927 -2.599 2.168 1.00 76.50 536 ARG A O 1
ATOM 3980 N N . GLY A 1 537 ? 4.681 -0.966 3.079 1.00 75.12 537 GLY A N 1
ATOM 3981 C CA . GLY A 1 537 ? 3.521 -1.776 3.451 1.00 75.12 537 GLY A CA 1
ATOM 3982 C C . GLY A 1 537 ? 3.293 -1.837 4.969 1.00 75.12 537 GLY A C 1
ATOM 3983 O O . GLY A 1 537 ? 4.086 -1.302 5.755 1.00 75.12 537 GLY A O 1
ATOM 3984 N N . PRO A 1 538 ? 2.181 -2.444 5.416 1.00 79.25 538 PRO A N 1
ATOM 3985 C CA . PRO A 1 538 ? 1.870 -2.580 6.834 1.00 79.25 538 PRO A CA 1
ATOM 3986 C C . PRO A 1 538 ? 2.718 -3.672 7.508 1.00 79.25 538 PRO A C 1
ATOM 3988 O O . PRO A 1 538 ? 2.795 -4.802 7.033 1.00 79.25 538 PRO A O 1
ATOM 3991 N N . VAL A 1 539 ? 3.276 -3.362 8.676 1.00 84.25 539 VAL A N 1
ATOM 3992 C CA . VAL A 1 539 ? 3.970 -4.298 9.574 1.00 84.25 539 VAL A CA 1
ATOM 3993 C C . VAL A 1 539 ? 3.077 -4.567 10.773 1.00 84.25 539 VAL A C 1
ATOM 3995 O O . VAL A 1 539 ? 2.539 -3.637 11.365 1.00 84.25 539 VAL A O 1
ATOM 3998 N N . GLN A 1 540 ? 2.893 -5.829 11.148 1.00 86.38 540 GLN A N 1
ATOM 3999 C CA . GLN A 1 540 ? 1.879 -6.198 12.134 1.00 86.38 540 GLN A CA 1
ATOM 4000 C C . GLN A 1 540 ? 2.448 -7.083 13.234 1.00 86.38 540 GLN A C 1
ATOM 4002 O O . GLN A 1 540 ? 3.294 -7.935 12.973 1.00 86.38 540 GLN A O 1
ATOM 4007 N N . ALA A 1 541 ? 1.939 -6.918 14.451 1.00 85.88 541 ALA A N 1
ATOM 4008 C CA . ALA A 1 541 ? 2.189 -7.837 15.554 1.00 85.88 541 ALA A CA 1
ATOM 4009 C C . ALA A 1 541 ? 0.986 -7.911 16.491 1.00 85.88 541 ALA A C 1
ATOM 4011 O O . ALA A 1 541 ? 0.192 -6.977 16.579 1.00 85.88 541 ALA A O 1
ATOM 4012 N N . ASN A 1 542 ? 0.881 -9.024 17.211 1.00 87.44 542 ASN A N 1
ATOM 4013 C CA . ASN A 1 542 ? -0.072 -9.183 18.299 1.00 87.44 542 ASN A CA 1
ATOM 4014 C C . ASN A 1 542 ? 0.674 -9.085 19.631 1.00 87.44 542 ASN A C 1
ATOM 4016 O O . ASN A 1 542 ? 1.762 -9.643 19.770 1.00 87.44 542 ASN A O 1
ATOM 4020 N N . PHE A 1 543 ? 0.082 -8.419 20.615 1.00 85.12 543 PHE A N 1
ATOM 4021 C CA . PHE A 1 543 ? 0.586 -8.360 21.984 1.00 85.12 543 PHE A CA 1
ATOM 4022 C C . PHE A 1 543 ? -0.579 -8.483 22.965 1.00 85.12 543 PHE A C 1
ATOM 4024 O O . PHE A 1 543 ? -1.718 -8.189 22.620 1.00 85.12 543 PHE A O 1
ATOM 4031 N N . THR A 1 544 ? -0.322 -8.957 24.181 1.00 79.56 544 THR A N 1
ATOM 4032 C CA . THR A 1 544 ? -1.360 -9.079 25.217 1.00 79.56 544 THR A CA 1
ATOM 4033 C C . THR A 1 544 ? -1.079 -8.062 26.306 1.00 79.56 544 THR A C 1
ATOM 4035 O O . THR A 1 544 ? 0.059 -7.972 26.771 1.00 79.56 544 THR A O 1
ATOM 4038 N N . LEU A 1 545 ? -2.102 -7.295 26.683 1.00 74.62 545 LEU A N 1
ATOM 4039 C CA . LEU A 1 545 ? -2.022 -6.411 27.841 1.00 74.62 545 LEU A CA 1
ATOM 4040 C C . LEU A 1 545 ? -1.896 -7.283 29.091 1.00 74.62 545 LEU A C 1
ATOM 4042 O O . LEU A 1 545 ? -2.768 -8.124 29.317 1.00 74.62 545 LEU A O 1
ATOM 4046 N N . LYS A 1 546 ? -0.806 -7.120 29.839 1.00 59.75 546 LYS A N 1
ATOM 4047 C CA . LYS A 1 546 ? -0.645 -7.765 31.144 1.00 59.75 546 LYS A CA 1
ATOM 4048 C C . LYS A 1 546 ? -1.322 -6.957 32.234 1.00 59.75 546 LYS A C 1
ATOM 4050 O O . LYS A 1 546 ? -1.297 -5.712 32.116 1.00 59.75 546 LYS A O 1
#

Foldseek 3Di:
DDPLPVLLVLLQVCLVVVLFFLVSSCVVVVHDSVSSVVSVVVCVVVQQKDWDQDPVDNVTIGIHGGPDDDDDDDDDDDDDDDDDDDPPPPVVVVVVVVVVVVVVVVVVPPDPWDKAKAWEKEADAAAEDPQWPWKKWWWQKKWWWKADPHDTDIDIDRFIDIDGRRVRHQKIWTRGIDIDIFQIWTFKMKTFTDFMWIAGPNDIATEAELARIDMATEPPTDTDDNQKYKYKYWHWYKDWAAFQFDIYIYIYIAIYMYIDGDPVVNPDDPPPCSPPGDMDRRDPVNVVSLVCLLPFKAWPDWAWDDDPQKIKTKIKIFGQFQFKWWFWKKKKWWDWAADPPVPLPADPPPQPPADEDDDDPPDDPDPDDDQPWPDPPDFPAGADPVRHRDDRPDPPPDDPPPQAFTWGQDPVQEIETAQQNVVVVCVSHVHPDYDYDDPDDGPYYHHDPPRDLNSVCVVVPDPRGIHMFMWTAAQVQETDGDDVPDSPDSPPPTGHIAHHRGMDMHIDIDGHAPPRRRNIGDDAQIKMKMWTQISSGIHIDIDTHD